Protein AF-A0A946FT67-F1 (afdb_monomer_lite)

Secondary structure (DSSP, 8-state):
--SEEEEEE-S-HHHHHHHHHHHHT-SEETTEEEEEPPPEEEEEEEEE-TT-HHHHTTEEEEEEEETT-S-EEEEEEEEEE-TTS-EEEEEPPPEEE-GGGTT-SSSTTS-HHHHHHHHHHHSS---EEEEEEEEEEEEEEEEETTEEEEEEEEEEEEEE-TT-SS-SEEEEEEEEEES-S--HHHHHHHHHHHHHH-PEE--S-HHHHTHHHHHHHS-PPPEEEEEEE---HHHHHHHHHHHH-TTEEEEEEEE-SSSS-HHHHHHHHHHHHHHHHHHHTTT-SSPPPEEE---PPTT----HHHH-TTSSSS--------S-EE-HHHHHHHHHHTS-TT-EEEEE-S-THHHHHHHHH-HHHHTT-SEEEEE---SSS--SSSSS--HHHHH-HHHHHHHHHHHHS---SSS----S---EEEE-HHHHTT-EEEHHHHHHHHHH-TT-HHHHHHHHHHHHHHHHHHHHH--SEEE-HHHHHHHHHH-GGGEEEEEE-EEE--S-TTTTT-EEE---TT-----GGG--EEEEEEE-HHHHHHHHHHHHH--

Foldseek 3Di:
DFPDKWKWWAPDPVLLVVVVVVVQPDQDQPNWGKDKDDKWKKKKWWKADLVRQCVVQQKTWIWMDTPPDLKIWIKIWHWDQDPVRATDTDIDDTDIWDNVVPPDQWPPTDDVVQLVVCCVRPVVSIMGGQKMKIKTWIWMFTDDPHDGFKIWIWIWIFMDGPPDPHGPDTIIMIMITGNDPDDVSVVVVSVCCCVVRVIDIDRDDPCLVCVVSSCVSSLRQAQEEEEEEQQALLNLLQLLLQLLFSNHDHQEYEHDAALHWQLLSQLNSQVSQVLCCVVRCVPPVDGHAYEGAYTQDVPFDHNCLQRNPSRQLPPRPDPDSPGHHYQPLVSLQCSQVVDAFLRYEYEYEAALPSVLVNCVPPLVSVNSHNAYQYLFADEPAAEPVARFGDRRCLSPVPSVQSVLVCQLQRDDPDDDRPPDGHFYEYLYPLAQVVAWDAPVVLVVLCVVPVPDPLSVSSCSRFVSNLVVCCVPPVGRTHTNRRNVSSVCSSPVSQFDKDWFQWGADCPDPRRHRHIYGDPDPPDPPVPPSRRRYIYTNYGPNVVSNVSSCCSRRPD

Radius of gyration: 25.7 Å; chains: 1; bounding box: 69×61×72 Å

pLDDT: mean 84.84, std 13.73, range [42.31, 98.94]

Structure (mmCIF, N/CA/C/O backbone):
data_AF-A0A946FT67-F1
#
_entry.id   AF-A0A946FT67-F1
#
loop_
_atom_site.group_PDB
_atom_site.id
_atom_site.type_symbol
_atom_site.label_atom_id
_atom_site.label_alt_id
_atom_site.label_comp_id
_atom_site.label_asym_id
_atom_site.label_entity_id
_atom_site.label_seq_id
_atom_site.pdbx_PDB_ins_code
_atom_site.Cartn_x
_atom_site.Cartn_y
_atom_site.Cartn_z
_atom_site.occupancy
_atom_site.B_iso_or_equiv
_atom_site.auth_seq_id
_atom_site.auth_comp_id
_atom_site.auth_asym_id
_atom_site.auth_atom_id
_atom_site.pdbx_PDB_model_num
ATOM 1 N N . MET A 1 1 ? -22.805 -16.084 26.563 1.00 50.56 1 MET A N 1
ATOM 2 C CA . MET A 1 1 ? -22.413 -15.265 25.394 1.00 50.56 1 MET A CA 1
ATOM 3 C C . MET A 1 1 ? -23.703 -14.924 24.683 1.00 50.56 1 MET A C 1
ATOM 5 O O . MET A 1 1 ? -24.546 -15.811 24.642 1.00 50.56 1 MET A O 1
ATOM 9 N N . ALA A 1 2 ? -23.851 -13.690 24.194 1.00 56.16 2 ALA A N 1
ATOM 10 C CA . ALA A 1 2 ? -25.038 -13.292 23.438 1.00 56.16 2 ALA A CA 1
ATOM 11 C C . ALA A 1 2 ? -25.247 -14.227 22.244 1.00 56.16 2 ALA A C 1
ATOM 13 O O . ALA A 1 2 ? -24.268 -14.659 21.631 1.00 56.16 2 ALA A O 1
ATOM 14 N N . ALA A 1 3 ? -26.505 -14.544 21.948 1.00 69.19 3 ALA A N 1
ATOM 15 C CA . ALA A 1 3 ? -26.876 -15.352 20.795 1.00 69.19 3 ALA A CA 1
ATOM 16 C C . ALA A 1 3 ? -26.588 -14.599 19.487 1.00 69.19 3 ALA A C 1
ATOM 18 O O . ALA A 1 3 ? -26.155 -15.202 18.509 1.00 69.19 3 ALA A O 1
ATOM 19 N N . TRP A 1 4 ? -26.771 -13.276 19.496 1.00 74.00 4 TRP A N 1
ATOM 20 C CA . TRP A 1 4 ? -26.410 -12.377 18.403 1.00 74.00 4 TRP A CA 1
ATOM 21 C C . TRP A 1 4 ? -26.111 -10.967 18.929 1.00 74.00 4 TRP A C 1
ATOM 23 O O . TRP A 1 4 ? -26.477 -10.593 20.049 1.00 74.00 4 TRP A O 1
ATOM 33 N N . GLU A 1 5 ? -25.413 -10.182 18.112 1.00 78.38 5 GLU A N 1
ATOM 34 C CA . GLU A 1 5 ? -24.998 -8.817 18.423 1.00 78.38 5 GLU A CA 1
ATOM 35 C C . GLU A 1 5 ? -24.886 -7.991 17.134 1.00 78.38 5 GLU A C 1
ATOM 37 O O . GLU A 1 5 ? -24.265 -8.416 16.160 1.00 78.38 5 GLU A O 1
ATOM 42 N N . TYR A 1 6 ? -25.437 -6.780 17.161 1.00 77.94 6 TYR A N 1
ATOM 43 C CA . TYR A 1 6 ? -25.265 -5.753 16.144 1.00 77.94 6 TYR A CA 1
ATOM 44 C C . TYR A 1 6 ? -24.454 -4.593 16.703 1.00 77.94 6 TYR A C 1
ATOM 46 O O . TYR A 1 6 ? -24.761 -4.079 17.777 1.00 77.94 6 TYR A O 1
ATOM 54 N N . LYS A 1 7 ? -23.440 -4.150 15.956 1.00 80.56 7 LYS A N 1
ATOM 55 C CA . LYS A 1 7 ? -22.573 -3.027 16.326 1.00 80.56 7 LYS A CA 1
ATOM 56 C C . LYS A 1 7 ? -22.502 -1.996 15.222 1.00 80.56 7 LYS A C 1
ATOM 58 O O . LYS A 1 7 ? -22.286 -2.343 14.059 1.00 80.56 7 LYS A O 1
ATOM 63 N N . PHE A 1 8 ? -22.596 -0.733 15.611 1.00 80.31 8 PHE A N 1
ATOM 64 C CA . PHE A 1 8 ? -22.561 0.390 14.691 1.00 80.31 8 PHE A CA 1
ATOM 65 C C . PHE A 1 8 ? -21.767 1.565 15.240 1.00 80.31 8 PHE A C 1
ATOM 67 O O . PHE A 1 8 ? -21.774 1.799 16.444 1.00 80.31 8 PHE A O 1
ATOM 74 N N . VAL A 1 9 ? -21.168 2.352 14.347 1.00 81.94 9 VAL A N 1
ATOM 75 C CA . VAL A 1 9 ? -20.582 3.663 14.677 1.00 81.94 9 VAL A CA 1
ATOM 76 C C . VAL A 1 9 ? -21.134 4.762 13.787 1.00 81.94 9 VAL A C 1
ATOM 78 O O . VAL A 1 9 ? -21.642 4.512 12.686 1.00 81.94 9 VAL A O 1
ATOM 81 N N . PHE A 1 10 ? -21.007 5.992 14.275 1.00 79.69 10 PHE A N 1
ATOM 82 C CA . PHE A 1 10 ? -21.415 7.199 13.568 1.00 79.69 10 PHE A CA 1
ATOM 83 C C . PHE A 1 10 ? -20.270 7.813 12.770 1.00 79.69 10 PHE A C 1
ATOM 85 O O . PHE A 1 10 ? -19.116 7.783 13.183 1.00 79.69 10 PHE A O 1
ATOM 92 N N . LYS A 1 11 ? -20.625 8.459 11.654 1.00 62.66 11 LYS A N 1
ATOM 93 C CA . LYS A 1 11 ? -19.726 9.345 10.895 1.00 62.66 11 LYS A CA 1
ATOM 94 C C . LYS A 1 11 ? -19.766 10.805 11.369 1.00 62.66 11 LYS A C 1
ATOM 96 O O . LYS A 1 11 ? -18.934 11.596 10.944 1.00 62.66 11 LYS A O 1
ATOM 101 N N . ASN A 1 12 ? -20.766 11.186 12.170 1.00 70.00 12 ASN A N 1
ATOM 102 C CA . ASN A 1 12 ? -21.022 12.570 12.577 1.00 70.00 12 ASN A CA 1
ATOM 103 C C . ASN A 1 12 ? -21.391 12.642 14.068 1.00 70.00 12 ASN A C 1
ATOM 105 O O . ASN A 1 12 ? -22.425 12.115 14.481 1.00 70.00 12 ASN A O 1
ATOM 109 N N . ASP A 1 13 ? -20.563 13.343 14.843 1.00 75.38 13 ASP A N 1
ATOM 110 C CA . ASP A 1 13 ? -20.701 13.529 16.292 1.00 75.38 13 ASP A CA 1
ATOM 111 C C . ASP A 1 13 ? -22.015 14.195 16.719 1.00 75.38 13 ASP A C 1
ATOM 113 O O . ASP A 1 13 ? -22.604 13.797 17.724 1.00 75.38 13 ASP A O 1
ATOM 117 N N . GLN A 1 14 ? -22.489 15.197 15.972 1.00 75.75 14 GLN A N 1
ATOM 118 C CA . GLN A 1 14 ? -23.707 15.930 16.325 1.00 75.75 14 GLN A CA 1
ATOM 119 C C . GLN A 1 14 ? -24.930 15.016 16.216 1.00 75.75 14 GLN A C 1
ATOM 121 O O . GLN A 1 14 ? -25.716 14.905 17.155 1.00 75.75 14 GLN A O 1
ATOM 126 N N . MET A 1 15 ? -25.037 14.288 15.099 1.00 78.81 15 MET A N 1
ATOM 127 C CA . MET A 1 15 ? -26.109 13.308 14.897 1.00 78.81 15 MET A CA 1
ATOM 128 C C . MET A 1 15 ? -26.069 12.193 15.948 1.00 78.81 15 MET A C 1
ATOM 130 O O . MET A 1 15 ? -27.120 11.722 16.381 1.00 78.81 15 MET A O 1
ATOM 134 N N . ALA A 1 16 ? -24.870 11.778 16.365 1.00 82.00 16 ALA A N 1
ATOM 135 C CA . ALA A 1 16 ? -24.700 10.761 17.393 1.00 82.00 16 ALA A CA 1
ATOM 136 C C . ALA A 1 16 ? -25.231 11.219 18.756 1.00 82.00 16 ALA A C 1
ATOM 138 O O . ALA A 1 16 ? -25.974 10.483 19.407 1.00 82.00 16 ALA A O 1
ATOM 139 N N . GLY A 1 17 ? -24.899 12.450 19.160 1.00 83.00 17 GLY A N 1
ATOM 140 C CA . GLY A 1 17 ? -25.393 13.047 20.400 1.00 83.00 17 GLY A CA 1
ATOM 141 C C . GLY A 1 17 ? -26.919 13.150 20.435 1.00 83.00 17 GLY A C 1
ATOM 142 O O . GLY A 1 17 ? -27.542 12.743 21.419 1.00 83.00 17 GLY A O 1
ATOM 143 N N . ASP A 1 18 ? -27.523 13.618 19.341 1.00 85.69 18 ASP A N 1
ATOM 144 C CA . ASP A 1 18 ? -28.978 13.748 19.229 1.00 85.69 18 ASP A CA 1
ATOM 145 C C . ASP A 1 18 ? -29.670 12.377 19.295 1.00 85.69 18 ASP A C 1
ATOM 147 O O . ASP A 1 18 ? -30.651 12.202 20.025 1.00 85.69 18 ASP A O 1
ATOM 151 N N . LEU A 1 19 ? -29.132 11.365 18.601 1.00 86.81 19 LEU A N 1
ATOM 152 C CA . LEU A 1 19 ? -29.695 10.016 18.637 1.00 86.81 19 LEU A CA 1
ATOM 153 C C . LEU A 1 19 ? -29.538 9.359 20.018 1.00 86.81 19 LEU A C 1
ATOM 155 O O . LEU A 1 19 ? -30.487 8.744 20.502 1.00 86.81 19 LEU A O 1
ATOM 159 N N . PHE A 1 20 ? -28.399 9.521 20.697 1.00 90.62 20 PHE A N 1
ATOM 160 C CA . PHE A 1 20 ? -28.221 9.029 22.071 1.00 90.62 20 PHE A CA 1
ATOM 161 C C . PHE A 1 20 ? -29.259 9.641 23.019 1.00 90.62 20 PHE A C 1
ATOM 163 O O . PHE A 1 20 ? -29.854 8.934 23.838 1.00 90.62 20 PHE A O 1
ATOM 170 N N . LEU A 1 21 ? -29.540 10.939 22.886 1.00 88.38 21 LEU A N 1
ATOM 171 C CA . LEU A 1 21 ? -30.557 11.610 23.693 1.00 88.38 21 LEU A CA 1
ATOM 172 C C . LEU A 1 21 ? -31.966 11.051 23.438 1.00 88.38 21 LEU A C 1
ATOM 174 O O . LEU A 1 21 ? -32.756 10.916 24.373 1.00 88.38 21 LEU A O 1
ATOM 178 N N . ILE A 1 22 ? -32.283 10.713 22.187 1.00 88.88 22 ILE A N 1
ATOM 179 C CA . ILE A 1 22 ? -33.560 10.086 21.825 1.00 88.88 22 ILE A CA 1
ATOM 180 C C . ILE A 1 22 ? -33.649 8.675 22.422 1.00 88.88 22 ILE A C 1
ATOM 182 O O . ILE A 1 22 ? -34.630 8.351 23.091 1.00 88.88 22 ILE A O 1
ATOM 186 N N . LEU A 1 23 ? -32.619 7.849 22.222 1.00 89.00 23 LEU A N 1
ATOM 187 C CA . LEU A 1 23 ? -32.614 6.443 22.639 1.00 89.00 23 LEU A CA 1
ATOM 188 C C . LEU A 1 23 ? -32.618 6.278 24.164 1.00 89.00 23 LEU A C 1
ATOM 190 O O . LEU A 1 23 ? -33.272 5.379 24.681 1.00 89.00 23 LEU A O 1
ATOM 194 N N . THR A 1 24 ? -31.975 7.176 24.909 1.00 89.19 24 THR A N 1
ATOM 195 C CA . THR A 1 24 ? -32.009 7.154 26.386 1.00 89.19 24 THR A CA 1
ATOM 196 C C . THR A 1 24 ? -33.366 7.544 26.977 1.00 89.19 24 THR A C 1
ATOM 198 O O . THR A 1 24 ? -33.654 7.225 28.129 1.00 89.19 24 THR A O 1
ATOM 201 N N . ARG A 1 25 ? -34.228 8.209 26.200 1.00 90.62 25 ARG A N 1
ATOM 202 C CA . ARG A 1 25 ? -35.599 8.581 26.596 1.00 90.62 25 ARG A CA 1
ATOM 203 C C . ARG A 1 25 ? -36.651 7.593 26.101 1.00 90.62 25 ARG A C 1
ATOM 205 O O . ARG A 1 25 ? -37.847 7.812 26.313 1.00 90.62 25 ARG A O 1
ATOM 212 N N . LEU A 1 26 ? -36.222 6.534 25.424 1.00 87.56 26 LEU A N 1
ATOM 213 C CA . LEU A 1 26 ? -37.104 5.555 24.822 1.00 87.56 26 LEU A CA 1
ATOM 214 C C . LEU A 1 26 ? -37.832 4.786 25.931 1.00 87.56 26 LEU A C 1
ATOM 216 O O . LEU A 1 26 ? -37.210 4.125 26.754 1.00 87.56 26 LEU A O 1
ATOM 220 N N . LYS A 1 27 ? -39.162 4.915 25.978 1.00 90.00 27 LYS A N 1
ATOM 221 C CA . LYS A 1 27 ? -40.019 4.196 26.942 1.00 90.00 27 LYS A CA 1
ATOM 222 C C . LYS A 1 27 ? -40.588 2.904 26.369 1.00 90.00 27 LYS A C 1
ATOM 224 O O . LYS A 1 27 ? -40.964 2.005 27.117 1.00 90.00 27 LYS A O 1
ATOM 229 N N . ASN A 1 28 ? -40.689 2.841 25.045 1.00 88.12 28 ASN A N 1
ATOM 230 C CA . ASN A 1 28 ? -41.202 1.697 24.323 1.00 88.12 28 ASN A CA 1
ATOM 231 C C . ASN A 1 28 ? -40.427 1.517 23.016 1.00 88.12 28 ASN A C 1
ATOM 233 O O . ASN A 1 28 ? -40.211 2.490 22.293 1.00 88.12 28 ASN A O 1
ATOM 237 N N . PHE A 1 29 ? -40.041 0.283 22.729 1.00 84.44 29 PHE A N 1
ATOM 238 C CA . PHE A 1 29 ? -39.380 -0.134 21.504 1.00 84.44 29 PHE A CA 1
ATOM 239 C C . PHE A 1 29 ? -40.233 -1.211 20.849 1.00 84.44 29 PHE A C 1
ATOM 241 O O . PHE A 1 29 ? -40.287 -2.313 21.373 1.00 84.44 29 PHE A O 1
ATOM 248 N N . ALA A 1 30 ? -40.922 -0.907 19.748 1.00 83.38 30 ALA A N 1
ATOM 249 C CA . ALA A 1 30 ? -41.728 -1.887 19.006 1.00 83.38 30 ALA A CA 1
ATOM 250 C C . ALA A 1 30 ? -42.691 -2.728 19.885 1.00 83.38 30 ALA A C 1
ATOM 252 O O . ALA A 1 30 ? -42.844 -3.927 19.690 1.00 83.38 30 ALA A O 1
ATOM 253 N N . GLY A 1 31 ? -43.326 -2.111 20.886 1.00 82.94 31 GLY A N 1
ATOM 254 C CA . GLY A 1 31 ? -44.223 -2.790 21.830 1.00 82.94 31 GLY A CA 1
ATOM 255 C C . GLY A 1 31 ? -43.550 -3.267 23.123 1.00 82.94 31 GLY A C 1
ATOM 256 O O . GLY A 1 31 ? -44.244 -3.459 24.120 1.00 82.94 31 GLY A O 1
ATOM 257 N N . TYR A 1 32 ? -42.221 -3.347 23.169 1.00 88.19 32 TYR A N 1
ATOM 258 C CA . TYR A 1 32 ? -41.442 -3.732 24.349 1.00 88.19 32 TYR A CA 1
ATOM 259 C C . TYR A 1 32 ? -41.178 -2.543 25.269 1.00 88.19 32 TYR A C 1
ATOM 261 O O . TYR A 1 32 ? -40.944 -1.431 24.804 1.00 88.19 32 TYR A O 1
ATOM 269 N N . GLN A 1 33 ? -41.202 -2.758 26.584 1.00 91.81 33 GLN A N 1
ATOM 270 C CA . GLN A 1 33 ? -40.896 -1.698 27.548 1.00 91.81 33 GLN A CA 1
ATOM 271 C C . GLN A 1 33 ? -39.390 -1.453 27.608 1.00 91.81 33 GLN A C 1
ATOM 273 O O . GLN A 1 33 ? -38.605 -2.399 27.575 1.00 91.81 33 GLN A O 1
ATOM 278 N N . CYS A 1 34 ? -38.989 -0.190 27.727 1.00 92.69 34 CYS A N 1
ATOM 279 C CA . CYS A 1 34 ? -37.584 0.185 27.812 1.00 92.69 34 CYS A CA 1
ATOM 280 C C . CYS A 1 34 ? -37.260 0.848 29.145 1.00 92.69 34 CYS A C 1
ATOM 282 O O . CYS A 1 34 ? -37.976 1.744 29.598 1.00 92.69 34 CYS A O 1
ATOM 284 N N . TYR A 1 35 ? -36.157 0.410 29.748 1.00 92.56 35 TYR A N 1
ATOM 285 C CA . TYR A 1 35 ? -35.678 0.904 31.032 1.00 92.56 35 TYR A CA 1
ATOM 286 C C . TYR A 1 35 ? -34.219 1.319 30.922 1.00 92.56 35 TYR A C 1
ATOM 288 O O . TYR A 1 35 ? -33.366 0.535 30.515 1.00 92.56 35 TYR A O 1
ATOM 296 N N . LEU A 1 36 ? -33.945 2.565 31.288 1.00 92.75 36 LEU A N 1
ATOM 297 C CA . LEU A 1 36 ? -32.603 3.123 31.299 1.00 92.75 36 LEU A CA 1
ATOM 298 C C . LEU A 1 36 ? -31.870 2.703 32.578 1.00 92.75 36 LEU A C 1
ATOM 300 O O . LEU A 1 36 ? -32.362 2.945 33.681 1.00 92.75 36 LEU A O 1
ATOM 304 N N . GLU A 1 37 ? -30.684 2.125 32.432 1.00 90.75 37 GLU A N 1
ATOM 305 C CA . GLU A 1 37 ? -29.762 1.899 33.544 1.00 90.75 37 GLU A CA 1
ATOM 306 C C . GLU A 1 37 ? -28.846 3.108 33.768 1.00 90.75 37 GLU A C 1
ATOM 308 O O . GLU A 1 37 ? -28.695 3.989 32.915 1.00 90.75 37 GLU A O 1
ATOM 313 N N . LYS A 1 38 ? -28.197 3.153 34.936 1.00 86.25 38 LYS A N 1
ATOM 314 C CA . LYS A 1 38 ? -27.195 4.180 35.232 1.00 86.25 38 LYS A CA 1
ATOM 315 C C . LYS A 1 38 ? -26.017 4.044 34.263 1.00 86.25 38 LYS A C 1
ATOM 317 O O . LYS A 1 38 ? -25.519 2.946 34.047 1.00 86.25 38 LYS A O 1
ATOM 322 N N . THR A 1 39 ? -25.542 5.171 33.736 1.00 89.88 39 THR A N 1
ATOM 323 C CA . THR A 1 39 ? -24.329 5.205 32.912 1.00 89.88 39 THR A CA 1
ATOM 324 C C . THR A 1 39 ? -23.131 4.681 33.699 1.00 89.88 39 THR A C 1
ATOM 326 O O . THR A 1 39 ? -22.828 5.166 34.793 1.00 89.88 39 THR A O 1
ATOM 329 N N . GLU A 1 40 ? -22.440 3.711 33.118 1.00 92.25 40 GLU A N 1
ATOM 330 C CA . GLU A 1 40 ? -21.190 3.165 33.622 1.00 92.25 40 GLU A CA 1
ATOM 331 C C . GLU A 1 40 ? -20.012 3.856 32.944 1.00 92.25 40 GLU A C 1
ATOM 333 O O . GLU A 1 40 ? -20.043 4.125 31.741 1.00 92.25 40 GLU A O 1
ATOM 338 N N . LYS A 1 41 ? -18.945 4.102 33.703 1.00 94.00 41 LYS A N 1
ATOM 339 C CA . LYS A 1 41 ? -17.672 4.559 33.149 1.00 94.00 41 LYS A CA 1
ATOM 340 C C . LYS A 1 41 ? -16.573 3.570 33.474 1.00 94.00 41 LYS A C 1
ATOM 342 O O . LYS A 1 41 ? -16.448 3.098 34.610 1.00 94.00 41 LYS A O 1
ATOM 347 N N . TYR A 1 42 ? -15.780 3.254 32.464 1.00 92.25 42 TYR A N 1
ATOM 348 C CA . TYR A 1 42 ? -14.631 2.378 32.606 1.00 92.25 42 TYR A CA 1
ATOM 349 C C . TYR A 1 42 ? -13.547 2.734 31.599 1.00 92.25 42 TYR A C 1
ATOM 351 O O . TYR A 1 42 ? -13.821 3.274 30.528 1.00 92.25 42 TYR A O 1
ATOM 359 N N . SER A 1 43 ? -12.310 2.390 31.934 1.00 90.69 43 SER A N 1
ATOM 360 C CA . SER A 1 43 ? -11.177 2.463 31.025 1.00 90.69 43 SER A CA 1
ATOM 361 C C . SER A 1 43 ? -10.712 1.062 30.638 1.00 90.69 43 SER A C 1
ATOM 363 O O . SER A 1 43 ? -10.549 0.175 31.478 1.00 90.69 43 SER A O 1
ATOM 365 N N . ASP A 1 44 ? -10.532 0.854 29.337 1.00 90.88 44 ASP A N 1
ATOM 366 C CA . ASP A 1 44 ? -9.885 -0.316 28.756 1.00 90.88 44 ASP A CA 1
ATOM 367 C C . ASP A 1 44 ? -8.472 0.090 28.315 1.00 90.88 44 ASP A C 1
ATOM 369 O O . ASP A 1 44 ? -8.311 0.810 27.331 1.00 90.88 44 ASP A O 1
ATOM 373 N N . LEU A 1 45 ? -7.454 -0.375 29.035 1.00 89.19 45 LEU A N 1
ATOM 374 C CA . LEU A 1 45 ? -6.050 -0.214 28.669 1.00 89.19 45 LEU A CA 1
ATOM 375 C C . LEU A 1 45 ? -5.622 -1.435 27.859 1.00 89.19 45 LEU A C 1
ATOM 377 O O . LEU A 1 45 ? -5.773 -2.575 28.311 1.00 89.19 45 LEU A O 1
ATOM 381 N N . TYR A 1 46 ? -5.092 -1.200 26.668 1.00 87.81 46 TYR A N 1
ATOM 382 C CA . TYR A 1 46 ? -4.620 -2.241 25.767 1.00 87.81 46 TYR A CA 1
ATOM 383 C C . TYR A 1 46 ? -3.103 -2.315 25.774 1.00 87.81 46 TYR A C 1
ATOM 385 O O . TYR A 1 46 ? -2.418 -1.293 25.824 1.00 87.81 46 TYR A O 1
ATOM 393 N N . TYR A 1 47 ? -2.602 -3.543 25.710 1.00 83.88 47 TYR A N 1
ATOM 394 C CA . TYR A 1 47 ? -1.181 -3.836 25.747 1.00 83.88 47 TYR A CA 1
ATOM 395 C C . TYR A 1 47 ? -0.790 -4.710 24.560 1.00 83.88 47 TYR A C 1
ATOM 397 O O . TYR A 1 47 ? -1.526 -5.634 24.202 1.00 83.88 47 TYR A O 1
ATOM 405 N N . ASP A 1 48 ? 0.369 -4.428 23.981 1.00 80.75 48 ASP A N 1
ATOM 406 C CA . ASP A 1 48 ? 0.935 -5.171 22.853 1.00 80.75 48 ASP A CA 1
ATOM 407 C C . ASP A 1 48 ? 2.465 -5.038 22.844 1.00 80.75 48 ASP A C 1
ATOM 409 O O . ASP A 1 48 ? 3.028 -4.346 23.684 1.00 80.75 48 ASP A O 1
ATOM 413 N N . THR A 1 49 ? 3.163 -5.704 21.935 1.00 74.81 49 THR A N 1
ATOM 414 C CA . THR A 1 49 ? 4.596 -5.494 21.715 1.00 74.81 49 THR A CA 1
ATOM 415 C C . THR A 1 49 ? 4.855 -4.157 21.006 1.00 74.81 49 THR A C 1
ATOM 417 O O . THR A 1 49 ? 3.954 -3.555 20.416 1.00 74.81 49 THR A O 1
ATOM 420 N N . ALA A 1 50 ? 6.116 -3.712 20.996 1.00 65.88 50 ALA A N 1
ATOM 421 C CA . ALA A 1 50 ? 6.549 -2.497 20.294 1.00 65.88 50 ALA A CA 1
ATOM 422 C C . ALA A 1 50 ? 6.278 -2.500 18.770 1.00 65.88 50 ALA A C 1
ATOM 424 O O . ALA A 1 50 ? 6.386 -1.463 18.119 1.00 65.88 50 ALA A O 1
ATOM 425 N N . ASP A 1 51 ? 5.947 -3.652 18.191 1.00 61.59 51 ASP A N 1
ATOM 426 C CA . ASP A 1 51 ? 5.639 -3.871 16.777 1.00 61.59 51 ASP A CA 1
ATOM 427 C C . ASP A 1 51 ? 4.218 -4.419 16.531 1.00 61.59 51 ASP A C 1
ATOM 429 O O . ASP A 1 51 ? 3.907 -4.805 15.405 1.00 61.59 51 ASP A O 1
ATOM 433 N N . LEU A 1 52 ? 3.340 -4.407 17.546 1.00 69.94 52 LEU A N 1
ATOM 434 C CA . LEU A 1 52 ? 1.952 -4.903 17.475 1.00 69.94 52 LEU A CA 1
ATOM 435 C C . LEU A 1 52 ? 1.815 -6.386 17.084 1.00 69.94 52 LEU A C 1
ATOM 437 O O . LEU A 1 52 ? 0.897 -6.786 16.363 1.00 69.94 52 LEU A O 1
ATOM 441 N N . ASN A 1 53 ? 2.741 -7.220 17.544 1.00 72.31 53 ASN A N 1
ATOM 442 C CA . ASN A 1 53 ? 2.799 -8.635 17.204 1.00 72.31 53 ASN A CA 1
ATOM 443 C C . ASN A 1 53 ? 1.601 -9.428 17.770 1.00 72.31 53 ASN A C 1
ATOM 445 O O . ASN A 1 53 ? 1.131 -10.361 17.119 1.00 72.31 53 ASN A O 1
ATOM 449 N N . LEU A 1 54 ? 1.056 -9.071 18.944 1.00 74.50 54 LEU A N 1
ATOM 450 C CA . LEU A 1 54 ? -0.141 -9.750 19.462 1.00 74.50 54 LEU A CA 1
ATOM 451 C C . LEU A 1 54 ? -1.358 -9.454 18.592 1.00 74.50 54 LEU A C 1
ATOM 453 O O . LEU A 1 54 ? -2.056 -10.394 18.207 1.00 74.50 54 LEU A O 1
ATOM 457 N N . GLU A 1 55 ? -1.601 -8.183 18.252 1.00 76.50 55 GLU A N 1
ATOM 458 C CA . GLU A 1 55 ? -2.717 -7.810 17.378 1.00 76.50 55 GLU A CA 1
ATOM 459 C C . GLU A 1 55 ? -2.600 -8.480 16.007 1.00 76.50 55 GLU A C 1
ATOM 461 O O . GLU A 1 55 ? -3.591 -9.038 15.529 1.00 76.50 55 GLU A O 1
ATOM 466 N N . ALA A 1 56 ? -1.393 -8.533 15.432 1.00 68.00 56 ALA A N 1
ATOM 467 C CA . ALA A 1 56 ? -1.128 -9.226 14.170 1.00 68.00 56 ALA A CA 1
ATOM 468 C C . ALA A 1 56 ? -1.479 -10.725 14.228 1.00 68.00 56 ALA A C 1
ATOM 470 O O . ALA A 1 56 ? -1.948 -11.298 13.245 1.00 68.00 56 ALA A O 1
ATOM 471 N N . GLN A 1 57 ? -1.321 -11.358 15.392 1.00 69.12 57 GLN A N 1
ATOM 472 C CA . GLN A 1 57 ? -1.707 -12.752 15.637 1.00 69.12 57 GLN A CA 1
ATOM 473 C C . GLN A 1 57 ? -3.179 -12.914 16.064 1.00 69.12 57 GLN A C 1
ATOM 475 O O . GLN A 1 57 ? -3.617 -14.008 16.435 1.00 69.12 57 GLN A O 1
ATOM 480 N N . GLY A 1 58 ? -3.967 -11.836 16.024 1.00 72.75 58 GLY A N 1
ATOM 481 C CA . GLY A 1 58 ? -5.370 -11.827 16.429 1.00 72.75 58 GLY A CA 1
ATOM 482 C C . GLY A 1 58 ? -5.565 -11.953 17.941 1.00 72.75 58 GLY A C 1
ATOM 483 O O . GLY A 1 58 ? -6.633 -12.380 18.387 1.00 72.75 58 GLY A O 1
ATOM 484 N N . VAL A 1 59 ? -4.557 -11.616 18.745 1.00 78.25 59 VAL A N 1
ATOM 485 C CA . VAL A 1 59 ? -4.602 -11.646 20.210 1.00 78.25 59 VAL A CA 1
ATOM 486 C C . VAL A 1 59 ? -4.688 -10.222 20.753 1.00 78.25 59 VAL A C 1
ATOM 488 O O . VAL A 1 59 ? -4.033 -9.304 20.284 1.00 78.25 59 VAL A O 1
ATOM 491 N N . VAL A 1 60 ? -5.516 -10.027 21.773 1.00 83.75 60 VAL A N 1
ATOM 492 C CA . VAL A 1 60 ? -5.726 -8.740 22.432 1.00 83.75 60 VAL A CA 1
ATOM 493 C C . VAL A 1 60 ? -5.479 -8.904 23.921 1.00 83.75 60 VAL A C 1
ATOM 495 O O . VAL A 1 60 ? -6.213 -9.633 24.590 1.00 83.75 60 VAL A O 1
ATOM 498 N N . CYS A 1 61 ? -4.490 -8.187 24.451 1.00 85.56 61 CYS A N 1
ATOM 499 C CA . CYS A 1 61 ? -4.270 -8.070 25.886 1.00 85.56 61 CYS A CA 1
ATOM 500 C C . CYS A 1 61 ? -4.907 -6.779 26.400 1.00 85.56 61 CYS A C 1
ATOM 502 O O . CYS A 1 61 ? -4.597 -5.685 25.928 1.00 85.56 61 CYS A O 1
ATOM 504 N N . ARG A 1 62 ? -5.845 -6.901 27.342 1.00 88.44 62 ARG A N 1
ATOM 505 C CA . ARG A 1 62 ? -6.642 -5.766 27.817 1.00 88.44 62 ARG A CA 1
ATOM 506 C C . ARG A 1 62 ? -6.848 -5.806 29.320 1.00 88.44 62 ARG A C 1
ATOM 508 O O . ARG A 1 62 ? -7.412 -6.774 29.834 1.00 88.44 62 ARG A O 1
ATOM 515 N N . LYS A 1 63 ? -6.521 -4.701 29.984 1.00 87.25 63 LYS A N 1
ATOM 516 C CA . LYS A 1 63 ? -6.864 -4.400 31.375 1.00 87.25 63 LYS A CA 1
ATOM 517 C C . LYS A 1 63 ? -8.095 -3.502 31.414 1.00 87.25 63 LYS A C 1
ATOM 519 O O . LYS A 1 63 ? -8.098 -2.459 30.774 1.00 87.25 63 LYS A O 1
ATOM 524 N N . ARG A 1 64 ? -9.126 -3.877 32.170 1.00 88.38 64 ARG A N 1
ATOM 525 C CA . ARG A 1 64 ? -10.293 -3.018 32.422 1.00 88.38 64 ARG A CA 1
ATOM 526 C C . ARG A 1 64 ? -10.269 -2.483 33.848 1.00 88.38 64 ARG A C 1
ATOM 528 O O . ARG A 1 64 ? -10.063 -3.266 34.775 1.00 88.38 64 ARG A O 1
ATOM 535 N N . LYS A 1 65 ? -10.541 -1.188 34.011 1.00 87.31 65 LYS A N 1
ATOM 536 C CA . LYS A 1 65 ? -10.740 -0.509 35.297 1.00 87.31 65 LYS A CA 1
ATOM 537 C C . LYS A 1 65 ? -12.087 0.208 35.277 1.00 87.31 65 LYS A C 1
ATOM 539 O O . LYS A 1 65 ? -12.319 1.059 34.424 1.00 87.31 65 LYS A O 1
ATOM 544 N N . ASN A 1 66 ? -12.986 -0.153 36.187 1.00 87.94 66 ASN A N 1
ATOM 545 C CA . ASN A 1 66 ? -14.286 0.509 36.305 1.00 87.94 66 ASN A CA 1
ATOM 546 C C . ASN A 1 66 ? -14.175 1.651 37.317 1.00 87.94 66 ASN A C 1
ATOM 548 O O . ASN A 1 66 ? -13.547 1.478 38.354 1.00 87.94 66 ASN A O 1
ATOM 552 N N . GLU A 1 67 ? -14.824 2.787 37.069 1.00 82.88 67 GLU A N 1
ATOM 553 C CA . GLU A 1 67 ? -14.734 3.958 37.960 1.00 82.88 67 GLU A CA 1
ATOM 554 C C . GLU A 1 67 ? -15.240 3.655 39.386 1.00 82.88 67 GLU A C 1
ATOM 556 O O . GLU A 1 67 ? -14.716 4.174 40.366 1.00 82.88 67 GLU A O 1
ATOM 561 N N . ASN A 1 68 ? -16.207 2.739 39.509 1.00 79.06 68 ASN A N 1
ATOM 562 C CA . ASN A 1 68 ? -16.812 2.337 40.784 1.00 79.06 68 ASN A CA 1
ATOM 563 C C . ASN A 1 68 ? -16.174 1.084 41.419 1.00 79.06 68 ASN A C 1
ATOM 565 O O . ASN A 1 68 ? -16.697 0.588 42.415 1.00 79.06 68 ASN A O 1
ATOM 569 N N . ASN A 1 69 ? -15.100 0.529 40.843 1.00 78.25 69 ASN A N 1
ATOM 570 C CA . ASN A 1 69 ? -14.429 -0.659 41.375 1.00 78.25 69 ASN A CA 1
ATOM 571 C C . ASN A 1 69 ? -12.918 -0.397 41.512 1.00 78.25 69 ASN A C 1
ATOM 573 O O . ASN A 1 69 ? -12.273 -0.110 40.503 1.00 78.25 69 ASN A O 1
ATOM 577 N N . PRO A 1 70 ? -12.334 -0.508 42.721 1.00 70.88 70 PRO A N 1
ATOM 578 C CA . PRO A 1 70 ? -10.895 -0.322 42.906 1.00 70.88 70 PRO A CA 1
ATOM 579 C C . PRO A 1 70 ? -10.058 -1.397 42.197 1.00 70.88 70 PRO A C 1
ATOM 581 O O . PRO A 1 70 ? -8.885 -1.163 41.908 1.00 70.88 70 PRO A O 1
ATOM 584 N N . ASP A 1 71 ? -10.646 -2.556 41.897 1.00 78.81 71 ASP A N 1
ATOM 585 C CA . ASP A 1 71 ? -9.967 -3.642 41.208 1.00 78.81 71 ASP A CA 1
ATOM 586 C C . ASP A 1 71 ? -9.941 -3.442 39.697 1.00 78.81 71 ASP A C 1
ATOM 588 O O . ASP A 1 71 ? -10.911 -3.017 39.061 1.00 78.81 71 ASP A O 1
ATOM 592 N N . SER A 1 72 ? -8.824 -3.852 39.105 1.00 80.31 72 SER A N 1
ATOM 593 C CA . SER A 1 72 ? -8.681 -3.945 37.660 1.00 80.31 72 SER A CA 1
ATOM 594 C C . SER A 1 72 ? -8.427 -5.387 37.247 1.00 80.31 72 SER A C 1
ATOM 596 O O . SER A 1 72 ? -7.834 -6.170 37.989 1.00 80.31 72 SER A O 1
ATOM 598 N N . TYR A 1 73 ? -8.906 -5.749 36.061 1.00 82.06 73 TYR A N 1
ATOM 599 C CA . TYR A 1 73 ? -8.856 -7.125 35.577 1.00 82.06 73 TYR A CA 1
ATOM 600 C C . TYR A 1 73 ? -8.220 -7.180 34.201 1.00 82.06 73 TYR A C 1
ATOM 602 O O . TYR A 1 73 ? -8.653 -6.481 33.279 1.00 82.06 73 TYR A O 1
ATOM 610 N N . LEU A 1 74 ? -7.214 -8.035 34.055 1.00 82.31 74 LEU A N 1
ATOM 611 C CA . LEU A 1 74 ? -6.588 -8.335 32.782 1.00 82.31 74 LEU A CA 1
ATOM 612 C C . LEU A 1 74 ? -7.287 -9.513 32.107 1.00 82.31 74 LEU A C 1
ATOM 614 O O . LEU A 1 74 ? -7.626 -10.510 32.737 1.00 82.31 74 LEU A O 1
ATOM 618 N N . THR A 1 75 ? -7.485 -9.398 30.801 1.00 84.25 75 THR A N 1
ATOM 619 C CA . THR A 1 75 ? -8.065 -10.437 29.952 1.00 84.25 75 THR A CA 1
ATOM 620 C C . THR A 1 75 ? -7.249 -10.561 28.676 1.00 84.25 75 THR A C 1
ATOM 622 O O . THR A 1 75 ? -6.949 -9.547 28.041 1.00 84.25 75 THR A O 1
ATOM 625 N N . LEU A 1 76 ? -6.944 -11.795 28.281 1.00 82.12 76 LEU A N 1
ATOM 626 C CA . LEU A 1 76 ? -6.474 -12.104 26.937 1.00 82.12 76 LEU A CA 1
ATOM 627 C C . LEU A 1 76 ? -7.680 -12.516 26.097 1.00 82.12 76 LEU A C 1
ATOM 629 O O . LEU A 1 76 ? -8.495 -13.337 26.521 1.00 82.12 76 LEU A O 1
ATOM 633 N N . LYS A 1 77 ? -7.820 -11.925 24.914 1.00 82.81 77 LYS A N 1
ATOM 634 C CA . LYS A 1 77 ? -8.847 -12.299 23.943 1.00 82.81 77 LYS A CA 1
ATOM 635 C C . LYS A 1 77 ? -8.179 -12.771 22.668 1.00 82.81 77 LYS A C 1
ATOM 637 O O . LYS A 1 77 ? -7.323 -12.072 22.145 1.00 82.81 77 LYS A O 1
ATOM 642 N N . ARG A 1 78 ? -8.599 -13.913 22.143 1.00 80.12 78 ARG A N 1
ATOM 643 C CA . ARG A 1 78 ? -8.142 -14.445 20.863 1.00 80.12 78 ARG A CA 1
ATOM 644 C C . ARG A 1 78 ? -9.277 -14.391 19.858 1.00 80.12 78 ARG A C 1
ATOM 646 O O . ARG A 1 78 ? -10.380 -14.866 20.131 1.00 80.12 78 ARG A O 1
ATOM 653 N N . GLN A 1 79 ? -8.988 -13.825 18.699 1.00 71.19 79 GLN A N 1
ATOM 654 C CA . GLN A 1 79 ? -9.881 -13.846 17.561 1.00 71.19 79 GLN A CA 1
ATOM 655 C C . GLN A 1 79 ? -10.075 -15.290 17.081 1.00 71.19 79 GLN A C 1
ATOM 657 O O . GLN A 1 79 ? -9.125 -16.063 16.957 1.00 71.19 79 GLN A O 1
ATOM 662 N N . SER A 1 80 ? -11.320 -15.656 16.815 1.00 66.75 80 SER A N 1
ATOM 663 C CA . SER A 1 80 ? -11.699 -16.932 16.224 1.00 66.75 80 SER A CA 1
ATOM 664 C C . SER A 1 80 ? -12.835 -16.712 15.228 1.00 66.75 80 SER A C 1
ATOM 666 O O . SER A 1 80 ? -13.414 -15.625 15.165 1.00 66.75 80 SER A O 1
ATOM 668 N N . ILE A 1 81 ? -13.122 -17.731 14.429 1.00 57.56 81 ILE A N 1
ATOM 669 C CA . ILE A 1 81 ? -14.233 -17.728 13.483 1.00 57.56 81 ILE A CA 1
ATOM 670 C C . ILE A 1 81 ? -15.353 -18.542 14.122 1.00 57.56 81 ILE A C 1
ATOM 672 O O . ILE A 1 81 ? -15.161 -19.711 14.459 1.00 57.56 81 ILE A O 1
ATOM 676 N N . GLY A 1 82 ? -16.490 -17.894 14.344 1.00 50.62 82 GLY A N 1
ATOM 677 C CA . GLY A 1 82 ? -17.687 -18.520 14.872 1.00 50.62 82 GLY A CA 1
ATOM 678 C C . GLY A 1 82 ? -18.369 -19.431 13.847 1.00 50.62 82 GLY A C 1
ATOM 679 O O . GLY A 1 82 ? -17.986 -19.471 12.672 1.00 50.62 82 GLY A O 1
ATOM 680 N N . PRO A 1 83 ? -19.373 -20.205 14.284 1.00 42.62 83 PRO A N 1
ATOM 681 C CA . PRO A 1 83 ? -20.042 -21.203 13.452 1.00 42.62 83 PRO A CA 1
ATOM 682 C C . PRO A 1 83 ? -20.716 -20.624 12.196 1.00 42.62 83 PRO A C 1
ATOM 684 O O . PRO A 1 83 ? -20.898 -21.360 11.229 1.00 42.62 83 PRO A O 1
ATOM 687 N N . ASN A 1 84 ? -21.017 -19.322 12.161 1.00 42.81 84 ASN A N 1
ATOM 688 C CA . ASN A 1 84 ? -21.612 -18.628 11.015 1.00 42.81 84 ASN A CA 1
ATOM 689 C C . ASN A 1 84 ? -20.590 -17.775 10.238 1.00 42.81 84 ASN A C 1
ATOM 691 O O . ASN A 1 84 ? -20.971 -16.861 9.506 1.00 42.81 84 ASN A O 1
ATOM 695 N N . LYS A 1 85 ? -19.289 -18.078 10.367 1.00 45.50 85 LYS A N 1
ATOM 696 C CA . LYS A 1 85 ? -18.164 -17.326 9.775 1.00 45.50 85 LYS A CA 1
ATOM 697 C C . LYS A 1 85 ? -18.003 -15.892 10.297 1.00 45.50 85 LYS A C 1
ATOM 699 O O . LYS A 1 85 ? -17.289 -15.085 9.704 1.00 45.50 85 LYS A O 1
ATOM 704 N N . GLU A 1 86 ? -18.630 -15.570 11.417 1.00 51.91 86 GLU A N 1
ATOM 705 C CA . GLU A 1 86 ? -18.472 -14.304 12.113 1.00 51.91 86 GLU A CA 1
ATOM 706 C C . GLU A 1 86 ? -17.173 -14.272 12.925 1.00 51.91 86 GLU A C 1
ATOM 708 O O . GLU A 1 86 ? -16.670 -15.293 13.391 1.00 51.91 86 GLU A O 1
ATOM 713 N N . VAL A 1 87 ? -16.611 -13.083 13.123 1.00 52.69 87 VAL A N 1
ATOM 714 C CA . VAL A 1 87 ? -15.444 -12.927 13.992 1.00 52.69 87 VAL A CA 1
ATOM 715 C C . VAL A 1 87 ? -15.905 -12.930 15.448 1.00 52.69 87 VAL A C 1
ATOM 717 O O . VAL A 1 87 ? -16.560 -11.990 15.893 1.00 52.69 87 VAL A O 1
ATOM 720 N N . ILE A 1 88 ? -15.515 -13.952 16.209 1.00 60.69 88 ILE A N 1
ATOM 721 C CA . ILE A 1 88 ? -15.739 -14.029 17.657 1.00 60.69 88 ILE A CA 1
ATOM 722 C C . ILE A 1 88 ? -14.429 -13.826 18.419 1.00 60.69 88 ILE A C 1
ATOM 724 O O . ILE A 1 88 ? -13.335 -14.006 17.885 1.00 60.69 88 ILE A O 1
ATOM 728 N N . TYR A 1 89 ? -14.531 -13.469 19.698 1.00 67.56 89 TYR A N 1
ATOM 729 C CA . TYR A 1 89 ? -13.373 -13.311 20.575 1.00 67.56 89 TYR A CA 1
ATOM 730 C C . TYR A 1 89 ? -13.501 -14.234 21.782 1.00 67.56 89 TYR A C 1
ATOM 732 O O . TYR A 1 89 ? -14.255 -13.954 22.715 1.00 67.56 89 TYR A O 1
ATOM 740 N N . LEU A 1 90 ? -12.733 -15.322 21.772 1.00 70.19 90 LEU A N 1
ATOM 741 C CA . LEU A 1 90 ? -12.600 -16.206 22.924 1.00 70.19 90 LEU A CA 1
ATOM 742 C C . LEU A 1 90 ? -11.751 -15.490 23.973 1.00 70.19 90 LEU A C 1
ATOM 744 O O . LEU A 1 90 ? -10.658 -15.021 23.662 1.00 70.19 90 LEU A O 1
ATOM 748 N N . LYS A 1 91 ? -12.255 -15.365 25.200 1.00 76.69 91 LYS A N 1
ATOM 749 C CA . LYS A 1 91 ? -11.553 -14.689 26.298 1.00 76.69 91 LYS A CA 1
ATOM 750 C C . LYS A 1 91 ? -11.079 -15.701 27.334 1.00 76.69 91 LYS A C 1
ATOM 752 O O . LYS A 1 91 ? -11.785 -16.668 27.604 1.00 76.69 91 LYS A O 1
ATOM 757 N N . THR A 1 92 ? -9.917 -15.450 27.922 1.00 75.75 92 THR A N 1
ATOM 758 C CA . THR A 1 92 ? -9.488 -16.142 29.139 1.00 75.75 92 THR A CA 1
ATOM 759 C C . THR A 1 92 ? -10.348 -15.715 30.325 1.00 75.75 92 THR A C 1
ATOM 761 O O . THR A 1 92 ? -11.036 -14.685 30.271 1.00 75.75 92 THR A O 1
ATOM 764 N N . GLU A 1 93 ? -10.261 -16.471 31.419 1.00 76.06 93 GLU A N 1
ATOM 765 C CA . GLU A 1 93 ? -10.746 -15.985 32.707 1.00 76.06 93 GLU A CA 1
ATOM 766 C C . GLU A 1 93 ? -10.032 -14.669 33.080 1.00 76.06 93 GLU A C 1
ATOM 768 O O . GLU A 1 93 ? -8.833 -14.522 32.802 1.00 76.06 93 GLU A O 1
ATOM 773 N N . PRO A 1 94 ? -10.750 -13.670 33.631 1.00 79.94 94 PRO A N 1
ATOM 774 C CA . PRO A 1 94 ? -10.140 -12.415 34.047 1.00 79.94 94 PRO A CA 1
ATOM 775 C C . PRO A 1 94 ? -9.197 -12.615 35.235 1.00 79.94 94 PRO A C 1
ATOM 777 O O . PRO A 1 94 ? -9.581 -13.185 36.252 1.00 79.94 94 PRO A O 1
ATOM 780 N N . VAL A 1 95 ? -7.989 -12.064 35.141 1.00 76.38 95 VAL A N 1
ATOM 781 C CA . VAL A 1 95 ? -6.996 -12.100 36.222 1.00 76.38 95 VAL A CA 1
ATOM 782 C C . VAL A 1 95 ? -6.960 -10.742 36.917 1.00 76.38 95 VAL A C 1
ATOM 784 O O . VAL A 1 95 ? -6.787 -9.714 36.261 1.00 76.38 95 VAL A O 1
ATOM 787 N N . ARG A 1 96 ? -7.141 -10.717 38.241 1.00 76.38 96 ARG A N 1
ATOM 788 C CA . ARG A 1 96 ? -7.103 -9.484 39.046 1.00 76.38 96 ARG A CA 1
ATOM 789 C C . ARG A 1 96 ? -5.686 -8.899 39.072 1.00 76.38 96 ARG A C 1
ATOM 791 O O . ARG A 1 96 ? -4.718 -9.631 39.250 1.00 76.38 96 ARG A O 1
ATOM 798 N N . VAL A 1 97 ? -5.574 -7.580 38.926 1.00 70.81 97 VAL A N 1
ATOM 799 C CA . VAL A 1 97 ? -4.316 -6.822 38.999 1.00 70.81 97 VAL A CA 1
ATOM 800 C C . VAL A 1 97 ? -4.363 -5.907 40.223 1.00 70.81 97 VAL A C 1
ATOM 802 O O . VAL A 1 97 ? -5.308 -5.131 40.375 1.00 70.81 97 VAL A O 1
ATOM 805 N N . GLU A 1 98 ? -3.360 -6.011 41.100 1.00 61.78 98 GLU A N 1
ATOM 806 C CA . GLU A 1 98 ? -3.310 -5.234 42.344 1.00 61.78 98 GLU A CA 1
ATOM 807 C C . GLU A 1 98 ? -3.066 -3.725 42.107 1.00 61.78 98 GLU A C 1
ATOM 809 O O . GLU A 1 98 ? -2.306 -3.370 41.199 1.00 61.78 98 GLU A O 1
ATOM 814 N N . PRO A 1 99 ? -3.654 -2.831 42.933 1.00 56.09 99 PRO A N 1
ATOM 815 C CA . PRO A 1 99 ? -3.637 -1.377 42.711 1.00 56.09 99 PRO A CA 1
ATOM 816 C C . PRO A 1 99 ? -2.246 -0.718 42.718 1.00 56.09 99 PRO A C 1
ATOM 818 O O . PRO A 1 99 ? -2.016 0.233 41.976 1.00 56.09 99 PRO A O 1
ATOM 821 N N . ASP A 1 100 ? -1.295 -1.226 43.510 1.00 48.88 100 ASP A N 1
ATOM 822 C CA . ASP A 1 100 ? 0.020 -0.592 43.745 1.00 48.88 100 ASP A CA 1
ATOM 823 C C . ASP A 1 100 ? 1.025 -0.766 42.583 1.00 48.88 100 ASP A C 1
ATOM 825 O O . ASP A 1 100 ? 2.201 -0.408 42.671 1.00 48.88 100 ASP A O 1
ATOM 829 N N . ARG A 1 101 ? 0.571 -1.336 41.460 1.00 51.34 101 ARG A N 1
ATOM 830 C CA . ARG A 1 101 ? 1.382 -1.607 40.260 1.00 51.34 101 ARG A CA 1
ATOM 831 C C . ARG A 1 101 ? 0.902 -0.839 39.020 1.00 51.34 101 ARG A C 1
ATOM 833 O O . ARG A 1 101 ? 1.370 -1.109 37.917 1.00 51.34 101 ARG A O 1
ATOM 840 N N . ASP A 1 102 ? 0.002 0.134 39.198 1.00 45.00 102 ASP A N 1
ATOM 841 C CA . ASP A 1 102 ? -0.710 0.857 38.126 1.00 45.00 102 ASP A CA 1
ATOM 842 C C . ASP A 1 102 ? 0.179 1.750 37.227 1.00 45.00 102 ASP A C 1
ATOM 844 O O . ASP A 1 102 ? -0.246 2.094 36.127 1.00 45.00 102 ASP A O 1
ATOM 848 N N . ASN A 1 103 ? 1.414 2.081 37.632 1.00 42.31 103 ASN A N 1
ATOM 849 C CA . ASN A 1 103 ? 2.233 3.117 36.976 1.00 42.31 103 ASN A CA 1
ATOM 850 C C . ASN A 1 103 ? 3.475 2.630 36.207 1.00 42.31 103 ASN A C 1
ATOM 852 O O . ASN A 1 103 ? 4.281 3.460 35.783 1.00 42.31 103 ASN A O 1
ATOM 856 N N . LYS A 1 104 ? 3.672 1.321 36.006 1.00 43.62 104 LYS A N 1
ATOM 857 C CA . LYS A 1 104 ? 4.812 0.834 35.212 1.00 43.62 104 LYS A CA 1
ATOM 858 C C . LYS A 1 104 ? 4.372 0.338 33.840 1.00 43.62 104 LYS A C 1
ATOM 860 O O . LYS A 1 104 ? 3.629 -0.626 33.707 1.00 43.62 104 LYS A O 1
ATOM 865 N N . THR A 1 105 ? 4.901 1.009 32.825 1.00 46.22 105 THR A N 1
ATOM 866 C CA . THR A 1 105 ? 4.804 0.790 31.374 1.00 46.22 105 THR A CA 1
ATOM 867 C C . THR A 1 105 ? 5.390 -0.537 30.880 1.00 46.22 105 THR A C 1
ATOM 869 O O . THR A 1 105 ? 5.570 -0.703 29.685 1.00 46.22 105 THR A O 1
ATOM 872 N N . THR A 1 106 ? 5.694 -1.485 31.765 1.00 52.91 106 THR A N 1
ATOM 873 C CA . THR A 1 106 ? 6.384 -2.737 31.437 1.00 52.91 106 THR A CA 1
ATOM 874 C C . THR A 1 106 ? 5.791 -3.897 32.229 1.00 52.91 106 THR A C 1
ATOM 876 O O . THR A 1 106 ? 5.182 -3.706 33.280 1.00 52.91 106 THR A O 1
ATOM 879 N N . THR A 1 107 ? 6.002 -5.116 31.734 1.00 52.25 107 THR A N 1
ATOM 880 C CA . THR A 1 107 ? 5.580 -6.433 32.261 1.00 52.25 107 THR A CA 1
ATOM 881 C C . THR A 1 107 ? 5.733 -6.705 33.764 1.00 52.25 107 THR A C 1
ATOM 883 O O . THR A 1 107 ? 5.257 -7.739 34.230 1.00 52.25 107 THR A O 1
ATOM 886 N N . GLN A 1 108 ? 6.330 -5.801 34.546 1.00 50.25 108 GLN A N 1
ATOM 887 C CA . GLN A 1 108 ? 6.613 -5.907 35.985 1.00 50.25 108 GLN A CA 1
ATOM 888 C C . GLN A 1 108 ? 5.382 -6.057 36.912 1.00 50.25 108 GLN A C 1
ATOM 890 O O . GLN A 1 108 ? 5.528 -6.018 38.133 1.00 50.25 108 GLN A O 1
ATOM 895 N N . GLY A 1 109 ? 4.174 -6.268 36.384 1.00 50.03 109 GLY A N 1
ATOM 896 C CA . GLY A 1 109 ? 2.951 -6.455 37.174 1.00 50.03 109 GLY A CA 1
ATOM 897 C C . GLY A 1 109 ? 2.003 -7.552 36.686 1.00 50.03 109 GLY A C 1
ATOM 898 O O . GLY A 1 109 ? 0.931 -7.699 37.267 1.00 50.03 109 GLY A O 1
ATOM 899 N N . LEU A 1 110 ? 2.358 -8.302 35.639 1.00 59.59 110 LEU A N 1
ATOM 900 C CA . LEU A 1 110 ? 1.495 -9.345 35.076 1.00 59.59 110 LEU A CA 1
ATOM 901 C C . LEU A 1 110 ? 1.675 -10.670 35.829 1.00 59.59 110 LEU A C 1
ATOM 903 O O . LEU A 1 110 ? 2.792 -11.026 36.198 1.00 59.59 110 LEU A O 1
ATOM 907 N N . ALA A 1 111 ? 0.584 -11.410 36.049 1.00 62.88 111 ALA A N 1
ATOM 908 C CA . ALA A 1 111 ? 0.658 -12.755 36.621 1.00 62.88 111 ALA A CA 1
ATOM 909 C C . ALA A 1 111 ? 1.454 -13.699 35.695 1.00 62.88 111 ALA A C 1
ATOM 911 O O . ALA A 1 111 ? 1.327 -13.615 34.471 1.00 62.88 111 ALA A O 1
ATOM 912 N N . GLU A 1 112 ? 2.236 -14.624 36.261 1.00 65.38 112 GLU A N 1
ATOM 913 C CA . GLU A 1 112 ? 3.068 -15.579 35.497 1.00 65.38 112 GLU A CA 1
ATOM 914 C C . GLU A 1 112 ? 2.262 -16.430 34.498 1.00 65.38 112 GLU A C 1
ATOM 916 O O . GLU A 1 112 ? 2.736 -16.751 33.410 1.00 65.38 112 GLU A O 1
ATOM 921 N N . GLU A 1 113 ? 1.001 -16.734 34.802 1.00 65.06 113 GLU A N 1
ATOM 922 C CA . GLU A 1 113 ? 0.079 -17.432 33.891 1.00 65.06 113 GLU A CA 1
ATOM 923 C C . GLU A 1 113 ? -0.179 -16.644 32.593 1.00 65.06 113 GLU A C 1
ATOM 925 O O . GLU A 1 113 ? -0.264 -17.204 31.497 1.00 65.06 113 GLU A O 1
ATOM 930 N N . ILE A 1 114 ? -0.243 -15.315 32.689 1.00 66.62 114 ILE A N 1
ATOM 931 C CA . ILE A 1 114 ? -0.387 -14.439 31.526 1.00 66.62 114 ILE A CA 1
ATOM 932 C C . ILE A 1 114 ? 0.954 -14.293 30.817 1.00 66.62 114 ILE A C 1
ATOM 934 O O . ILE A 1 114 ? 0.994 -14.379 29.594 1.00 66.62 114 ILE A O 1
ATOM 938 N N . LEU A 1 115 ? 2.053 -14.110 31.553 1.00 68.31 115 LEU A N 1
ATOM 939 C CA . LEU A 1 115 ? 3.387 -13.971 30.960 1.00 68.31 115 LEU A CA 1
ATOM 940 C C . LEU A 1 115 ? 3.797 -15.221 30.178 1.00 68.31 115 LEU A C 1
ATOM 942 O O . LEU A 1 115 ? 4.306 -15.106 29.066 1.00 68.31 115 LEU A O 1
ATOM 946 N N . SER A 1 116 ? 3.537 -16.411 30.717 1.00 69.38 116 SER A N 1
ATOM 947 C CA . SER A 1 116 ? 3.770 -17.684 30.026 1.00 69.38 116 SER A CA 1
ATOM 948 C C . SER A 1 116 ? 2.934 -17.803 28.750 1.00 69.38 116 SER A C 1
ATOM 950 O O . SER A 1 116 ? 3.477 -18.148 27.702 1.00 69.38 116 SER A O 1
ATOM 952 N N . THR A 1 117 ? 1.655 -17.421 28.795 1.00 68.50 117 THR A N 1
ATOM 953 C CA . THR A 1 117 ? 0.789 -17.381 27.606 1.00 68.50 117 THR A CA 1
ATOM 954 C C . THR A 1 117 ? 1.291 -16.368 26.573 1.00 68.50 117 THR A C 1
ATOM 956 O O . THR A 1 117 ? 1.353 -16.669 25.386 1.00 68.50 117 THR A O 1
ATOM 959 N N . LEU A 1 118 ? 1.704 -15.176 27.005 1.00 71.31 118 LEU A N 1
ATOM 960 C CA . LEU A 1 118 ? 2.241 -14.134 26.131 1.00 71.31 118 LEU A CA 1
ATOM 961 C C . LEU A 1 118 ? 3.552 -14.558 25.467 1.00 71.31 118 LEU A C 1
ATOM 963 O O . LEU A 1 118 ? 3.728 -14.287 24.286 1.00 71.31 118 LEU A O 1
ATOM 967 N N . ARG A 1 119 ? 4.443 -15.265 26.177 1.00 71.88 119 ARG A N 1
ATOM 968 C CA . ARG A 1 119 ? 5.698 -15.794 25.610 1.00 71.88 119 ARG A CA 1
ATOM 969 C C . ARG A 1 119 ? 5.465 -16.735 24.428 1.00 71.88 119 ARG A C 1
ATOM 971 O O . ARG A 1 119 ? 6.296 -16.753 23.529 1.00 71.88 119 ARG A O 1
ATOM 978 N N . ILE A 1 120 ? 4.346 -17.464 24.396 1.00 70.69 120 ILE A N 1
ATOM 979 C CA . ILE A 1 120 ? 3.978 -18.315 23.251 1.00 70.69 120 ILE A CA 1
ATOM 980 C C . ILE A 1 120 ? 3.751 -17.467 21.993 1.00 70.69 120 ILE A C 1
ATOM 982 O O . ILE A 1 120 ? 4.162 -17.867 20.909 1.00 70.69 120 ILE A O 1
ATOM 986 N N . PHE A 1 121 ? 3.122 -16.297 22.134 1.00 65.06 121 PHE A N 1
ATOM 987 C CA . PHE A 1 121 ? 2.792 -15.427 21.003 1.00 65.06 121 PHE A CA 1
ATOM 988 C C . PHE A 1 121 ? 3.927 -14.452 20.653 1.00 65.06 121 PHE A C 1
ATOM 990 O O . PHE A 1 121 ? 4.173 -14.187 19.481 1.00 65.06 121 PHE A O 1
ATOM 997 N N . THR A 1 122 ? 4.646 -13.919 21.645 1.00 65.62 122 THR A N 1
ATOM 998 C CA . THR A 1 122 ? 5.622 -12.833 21.437 1.00 65.62 122 THR A CA 1
ATOM 999 C C . THR A 1 122 ? 7.082 -13.265 21.530 1.00 65.62 122 THR A C 1
ATOM 1001 O O . THR A 1 122 ? 7.967 -12.460 21.245 1.00 65.62 122 THR A O 1
ATOM 1004 N N . GLY A 1 123 ? 7.370 -14.488 21.986 1.00 65.94 123 GLY A N 1
ATOM 1005 C CA . GLY A 1 123 ? 8.724 -15.005 22.232 1.00 65.94 123 GLY A CA 1
ATOM 1006 C C . GLY A 1 123 ? 9.452 -14.371 23.428 1.00 65.94 123 GLY A C 1
ATOM 1007 O O . GLY A 1 123 ? 10.227 -15.039 24.106 1.00 65.94 123 GLY A O 1
ATOM 1008 N N . THR A 1 124 ? 9.183 -13.100 23.734 1.00 65.75 124 THR A N 1
ATOM 1009 C CA . THR A 1 124 ? 9.869 -12.319 24.777 1.00 65.75 124 THR A CA 1
ATOM 1010 C C . THR A 1 124 ? 9.032 -12.155 26.047 1.00 65.75 124 THR A C 1
ATOM 1012 O O . THR A 1 124 ? 9.571 -11.860 27.112 1.00 65.75 124 THR A O 1
ATOM 1015 N N . GLY A 1 125 ? 7.707 -12.331 25.948 1.00 63.41 125 GLY A N 1
ATOM 1016 C CA . GLY A 1 125 ? 6.752 -12.051 27.022 1.00 63.41 125 GLY A CA 1
ATOM 1017 C C . GLY A 1 125 ? 6.595 -10.562 27.349 1.00 63.41 125 GLY A C 1
ATOM 1018 O O . GLY A 1 125 ? 5.808 -10.244 28.235 1.00 63.41 125 GLY A O 1
ATOM 1019 N N . SER A 1 126 ? 7.317 -9.669 26.657 1.00 70.12 126 SER A N 1
ATOM 1020 C CA . SER A 1 126 ? 7.277 -8.221 26.871 1.00 70.12 126 SER A CA 1
ATOM 1021 C C . SER A 1 126 ? 6.110 -7.584 26.133 1.00 70.12 126 SER A C 1
ATOM 1023 O O . SER A 1 126 ? 5.961 -7.799 24.933 1.00 70.12 126 SER A O 1
ATOM 1025 N N . ILE A 1 127 ? 5.308 -6.794 26.844 1.00 75.94 127 ILE A N 1
ATOM 1026 C CA . ILE A 1 127 ? 4.245 -5.965 26.276 1.00 75.94 127 ILE A CA 1
ATOM 1027 C C . ILE A 1 127 ? 4.282 -4.581 26.924 1.00 75.94 127 ILE A C 1
ATOM 1029 O O . ILE A 1 127 ? 4.567 -4.455 28.118 1.00 75.94 127 ILE A O 1
ATOM 1033 N N . ASP A 1 128 ? 3.943 -3.578 26.133 1.00 77.81 128 ASP A N 1
ATOM 1034 C CA . ASP A 1 128 ? 3.863 -2.173 26.487 1.00 77.81 128 ASP A CA 1
ATOM 1035 C C . ASP A 1 128 ? 2.404 -1.719 26.441 1.00 77.81 128 ASP A C 1
ATOM 1037 O O . ASP A 1 128 ? 1.566 -2.298 25.749 1.00 77.81 128 ASP A O 1
ATOM 1041 N N . HIS A 1 129 ? 2.076 -0.681 27.205 1.00 81.75 129 HIS A N 1
ATOM 1042 C CA . HIS A 1 129 ? 0.774 -0.032 27.099 1.00 81.75 129 HIS A CA 1
ATOM 1043 C C . HIS A 1 129 ? 0.712 0.777 25.800 1.00 81.75 129 HIS A C 1
ATOM 1045 O O . HIS A 1 129 ? 1.557 1.644 25.584 1.00 81.75 129 HIS A O 1
ATOM 1051 N N . ILE A 1 130 ? -0.297 0.524 24.966 1.00 82.44 130 ILE A N 1
ATOM 1052 C CA . ILE A 1 130 ? -0.371 1.090 23.611 1.00 82.44 130 ILE A CA 1
ATOM 1053 C C . ILE A 1 130 ? -1.549 2.040 23.395 1.00 82.44 130 ILE A C 1
ATOM 1055 O O . ILE A 1 130 ? -1.511 2.869 22.488 1.00 82.44 130 ILE A O 1
ATOM 1059 N N . LEU A 1 131 ? -2.611 1.914 24.193 1.00 87.06 131 LEU A N 1
ATOM 1060 C CA . LEU A 1 131 ? -3.853 2.655 23.994 1.00 87.06 131 LEU A CA 1
ATOM 1061 C C . LEU A 1 131 ? -4.747 2.554 25.231 1.00 87.06 131 LEU A C 1
ATOM 1063 O O . LEU A 1 131 ? -5.083 1.448 25.659 1.00 87.06 131 LEU A O 1
ATOM 1067 N N . THR A 1 132 ? -5.238 3.694 25.709 1.00 89.81 132 THR A N 1
ATOM 1068 C CA . THR A 1 132 ? -6.345 3.743 26.672 1.00 89.81 132 THR A CA 1
ATOM 1069 C C . THR A 1 132 ? -7.625 4.114 25.941 1.00 89.81 132 THR A C 1
ATOM 1071 O O . THR A 1 132 ? -7.665 5.123 25.240 1.00 89.81 132 THR A O 1
ATOM 1074 N N . LEU A 1 133 ? -8.689 3.339 26.134 1.00 92.31 133 LEU A N 1
ATOM 1075 C CA . LEU A 1 133 ? -10.044 3.726 25.753 1.00 92.31 133 LEU A CA 1
ATOM 1076 C C . LEU A 1 133 ? -10.858 4.029 27.004 1.00 92.31 133 LEU A C 1
ATOM 1078 O O . LEU A 1 133 ? -11.159 3.122 27.776 1.00 92.31 133 LEU A O 1
ATOM 1082 N N . GLU A 1 134 ? -11.250 5.282 27.180 1.00 93.06 134 GLU A N 1
ATOM 1083 C CA . GLU A 1 134 ? -12.278 5.652 28.147 1.00 93.06 134 GLU A CA 1
ATOM 1084 C C . GLU A 1 134 ? -13.646 5.461 27.504 1.00 93.06 134 GLU A C 1
ATOM 1086 O O . GLU A 1 134 ? -13.901 5.951 26.402 1.00 93.06 134 GLU A O 1
ATOM 1091 N N . VAL A 1 135 ? -14.519 4.720 28.178 1.00 93.81 135 VAL A N 1
ATOM 1092 C CA . VAL A 1 135 ? -15.858 4.413 27.689 1.00 93.81 135 VAL A CA 1
ATOM 1093 C C . VAL A 1 135 ? -16.881 4.868 28.712 1.00 93.81 135 VAL A C 1
ATOM 1095 O O . VAL A 1 135 ? -16.867 4.421 29.859 1.00 93.81 135 VAL A O 1
ATOM 1098 N N . GLU A 1 136 ? -17.800 5.715 28.265 1.00 94.69 136 GLU A N 1
ATOM 1099 C CA . GLU A 1 136 ? -19.043 6.010 28.969 1.00 94.69 136 GLU A CA 1
ATOM 1100 C C . GLU A 1 136 ? -20.154 5.200 28.298 1.00 94.69 136 GLU A C 1
ATOM 1102 O O . GLU A 1 136 ? -20.516 5.475 27.154 1.00 94.69 136 GLU A O 1
ATOM 1107 N N . ARG A 1 137 ? -20.647 4.167 28.986 1.00 94.19 137 ARG A N 1
ATOM 1108 C CA . ARG A 1 137 ? -21.674 3.251 28.487 1.00 94.19 137 ARG A CA 1
ATOM 1109 C C . ARG A 1 137 ? -23.000 3.536 29.165 1.00 94.19 137 ARG A C 1
ATOM 1111 O O . ARG A 1 137 ? -23.125 3.401 30.380 1.00 94.19 137 ARG A O 1
ATOM 1118 N N . THR A 1 138 ? -24.015 3.837 28.373 1.00 94.69 138 THR A N 1
ATOM 1119 C CA . THR A 1 138 ? -25.402 3.897 28.829 1.00 94.69 138 THR A CA 1
ATOM 1120 C C . THR A 1 138 ? -26.161 2.688 28.300 1.00 94.69 138 THR A C 1
ATOM 1122 O O . THR A 1 138 ? -26.155 2.432 27.098 1.00 94.69 138 THR A O 1
ATOM 1125 N N . THR A 1 139 ? -26.813 1.934 29.184 1.00 94.75 139 THR A N 1
ATOM 1126 C CA . THR A 1 139 ? -27.578 0.736 28.813 1.00 94.75 139 THR A CA 1
ATOM 1127 C C . THR A 1 139 ? -29.072 1.026 28.865 1.00 94.75 139 THR A C 1
ATOM 1129 O O . THR A 1 139 ? -29.581 1.530 29.865 1.00 94.75 139 THR A O 1
ATOM 1132 N N . VAL A 1 140 ? -29.781 0.680 27.794 1.00 94.62 140 VAL A N 1
ATOM 1133 C CA . VAL A 1 140 ? -31.242 0.624 27.754 1.00 94.62 140 VAL A CA 1
ATOM 1134 C C . VAL A 1 140 ? -31.652 -0.843 27.668 1.00 94.62 140 VAL A C 1
ATOM 1136 O O . VAL A 1 140 ? -31.380 -1.525 26.678 1.00 94.62 140 VAL A O 1
ATOM 1139 N N . ASN A 1 141 ? -32.307 -1.329 28.715 1.00 93.50 141 ASN A N 1
ATOM 1140 C CA . ASN A 1 141 ? -32.868 -2.672 28.769 1.00 93.50 141 ASN A CA 1
ATOM 1141 C C . ASN A 1 141 ? -34.183 -2.706 27.998 1.00 93.50 141 ASN A C 1
ATOM 1143 O O . ASN A 1 141 ? -35.086 -1.918 28.281 1.00 93.50 141 ASN A O 1
ATOM 1147 N N . ILE A 1 142 ? -34.305 -3.641 27.060 1.00 92.00 142 ILE A N 1
ATOM 1148 C CA . ILE A 1 142 ? -35.536 -3.904 26.315 1.00 92.00 142 ILE A CA 1
ATOM 1149 C C . ILE A 1 142 ? -36.212 -5.115 26.951 1.00 92.00 142 ILE A C 1
ATOM 1151 O O . ILE A 1 142 ? -35.628 -6.198 27.037 1.00 92.00 142 ILE A O 1
ATOM 1155 N N . MET A 1 143 ? -37.440 -4.923 27.424 1.00 89.94 143 MET A N 1
ATOM 1156 C CA . MET A 1 143 ? -38.166 -5.890 28.234 1.00 89.94 143 MET A CA 1
ATOM 1157 C C . MET A 1 143 ? -39.433 -6.396 27.555 1.00 89.94 143 MET A C 1
ATOM 1159 O O . MET A 1 143 ? -40.267 -5.622 27.080 1.00 89.94 143 MET A O 1
ATOM 1163 N N . SER A 1 144 ? -39.611 -7.715 27.607 1.00 87.25 144 SER A N 1
ATOM 1164 C CA . SER A 1 144 ? -40.895 -8.372 27.375 1.00 87.25 144 SER A CA 1
ATOM 1165 C C . SER A 1 144 ? -41.483 -8.763 28.727 1.00 87.25 144 SER A C 1
ATOM 1167 O O . SER A 1 144 ? -40.906 -9.568 29.466 1.00 87.25 144 SER A O 1
ATOM 1169 N N . SER A 1 145 ? -42.605 -8.137 29.086 1.00 83.38 145 SER A N 1
ATOM 1170 C CA . SER A 1 145 ? -43.207 -8.233 30.421 1.00 83.38 145 SER A CA 1
ATOM 1171 C C . SER A 1 145 ? -42.200 -7.886 31.531 1.00 83.38 145 SER A C 1
ATOM 1173 O O . SER A 1 145 ? -41.880 -6.719 31.712 1.00 83.38 145 SER A O 1
ATOM 1175 N N . VAL A 1 146 ? -41.683 -8.878 32.265 1.00 83.69 146 VAL A N 1
ATOM 1176 C CA . VAL A 1 146 ? -40.735 -8.691 33.382 1.00 83.69 146 VAL A CA 1
ATOM 1177 C C . VAL A 1 146 ? -39.313 -9.157 33.061 1.00 83.69 146 VAL A C 1
ATOM 1179 O O . VAL A 1 146 ? -38.436 -9.083 33.917 1.00 83.69 146 VAL A O 1
ATOM 1182 N N . LYS A 1 147 ? -39.063 -9.657 31.845 1.00 87.69 147 LYS A N 1
ATOM 1183 C CA . LYS A 1 147 ? -37.771 -10.228 31.453 1.00 87.69 147 LYS A CA 1
ATOM 1184 C C . LYS A 1 147 ? -37.058 -9.307 30.470 1.00 87.69 147 LYS A C 1
ATOM 1186 O O . LYS A 1 147 ? -37.645 -8.895 29.470 1.00 87.69 147 LYS A O 1
ATOM 1191 N N . VAL A 1 148 ? -35.779 -9.034 30.724 1.00 89.38 148 VAL A N 1
ATOM 1192 C CA . VAL A 1 148 ? -34.908 -8.379 29.740 1.00 89.38 148 VAL A CA 1
ATOM 1193 C C . VAL A 1 148 ? -34.660 -9.356 28.599 1.00 89.38 148 VAL A C 1
ATOM 1195 O O . VAL A 1 148 ? -34.181 -10.470 28.817 1.00 89.38 148 VAL A O 1
ATOM 1198 N N . ILE A 1 149 ? -35.039 -8.951 27.392 1.00 90.25 149 ILE A N 1
ATOM 1199 C CA . ILE A 1 149 ? -34.866 -9.746 26.178 1.00 90.25 149 ILE A CA 1
ATOM 1200 C C . ILE A 1 149 ? -33.733 -9.218 25.309 1.00 90.25 149 ILE A C 1
ATOM 1202 O O . ILE A 1 149 ? -33.177 -9.990 24.546 1.00 90.25 149 ILE A O 1
ATOM 1206 N N . ALA A 1 150 ? -33.362 -7.944 25.416 1.00 90.75 150 ALA A N 1
ATOM 1207 C CA . ALA A 1 150 ? -32.243 -7.378 24.674 1.00 90.75 150 ALA A CA 1
ATOM 1208 C C . ALA A 1 150 ? -31.654 -6.170 25.408 1.00 90.75 150 ALA A C 1
ATOM 1210 O O . ALA A 1 150 ? -32.315 -5.533 26.231 1.00 90.75 150 ALA A O 1
ATOM 1211 N N . TYR A 1 151 ? -30.408 -5.855 25.074 1.00 92.69 151 TYR A N 1
ATOM 1212 C CA . TYR A 1 151 ? -29.657 -4.731 25.615 1.00 92.69 151 TYR A CA 1
ATOM 1213 C C . TYR A 1 151 ? -29.244 -3.814 24.477 1.00 92.69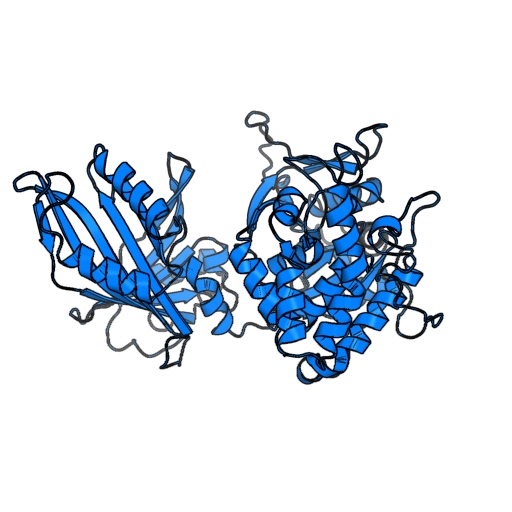 151 TYR A C 1
ATOM 1215 O O . TYR A 1 151 ? -28.601 -4.264 23.529 1.00 92.69 151 TYR A O 1
ATOM 1223 N N . LEU A 1 152 ? -29.579 -2.534 24.602 1.00 93.19 152 LEU A N 1
ATOM 1224 C CA . LEU A 1 152 ? -29.082 -1.475 23.738 1.00 93.19 152 LEU A CA 1
ATOM 1225 C C . LEU A 1 152 ? -28.038 -0.668 24.515 1.00 93.19 152 LEU A C 1
ATOM 1227 O O . LEU A 1 152 ? -28.380 0.095 25.417 1.00 93.19 152 LEU A O 1
ATOM 1231 N N . HIS A 1 153 ? -26.765 -0.851 24.187 1.00 93.62 153 HIS A N 1
ATOM 1232 C CA . HIS A 1 153 ? -25.667 -0.079 24.752 1.00 93.62 153 HIS A CA 1
ATOM 1233 C C . HIS A 1 153 ? -25.309 1.091 23.843 1.00 93.62 153 HIS A C 1
ATOM 1235 O O . HIS A 1 153 ? -25.149 0.935 22.633 1.00 93.62 153 HIS A O 1
ATOM 1241 N N . LEU A 1 154 ? -25.164 2.254 24.462 1.00 93.81 154 LEU A N 1
ATOM 1242 C CA . LEU A 1 154 ? -24.793 3.514 23.845 1.00 93.81 154 LEU A CA 1
ATOM 1243 C C . LEU A 1 154 ? -23.453 3.930 24.448 1.00 93.81 154 LEU A C 1
ATOM 1245 O O . LEU A 1 154 ? -23.389 4.320 25.615 1.00 93.81 154 LEU A O 1
ATOM 1249 N N . ASP A 1 155 ? -22.386 3.807 23.671 1.00 93.12 155 ASP A N 1
ATOM 1250 C CA . ASP A 1 155 ? -21.022 4.037 24.123 1.00 93.12 155 ASP A CA 1
ATOM 1251 C C . ASP A 1 155 ? -20.465 5.330 23.531 1.00 93.12 155 ASP A C 1
ATOM 1253 O O . ASP A 1 155 ? -20.348 5.465 22.314 1.00 93.12 155 ASP A O 1
ATOM 1257 N N . LEU A 1 156 ? -20.043 6.255 24.392 1.00 92.44 156 LEU A N 1
ATOM 1258 C CA . LEU A 1 156 ? -19.102 7.307 24.020 1.00 92.44 156 LEU A CA 1
ATOM 1259 C C . LEU A 1 156 ? -17.690 6.818 24.342 1.00 92.44 156 LEU A C 1
ATOM 1261 O O . LEU A 1 156 ? -17.345 6.610 25.505 1.00 92.44 156 LEU A O 1
ATOM 1265 N N . VAL A 1 157 ? -16.877 6.635 23.307 1.00 91.38 157 VAL A N 1
ATOM 1266 C CA . VAL A 1 157 ? -15.506 6.133 23.400 1.00 91.38 157 VAL A CA 1
ATOM 1267 C C . VAL A 1 157 ? -14.532 7.269 23.115 1.00 91.38 157 VAL A C 1
ATOM 1269 O O . VAL A 1 157 ? -14.617 7.932 22.083 1.00 91.38 157 VAL A O 1
ATOM 1272 N N . LYS A 1 158 ? -13.572 7.478 24.012 1.00 90.94 158 LYS A N 1
ATOM 1273 C CA . LYS A 1 158 ? -12.451 8.404 23.827 1.00 90.94 158 LYS A CA 1
ATOM 1274 C C . LYS A 1 158 ? -11.150 7.618 23.885 1.00 90.94 158 LYS A C 1
ATOM 1276 O O . LYS A 1 158 ? -10.924 6.883 24.844 1.00 90.94 158 LYS A O 1
ATOM 1281 N N . GLY A 1 159 ? -10.317 7.740 22.858 1.00 89.56 159 GLY A N 1
ATOM 1282 C CA . GLY A 1 159 ? -9.036 7.037 22.791 1.00 89.56 159 GLY A CA 1
ATOM 1283 C C . GLY A 1 159 ? -7.859 7.961 23.068 1.00 89.56 159 GLY A C 1
ATOM 1284 O O . GLY A 1 159 ? -7.783 9.051 22.506 1.00 89.56 159 GLY A O 1
ATOM 1285 N N . TYR A 1 160 ? -6.935 7.502 23.906 1.00 86.81 160 TYR A N 1
ATOM 1286 C CA . TYR A 1 160 ? -5.759 8.240 24.357 1.00 86.81 160 TYR A CA 1
ATOM 1287 C C . TYR A 1 160 ? -4.498 7.432 24.076 1.00 86.81 160 TYR A C 1
ATOM 1289 O O . TYR A 1 160 ? -4.434 6.235 24.373 1.00 86.81 160 TYR A O 1
ATOM 1297 N N . LEU A 1 161 ? -3.484 8.100 23.530 1.00 83.38 161 LEU A N 1
ATOM 1298 C CA . LEU A 1 161 ? -2.155 7.515 23.401 1.00 83.38 161 LEU A CA 1
ATOM 1299 C C . LEU A 1 161 ? -1.436 7.535 24.756 1.00 83.38 161 LEU A C 1
ATOM 1301 O O . LEU A 1 161 ? -1.737 8.393 25.594 1.00 83.38 161 LEU A O 1
ATOM 1305 N N . PRO A 1 162 ? -0.476 6.623 24.987 1.00 78.12 162 PRO A N 1
ATOM 1306 C CA . PRO A 1 162 ? 0.308 6.614 26.215 1.00 78.12 162 PRO A CA 1
ATOM 1307 C C . PRO A 1 162 ? 0.915 7.995 26.509 1.00 78.12 162 PRO A C 1
ATOM 1309 O O . PRO A 1 162 ? 1.559 8.597 25.654 1.00 78.12 162 PRO A O 1
ATOM 1312 N N . GLY A 1 163 ? 0.685 8.511 27.721 1.00 74.06 163 GLY A N 1
ATOM 1313 C CA . GLY A 1 163 ? 1.210 9.808 28.168 1.00 74.06 163 GLY A CA 1
ATOM 1314 C C . GLY A 1 163 ? 0.454 11.051 27.676 1.00 74.06 163 GLY A C 1
ATOM 1315 O O . GLY A 1 163 ? 0.851 12.159 28.028 1.00 74.06 163 GLY A O 1
ATOM 1316 N N . GLN A 1 164 ? -0.626 10.906 26.899 1.00 78.25 164 GLN A N 1
ATOM 1317 C CA . GLN A 1 164 ? -1.450 12.035 26.454 1.00 78.25 164 GLN A CA 1
ATOM 1318 C C . GLN A 1 164 ? -2.667 12.260 27.359 1.00 78.25 164 GLN A C 1
ATOM 1320 O O . GLN A 1 164 ? -3.363 11.319 27.729 1.00 78.25 164 GLN A O 1
ATOM 1325 N N . ASN A 1 165 ? -2.968 13.533 27.639 1.00 80.44 165 ASN A N 1
ATOM 1326 C CA . ASN A 1 165 ? -4.136 13.948 28.433 1.00 80.44 165 ASN A CA 1
ATOM 1327 C C . ASN A 1 165 ? -5.331 14.392 27.568 1.00 80.44 165 ASN A C 1
ATOM 1329 O O . ASN A 1 165 ? -6.425 14.624 28.079 1.00 80.44 165 ASN A O 1
ATOM 1333 N N . THR A 1 166 ? -5.132 14.531 26.258 1.00 81.00 166 THR A N 1
ATOM 1334 C CA . THR A 1 166 ? -6.172 14.881 25.283 1.00 81.00 166 THR A CA 1
ATOM 1335 C C . THR A 1 166 ? -6.522 13.658 24.441 1.00 81.00 166 THR A C 1
ATOM 1337 O O . THR A 1 166 ? -5.601 12.960 24.010 1.00 81.00 166 THR A O 1
ATOM 1340 N N . PRO A 1 167 ? -7.811 13.393 24.167 1.00 84.38 167 PRO A N 1
ATOM 1341 C CA . PRO A 1 167 ? -8.189 12.251 23.350 1.00 84.38 167 PRO A CA 1
ATOM 1342 C C . PRO A 1 167 ? -7.730 12.460 21.904 1.00 84.38 167 PRO A C 1
ATOM 1344 O O . PRO A 1 167 ? -8.043 13.474 21.283 1.00 84.38 167 PRO A O 1
ATOM 1347 N N . ALA A 1 168 ? -7.010 11.481 21.366 1.00 76.69 168 ALA A N 1
ATOM 1348 C CA . ALA A 1 168 ? -6.584 11.444 19.971 1.00 76.69 168 ALA A CA 1
ATOM 1349 C C . ALA A 1 168 ? -7.724 11.011 19.029 1.00 76.69 168 ALA A C 1
ATOM 1351 O O . ALA A 1 168 ? -7.666 11.251 17.826 1.00 76.69 168 ALA A O 1
ATOM 1352 N N . VAL A 1 169 ? -8.769 10.382 19.577 1.00 81.25 169 VAL A N 1
ATOM 1353 C CA . VAL A 1 169 ? -9.999 10.036 18.858 1.00 81.25 169 VAL A CA 1
ATOM 1354 C C . VAL A 1 169 ? -11.201 10.110 19.782 1.00 81.25 169 VAL A C 1
ATOM 1356 O O . VAL A 1 169 ? -11.097 9.890 20.994 1.00 81.25 169 VAL A O 1
ATOM 1359 N N . LYS A 1 170 ? -12.361 10.333 19.177 1.00 86.62 170 LYS A N 1
ATOM 1360 C CA . LYS A 1 170 ? -13.665 10.217 19.808 1.00 86.62 170 LYS A CA 1
ATOM 1361 C C . LYS A 1 170 ? -14.595 9.465 18.858 1.00 86.62 170 LYS A C 1
ATOM 1363 O O . LYS A 1 170 ? -14.615 9.757 17.669 1.00 86.62 170 LYS A O 1
ATOM 1368 N N . GLU A 1 171 ? -15.324 8.485 19.375 1.00 86.50 171 GLU A N 1
ATOM 1369 C CA . GLU A 1 171 ? -16.238 7.640 18.604 1.00 86.50 171 GLU A CA 1
ATOM 1370 C C . GLU A 1 171 ? -17.513 7.390 19.415 1.00 86.50 171 GLU A C 1
ATOM 1372 O O . GLU A 1 171 ? -17.462 7.201 20.630 1.00 86.50 171 GLU A O 1
ATOM 1377 N N . TYR A 1 172 ? -18.658 7.381 18.738 1.00 88.56 172 TYR A N 1
ATOM 1378 C CA . TYR A 1 172 ? -19.932 6.950 19.305 1.00 88.56 172 TYR A CA 1
ATOM 1379 C C . TYR A 1 172 ? -20.273 5.569 18.741 1.00 88.56 172 TYR A C 1
ATOM 1381 O O . TYR A 1 172 ? -20.288 5.395 17.520 1.00 88.56 172 TYR A O 1
ATOM 1389 N N . GLU A 1 173 ? -20.552 4.599 19.611 1.00 89.00 173 GLU A N 1
ATOM 1390 C CA . GLU A 1 173 ? -20.887 3.217 19.248 1.00 89.00 173 GLU A CA 1
ATOM 1391 C C . GLU A 1 173 ? -22.271 2.837 19.800 1.00 89.00 173 GLU A C 1
ATOM 1393 O O . GLU A 1 173 ? -22.602 3.142 20.944 1.00 89.00 173 GLU A O 1
ATOM 1398 N N . ILE A 1 174 ? -23.080 2.161 18.981 1.00 90.06 174 ILE A N 1
ATOM 1399 C CA . ILE A 1 174 ? -24.321 1.503 19.407 1.00 90.06 174 ILE A CA 1
ATOM 1400 C C . ILE A 1 174 ? -24.129 -0.004 19.289 1.00 90.06 174 ILE A C 1
ATOM 1402 O O . ILE A 1 174 ? -23.784 -0.501 18.217 1.00 90.06 174 ILE A O 1
ATOM 1406 N N . GLU A 1 175 ? -24.395 -0.724 20.374 1.00 89.69 175 GLU A N 1
ATOM 1407 C CA . GLU A 1 175 ? -24.383 -2.186 20.435 1.00 89.69 175 GLU A CA 1
ATOM 1408 C C . GLU A 1 175 ? -25.782 -2.669 20.846 1.00 89.69 175 GLU A C 1
ATOM 1410 O O . GLU A 1 175 ? -26.230 -2.392 21.956 1.00 89.69 175 GLU A O 1
ATOM 1415 N N . LEU A 1 176 ? -26.479 -3.383 19.960 1.00 88.56 176 LEU A N 1
ATOM 1416 C CA . LEU A 1 176 ? -27.730 -4.077 20.273 1.00 88.56 176 LEU A CA 1
ATOM 1417 C C . LEU A 1 176 ? -27.448 -5.574 20.347 1.00 88.56 176 LEU A C 1
ATOM 1419 O O . LEU A 1 176 ? -27.009 -6.163 19.364 1.00 88.56 176 LEU A O 1
ATOM 1423 N N . LYS A 1 177 ? -27.715 -6.206 21.488 1.00 87.88 177 LYS A N 1
ATOM 1424 C CA . LYS A 1 177 ? -27.476 -7.645 21.665 1.00 87.88 177 LYS A CA 1
ATOM 1425 C C . LYS A 1 177 ? -28.581 -8.337 22.437 1.00 87.88 177 LYS A C 1
ATOM 1427 O O . LYS A 1 177 ? -29.281 -7.714 23.237 1.00 87.88 177 LYS A O 1
ATOM 1432 N N . SER A 1 178 ? -28.673 -9.648 22.259 1.00 84.31 178 SER A N 1
ATOM 1433 C CA . SER A 1 178 ? -29.624 -10.489 22.977 1.00 84.31 178 SER A CA 1
ATOM 1434 C C . SER A 1 178 ? -29.077 -11.894 23.200 1.00 84.31 178 SER A C 1
ATOM 1436 O O . SER A 1 178 ? -28.326 -12.424 22.382 1.00 84.31 178 SER A O 1
ATOM 1438 N N . ASP A 1 179 ? -29.494 -12.513 24.304 1.00 80.38 179 ASP A N 1
ATOM 1439 C CA . ASP A 1 179 ? -29.342 -13.953 24.539 1.00 80.38 179 ASP A CA 1
ATOM 1440 C C . ASP A 1 179 ? -30.511 -14.768 23.934 1.00 80.38 179 ASP A C 1
ATOM 1442 O O . ASP A 1 179 ? -30.472 -15.996 23.932 1.00 80.38 179 ASP A O 1
ATOM 1446 N N . ASN A 1 180 ? -31.561 -14.107 23.435 1.00 80.06 180 ASN A N 1
ATOM 1447 C CA . ASN A 1 180 ? -32.708 -14.732 22.779 1.00 80.06 180 ASN A CA 1
ATOM 1448 C C . ASN A 1 180 ? -32.445 -14.896 21.275 1.00 80.06 180 ASN A C 1
ATOM 1450 O O . ASN A 1 180 ? -32.027 -13.946 20.626 1.00 80.06 180 ASN A O 1
ATOM 1454 N N . LEU A 1 181 ? -32.722 -16.073 20.711 1.00 72.31 181 LEU A N 1
ATOM 1455 C CA . LEU A 1 181 ? -32.500 -16.364 19.288 1.00 72.31 181 LEU A CA 1
ATOM 1456 C C . LEU A 1 181 ? -33.485 -15.637 18.362 1.00 72.31 181 LEU A C 1
ATOM 1458 O O . LEU A 1 181 ? -33.130 -15.335 17.228 1.00 72.31 181 LEU A O 1
ATOM 1462 N N . GLU A 1 182 ? -34.695 -15.340 18.838 1.00 73.50 182 GLU A N 1
ATOM 1463 C CA . GLU A 1 182 ? -35.750 -14.721 18.032 1.00 73.50 182 GLU A CA 1
ATOM 1464 C C . GLU A 1 182 ? -36.049 -13.301 18.522 1.00 73.50 182 GLU A C 1
ATOM 1466 O O . GLU A 1 182 ? -36.599 -13.110 19.612 1.00 73.50 182 GLU A O 1
ATOM 1471 N N . PHE A 1 183 ? -35.683 -12.300 17.713 1.00 79.19 183 PHE A N 1
ATOM 1472 C CA . PHE A 1 183 ? -36.078 -10.904 17.925 1.00 79.19 183 PHE A CA 1
ATOM 1473 C C . PHE A 1 183 ? -36.125 -10.111 16.598 1.00 79.19 183 PHE A C 1
ATOM 1475 O O . PHE A 1 183 ? -35.246 -9.286 16.339 1.00 79.19 183 PHE A O 1
ATOM 1482 N N . PRO A 1 184 ? -37.121 -10.367 15.728 1.00 79.31 184 PRO A N 1
ATOM 1483 C CA . PRO A 1 184 ? -37.187 -9.804 14.370 1.00 79.31 184 PRO A CA 1
ATOM 1484 C C . PRO A 1 184 ? -37.178 -8.268 14.318 1.00 79.31 184 PRO A C 1
ATOM 1486 O O . PRO A 1 184 ? -36.694 -7.661 13.362 1.00 79.31 184 PRO A O 1
ATOM 1489 N N . GLU A 1 185 ? -37.693 -7.612 15.358 1.00 84.38 185 GLU A N 1
ATOM 1490 C CA . GLU A 1 185 ? -37.716 -6.155 15.483 1.00 84.38 185 GLU A CA 1
ATOM 1491 C C . GLU A 1 185 ? -36.303 -5.555 15.556 1.00 84.38 185 GLU A C 1
ATOM 1493 O O . GLU A 1 185 ? -36.105 -4.405 15.152 1.00 84.38 185 GLU A O 1
ATOM 1498 N N . ALA A 1 186 ? -35.310 -6.324 16.022 1.00 80.12 186 ALA A N 1
ATOM 1499 C CA . ALA A 1 186 ? -33.913 -5.902 16.034 1.00 80.12 186 ALA A CA 1
ATOM 1500 C C . ALA A 1 186 ? -33.379 -5.663 14.620 1.00 80.12 186 ALA A C 1
ATOM 1502 O O . ALA A 1 186 ? -32.698 -4.661 14.396 1.00 80.12 186 ALA A O 1
ATOM 1503 N N . ASP A 1 187 ? -33.720 -6.531 13.667 1.00 78.06 187 ASP A N 1
ATOM 1504 C CA . ASP A 1 187 ? -33.251 -6.436 12.282 1.00 78.06 187 ASP A CA 1
ATOM 1505 C C . ASP A 1 187 ? -33.821 -5.188 11.604 1.00 78.06 187 ASP A C 1
ATOM 1507 O O . ASP A 1 187 ? -33.083 -4.388 11.023 1.00 78.06 187 ASP A O 1
ATOM 1511 N N . LEU A 1 188 ? -35.129 -4.961 11.770 1.00 82.19 188 LEU A N 1
ATOM 1512 C CA . LEU A 1 188 ? -35.820 -3.774 11.258 1.00 82.19 188 LEU A CA 1
ATOM 1513 C C . LEU A 1 188 ? -35.244 -2.482 11.841 1.00 82.19 188 LEU A C 1
ATOM 1515 O O . LEU A 1 188 ? -35.033 -1.505 11.118 1.00 82.19 188 LEU A O 1
ATOM 1519 N N . PHE A 1 189 ? -34.968 -2.470 13.144 1.00 82.56 189 PHE A N 1
ATOM 1520 C CA . PHE A 1 189 ? -34.366 -1.317 13.797 1.00 82.56 189 PHE A CA 1
ATOM 1521 C C . PHE A 1 189 ? -32.940 -1.063 13.316 1.00 82.56 189 PHE A C 1
ATOM 1523 O O . PHE A 1 189 ? -32.591 0.077 13.013 1.00 82.56 189 PHE A O 1
ATOM 1530 N N . CYS A 1 190 ? -32.128 -2.110 13.182 1.00 76.81 190 CYS A N 1
ATOM 1531 C CA . CYS A 1 190 ? -30.777 -2.003 12.647 1.00 76.81 190 CYS A CA 1
ATOM 1532 C C . CYS A 1 190 ? -30.777 -1.453 11.216 1.00 76.81 190 CYS A C 1
ATOM 1534 O O . CYS A 1 190 ? -29.969 -0.585 10.883 1.00 76.81 190 CYS A O 1
ATOM 1536 N N . ASP A 1 191 ? -31.700 -1.904 10.372 1.00 75.38 191 ASP A N 1
ATOM 1537 C CA . ASP A 1 191 ? -31.835 -1.394 9.010 1.00 75.38 191 ASP A CA 1
ATOM 1538 C C . ASP A 1 191 ? -32.331 0.053 8.968 1.00 75.38 191 ASP A C 1
ATOM 1540 O O . ASP A 1 191 ? -31.832 0.849 8.165 1.00 75.38 191 ASP A O 1
ATOM 1544 N N . TYR A 1 192 ? -33.242 0.433 9.865 1.00 81.44 192 TYR A N 1
ATOM 1545 C CA . TYR A 1 192 ? -33.642 1.827 10.039 1.00 81.44 192 TYR A CA 1
ATOM 1546 C C . TYR A 1 192 ? -32.461 2.705 10.465 1.00 81.44 192 TYR A C 1
ATOM 1548 O O . TYR A 1 192 ? -32.246 3.765 9.878 1.00 81.44 192 TYR A O 1
ATOM 1556 N N . LEU A 1 193 ? -31.659 2.258 11.436 1.00 77.00 193 LEU A N 1
ATOM 1557 C CA . LEU A 1 193 ? -30.473 2.978 11.895 1.00 77.00 193 LEU A CA 1
ATOM 1558 C C . LEU A 1 193 ? -29.468 3.208 10.758 1.00 77.00 193 LEU A C 1
ATOM 1560 O O . LEU A 1 193 ? -29.005 4.333 10.556 1.00 77.00 193 LEU A O 1
ATOM 1564 N N . LYS A 1 194 ? -29.187 2.172 9.958 1.00 70.88 194 LYS A N 1
ATOM 1565 C CA . LYS A 1 194 ? -28.312 2.281 8.779 1.00 70.88 194 LYS A CA 1
ATOM 1566 C C . LYS A 1 194 ? -28.840 3.309 7.776 1.00 70.88 194 LYS A C 1
ATOM 1568 O O . LYS A 1 194 ? -28.089 4.185 7.353 1.00 70.88 194 LYS A O 1
ATOM 1573 N N . ARG A 1 195 ? -30.123 3.217 7.400 1.00 76.06 195 ARG A N 1
ATOM 1574 C CA . ARG A 1 195 ? -30.729 4.062 6.352 1.00 76.06 195 ARG A CA 1
ATOM 1575 C C . ARG A 1 195 ? -30.893 5.516 6.786 1.00 76.06 195 ARG A C 1
ATOM 1577 O O . ARG A 1 195 ? -30.612 6.415 6.002 1.00 76.06 195 ARG A O 1
ATOM 1584 N N . SER A 1 196 ? -31.330 5.741 8.020 1.00 78.94 196 SER A N 1
ATOM 1585 C CA . SER A 1 196 ? -31.730 7.066 8.506 1.00 78.94 196 SER A CA 1
ATOM 1586 C C . SER A 1 196 ? -30.568 7.872 9.087 1.00 78.94 196 SER A C 1
ATOM 1588 O O . SER A 1 196 ? -30.592 9.098 9.034 1.00 78.94 196 SER A O 1
ATOM 1590 N N . PHE A 1 197 ? -29.538 7.202 9.618 1.00 73.69 197 PHE A N 1
ATOM 1591 C CA . PHE A 1 197 ? -28.416 7.858 10.304 1.00 73.69 197 PHE A CA 1
ATOM 1592 C C . PHE A 1 197 ? -27.051 7.580 9.663 1.00 73.69 197 PHE A C 1
ATOM 1594 O O . PHE A 1 197 ? -26.027 7.990 10.208 1.00 73.69 197 PHE A O 1
ATOM 1601 N N . ASN A 1 198 ? -27.024 6.919 8.497 1.00 68.06 198 ASN A N 1
ATOM 1602 C CA . ASN A 1 198 ? -25.804 6.590 7.748 1.00 68.06 198 ASN A CA 1
ATOM 1603 C C . ASN A 1 198 ? -24.763 5.843 8.608 1.00 68.06 198 ASN A C 1
ATOM 1605 O O . ASN A 1 198 ? -23.554 6.080 8.512 1.00 68.06 198 ASN A O 1
ATOM 1609 N N . MET A 1 199 ? -25.256 4.984 9.502 1.00 71.31 199 MET A N 1
ATOM 1610 C CA . MET A 1 199 ? -24.436 4.233 10.446 1.00 71.31 199 MET A CA 1
ATOM 1611 C C . MET A 1 199 ? -23.713 3.080 9.751 1.00 71.31 199 MET A C 1
ATOM 1613 O O . MET A 1 199 ? -24.265 2.414 8.874 1.00 71.31 199 MET A O 1
ATOM 1617 N N . ILE A 1 200 ? -22.475 2.823 10.174 1.00 68.25 200 ILE A N 1
ATOM 1618 C CA . ILE A 1 200 ? -21.629 1.772 9.601 1.00 68.25 200 ILE A CA 1
ATOM 1619 C C . ILE A 1 200 ? -21.691 0.543 10.500 1.00 68.25 200 ILE A C 1
ATOM 1621 O O . ILE A 1 200 ? -21.367 0.639 11.681 1.00 68.25 200 ILE A O 1
ATOM 1625 N N . SER A 1 201 ? -22.073 -0.608 9.943 1.00 68.56 201 SER A N 1
ATOM 1626 C CA . SER A 1 201 ? -22.007 -1.892 10.650 1.00 68.56 201 SER A CA 1
ATOM 1627 C C . SER A 1 201 ? -20.555 -2.303 10.879 1.00 68.56 201 SER A C 1
ATOM 1629 O O . SER A 1 201 ? -19.740 -2.244 9.957 1.00 68.56 201 SER A O 1
ATOM 1631 N N . ILE A 1 202 ? -20.232 -2.776 12.082 1.00 68.69 202 ILE A N 1
ATOM 1632 C CA . ILE A 1 202 ? -18.861 -3.122 12.466 1.00 68.69 202 ILE A CA 1
ATOM 1633 C C . ILE A 1 202 ? -18.770 -4.565 12.946 1.00 68.69 202 ILE A C 1
ATOM 1635 O O . ILE A 1 202 ? -19.436 -4.958 13.894 1.00 68.69 202 ILE A O 1
ATOM 1639 N N . ALA A 1 203 ? -17.839 -5.316 12.356 1.00 59.72 203 ALA A N 1
ATOM 1640 C CA . ALA A 1 203 ? -17.445 -6.651 12.822 1.00 59.72 203 ALA A CA 1
ATOM 1641 C C . ALA A 1 203 ? -16.146 -6.652 13.660 1.00 59.72 203 ALA A C 1
ATOM 1643 O O . ALA A 1 203 ? -15.738 -7.677 14.199 1.00 59.72 203 ALA A O 1
ATOM 1644 N N . ARG A 1 204 ? -15.446 -5.512 13.746 1.00 63.91 204 ARG A N 1
ATOM 1645 C CA . ARG A 1 204 ? -14.122 -5.383 14.379 1.00 63.91 204 ARG A CA 1
ATOM 1646 C C . ARG A 1 204 ? -14.234 -4.908 15.832 1.00 63.91 204 ARG A C 1
ATOM 1648 O O . ARG A 1 204 ? -15.051 -4.045 16.146 1.00 63.91 204 ARG A O 1
ATOM 1655 N N . SER A 1 205 ? -13.369 -5.411 16.715 1.00 71.12 205 SER A N 1
ATOM 1656 C CA . SER A 1 205 ? -13.288 -4.942 18.108 1.00 71.12 205 SER A CA 1
ATOM 1657 C C . SER A 1 205 ? -12.863 -3.468 18.214 1.00 71.12 205 SER A C 1
ATOM 1659 O O . SER A 1 205 ? -12.253 -2.923 17.292 1.00 71.12 205 SER A O 1
ATOM 1661 N N . LYS A 1 206 ? -13.140 -2.836 19.367 1.00 77.88 206 LYS A N 1
ATOM 1662 C CA . LYS A 1 206 ? -12.727 -1.452 19.669 1.00 77.88 206 LYS A CA 1
ATOM 1663 C C . LYS A 1 206 ? -11.229 -1.232 19.449 1.00 77.88 206 LYS A C 1
ATOM 1665 O O . LYS A 1 206 ? -10.858 -0.304 18.743 1.00 77.88 206 LYS A O 1
ATOM 1670 N N . LEU A 1 207 ? -10.380 -2.123 19.976 1.00 75.94 207 LEU A N 1
ATOM 1671 C CA . LEU A 1 207 ? -8.931 -2.037 19.762 1.00 75.94 207 LEU A CA 1
ATOM 1672 C C . LEU A 1 207 ? -8.583 -2.036 18.277 1.00 75.94 207 LEU A C 1
ATOM 1674 O O . LEU A 1 207 ? -7.809 -1.202 17.843 1.00 75.94 207 LEU A O 1
ATOM 1678 N N . ARG A 1 208 ? -9.169 -2.939 17.488 1.00 71.94 208 ARG A N 1
ATOM 1679 C CA . ARG A 1 208 ? -8.803 -3.105 16.078 1.00 71.94 208 ARG A CA 1
ATOM 1680 C C . ARG A 1 208 ? -9.199 -1.908 15.218 1.00 71.94 208 ARG A C 1
ATOM 1682 O O . ARG A 1 208 ? -8.506 -1.574 14.266 1.00 71.94 208 ARG A O 1
ATOM 1689 N N . ARG A 1 209 ? -10.296 -1.233 15.568 1.00 76.88 209 ARG A N 1
ATOM 1690 C CA . ARG A 1 209 ? -10.657 0.050 14.948 1.00 76.88 209 ARG A CA 1
ATOM 1691 C C . ARG A 1 209 ? -9.682 1.156 15.334 1.00 76.88 209 ARG A C 1
ATOM 1693 O O . ARG A 1 209 ? -9.258 1.927 14.482 1.00 76.88 209 ARG A O 1
ATOM 1700 N N . MET A 1 210 ? -9.283 1.173 16.602 1.00 77.12 210 MET A N 1
ATOM 1701 C CA . MET A 1 210 ? -8.387 2.178 17.169 1.00 77.12 210 MET A CA 1
ATOM 1702 C C . MET A 1 210 ? -6.899 1.814 17.041 1.00 77.12 210 MET A C 1
ATOM 1704 O O . MET A 1 210 ? -6.040 2.534 17.545 1.00 77.12 210 MET A O 1
ATOM 1708 N N . ALA A 1 211 ? -6.566 0.730 16.332 1.00 67.38 211 ALA A N 1
ATOM 1709 C CA . ALA A 1 211 ? -5.201 0.237 16.184 1.00 67.38 211 ALA A CA 1
ATOM 1710 C C . ALA A 1 211 ? -4.313 1.245 15.444 1.00 67.38 211 ALA A C 1
ATOM 1712 O O . ALA A 1 211 ? -3.135 1.365 15.757 1.00 67.38 211 ALA A O 1
ATOM 1713 N N . GLY A 1 212 ? -4.879 2.036 14.525 1.00 63.78 212 GLY A N 1
ATOM 1714 C CA . GLY A 1 212 ? -4.163 3.140 13.880 1.00 63.78 212 GLY A CA 1
ATOM 1715 C C . GLY A 1 212 ? -3.693 4.216 14.868 1.00 63.78 212 GLY A C 1
ATOM 1716 O O . GLY A 1 212 ? -2.639 4.808 14.670 1.00 63.78 212 GLY A O 1
ATOM 1717 N N . LEU A 1 213 ? -4.422 4.436 15.967 1.00 64.50 213 LEU A N 1
ATOM 1718 C CA . LEU A 1 213 ? -3.983 5.329 17.043 1.00 64.50 213 LEU A CA 1
ATOM 1719 C C . LEU A 1 213 ? -2.893 4.661 17.868 1.00 64.50 213 LEU A C 1
ATOM 1721 O O . LEU A 1 213 ? -1.850 5.269 18.068 1.00 64.50 213 LEU A O 1
ATOM 1725 N N . ALA A 1 214 ? -3.074 3.397 18.258 1.00 60.56 214 ALA A N 1
ATOM 1726 C CA . ALA A 1 214 ? -2.014 2.636 18.919 1.00 60.56 214 ALA A CA 1
ATOM 1727 C C . ALA A 1 214 ? -0.701 2.683 18.110 1.00 60.56 214 ALA A C 1
ATOM 1729 O O . ALA A 1 214 ? 0.342 2.993 18.670 1.00 60.56 214 ALA A O 1
ATOM 1730 N N . LYS A 1 215 ? -0.76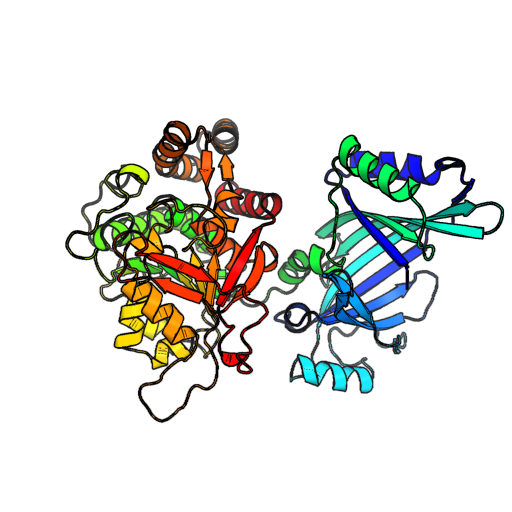5 2.529 16.779 1.00 63.56 215 LYS A N 1
ATOM 1731 C CA . LYS A 1 215 ? 0.369 2.705 15.848 1.00 63.56 215 LYS A CA 1
ATOM 1732 C C . LYS A 1 215 ? 0.946 4.125 15.796 1.00 63.56 215 LYS A C 1
ATOM 1734 O O . LYS A 1 215 ? 2.097 4.277 15.423 1.00 63.56 215 LYS A O 1
ATOM 1739 N N . LYS A 1 216 ? 0.172 5.169 16.110 1.00 60.41 216 LYS A N 1
ATOM 1740 C CA . LYS A 1 216 ? 0.673 6.555 16.213 1.00 60.41 216 LYS A CA 1
ATOM 1741 C C . LYS A 1 216 ? 1.365 6.821 17.556 1.00 60.41 216 LYS A C 1
ATOM 1743 O O . LYS A 1 216 ? 2.301 7.609 17.598 1.00 60.41 216 LYS A O 1
ATOM 1748 N N . GLY A 1 217 ? 0.891 6.205 18.645 1.00 50.91 217 GLY A N 1
ATOM 1749 C CA . GLY A 1 217 ? 1.463 6.348 19.996 1.00 50.91 217 GLY A CA 1
ATOM 1750 C C . GLY A 1 217 ? 2.672 5.452 20.245 1.00 50.91 217 GLY A C 1
ATOM 1751 O O . GLY A 1 217 ? 3.614 5.848 20.927 1.00 50.91 217 GLY A O 1
ATOM 1752 N N . ILE A 1 218 ? 2.677 4.274 19.630 1.00 53.31 218 ILE A N 1
ATOM 1753 C CA . ILE A 1 218 ? 3.876 3.487 19.394 1.00 53.31 218 ILE A CA 1
ATOM 1754 C C . ILE A 1 218 ? 4.524 4.126 18.173 1.00 53.31 218 ILE A C 1
ATOM 1756 O O . ILE A 1 218 ? 4.251 3.715 17.051 1.00 53.31 218 ILE A O 1
ATOM 1760 N N . ALA A 1 219 ? 5.358 5.149 18.344 1.00 49.94 219 ALA A N 1
ATOM 1761 C CA . ALA A 1 219 ? 6.283 5.533 17.281 1.00 49.94 219 ALA A CA 1
ATOM 1762 C C . ALA A 1 219 ? 7.281 4.374 17.085 1.00 49.94 219 ALA A C 1
ATOM 1764 O O . ALA A 1 219 ? 8.432 4.424 17.519 1.00 49.94 219 ALA A O 1
ATOM 1765 N N . GLY A 1 220 ? 6.799 3.274 16.507 1.00 54.56 220 GLY A N 1
ATOM 1766 C CA . GLY A 1 220 ? 7.612 2.181 16.032 1.00 54.56 220 GLY A CA 1
ATOM 1767 C C . GLY A 1 220 ? 8.535 2.743 14.969 1.00 54.56 220 GLY A C 1
ATOM 1768 O O . GLY A 1 220 ? 8.206 3.714 14.281 1.00 54.56 220 GLY A O 1
ATOM 1769 N N . LYS A 1 221 ? 9.725 2.158 14.845 1.00 67.75 221 LYS A N 1
ATOM 1770 C CA . LYS A 1 221 ? 10.614 2.542 13.751 1.00 67.75 221 LYS A CA 1
ATOM 1771 C C . LYS A 1 221 ? 9.840 2.394 12.432 1.00 67.75 221 LYS A C 1
ATOM 1773 O O . LYS A 1 221 ? 9.184 1.363 12.260 1.00 67.75 221 LYS A O 1
ATOM 1778 N N . PRO A 1 222 ? 9.897 3.394 11.535 1.00 83.62 222 PRO A N 1
ATOM 1779 C CA . PRO A 1 222 ? 9.185 3.332 10.268 1.00 83.62 222 PRO A CA 1
ATOM 1780 C C . PRO A 1 222 ? 9.562 2.051 9.526 1.00 83.62 222 PRO A C 1
ATOM 1782 O O . PRO A 1 222 ? 10.725 1.627 9.546 1.00 83.62 222 PRO A O 1
ATOM 1785 N N . LYS A 1 223 ? 8.577 1.413 8.889 1.00 90.62 223 LYS A N 1
ATOM 1786 C CA . LYS A 1 223 ? 8.834 0.206 8.100 1.00 90.62 223 LYS A CA 1
ATOM 1787 C C . LYS A 1 223 ? 9.712 0.595 6.924 1.00 90.62 223 LYS A C 1
ATOM 1789 O O . LYS A 1 223 ? 9.380 1.509 6.176 1.00 90.62 223 LYS A O 1
ATOM 1794 N N . ARG A 1 224 ? 10.826 -0.101 6.756 1.00 96.44 224 ARG A N 1
ATOM 1795 C CA . ARG A 1 224 ? 11.717 0.139 5.628 1.00 96.44 224 ARG A CA 1
ATOM 1796 C C . ARG A 1 224 ? 11.129 -0.507 4.388 1.00 96.44 224 ARG A C 1
ATOM 1798 O O . ARG A 1 224 ? 10.842 -1.705 4.407 1.00 96.44 224 ARG A O 1
ATOM 1805 N N . VAL A 1 225 ? 10.954 0.287 3.341 1.00 98.69 225 VAL A N 1
ATOM 1806 C CA . VAL A 1 225 ? 10.369 -0.163 2.081 1.00 98.69 225 VAL A CA 1
ATOM 1807 C C . VAL A 1 225 ? 11.316 0.100 0.918 1.00 98.69 225 VAL A C 1
ATOM 1809 O O . VAL A 1 225 ? 12.027 1.104 0.912 1.00 98.69 225 VAL A O 1
ATOM 1812 N N . ILE A 1 226 ? 11.318 -0.801 -0.057 1.00 98.81 226 ILE A N 1
ATOM 1813 C CA . ILE A 1 226 ? 11.823 -0.536 -1.408 1.00 98.81 226 ILE A CA 1
ATOM 1814 C C . ILE A 1 226 ? 10.604 -0.467 -2.324 1.00 98.81 226 ILE A C 1
ATOM 1816 O O . ILE A 1 226 ? 9.683 -1.267 -2.152 1.00 98.81 226 ILE A O 1
ATOM 1820 N N . LEU A 1 227 ? 10.589 0.489 -3.249 1.00 98.88 227 LEU A N 1
ATOM 1821 C CA . LEU A 1 227 ? 9.538 0.612 -4.258 1.00 98.88 227 LEU A CA 1
ATOM 1822 C C . LEU A 1 227 ? 10.096 0.162 -5.612 1.00 98.88 227 LEU A C 1
ATOM 1824 O O . LEU A 1 227 ? 11.106 0.707 -6.039 1.00 98.88 227 LEU A O 1
ATOM 1828 N N . ASP A 1 228 ? 9.462 -0.807 -6.262 1.00 98.81 228 ASP A N 1
ATOM 1829 C CA . ASP A 1 228 ? 9.791 -1.272 -7.614 1.00 98.81 228 ASP A CA 1
ATOM 1830 C C . ASP A 1 228 ? 8.632 -0.946 -8.551 1.00 98.81 228 ASP A C 1
ATOM 1832 O O . ASP A 1 228 ? 7.521 -1.439 -8.359 1.00 98.81 228 ASP A O 1
ATOM 1836 N N . MET A 1 229 ? 8.872 -0.043 -9.495 1.00 98.00 229 MET A N 1
ATOM 1837 C CA . MET A 1 229 ? 7.816 0.750 -10.124 1.00 98.00 229 MET A CA 1
ATOM 1838 C C . MET A 1 229 ? 8.035 0.864 -11.629 1.00 98.00 229 MET A C 1
ATOM 1840 O O . MET A 1 229 ? 9.162 0.816 -12.100 1.00 98.00 229 MET A O 1
ATOM 1844 N N . ASP A 1 230 ? 6.995 1.120 -12.401 1.00 97.06 230 ASP A N 1
ATOM 1845 C CA . ASP A 1 230 ? 7.072 1.481 -13.819 1.00 97.06 230 ASP A CA 1
ATOM 1846 C C . ASP A 1 230 ? 6.550 2.908 -14.018 1.00 97.06 230 ASP A C 1
ATOM 1848 O O . ASP A 1 230 ? 5.773 3.195 -14.915 1.00 97.06 230 ASP A O 1
ATOM 1852 N N . THR A 1 231 ? 7.058 3.820 -13.173 1.00 97.44 231 THR A N 1
ATOM 1853 C CA . THR A 1 231 ? 6.541 5.171 -12.888 1.00 97.44 231 THR A CA 1
ATOM 1854 C C . THR A 1 231 ? 5.677 5.816 -13.975 1.00 97.44 231 THR A C 1
ATOM 1856 O O . THR A 1 231 ? 6.151 6.622 -14.787 1.00 97.44 231 THR A O 1
ATOM 1859 N N . GLY A 1 232 ? 4.388 5.497 -13.876 1.00 96.19 232 GLY A N 1
ATOM 1860 C CA . GLY A 1 232 ? 3.252 6.197 -14.432 1.00 96.19 232 GLY A CA 1
ATOM 1861 C C . GLY A 1 232 ? 2.664 7.237 -13.467 1.00 96.19 232 GLY A C 1
ATOM 1862 O O . GLY A 1 232 ? 3.296 7.730 -12.525 1.00 96.19 232 GLY A O 1
ATOM 1863 N N . VAL A 1 233 ? 1.403 7.587 -13.702 1.00 96.69 233 VAL A N 1
ATOM 1864 C CA . VAL A 1 233 ? 0.687 8.642 -12.962 1.00 96.69 233 VAL A CA 1
ATOM 1865 C C . VAL A 1 233 ? 0.312 8.204 -11.544 1.00 96.69 233 VAL A C 1
ATOM 1867 O O . VAL A 1 233 ? 0.499 8.958 -10.589 1.00 96.69 233 VAL A O 1
ATOM 1870 N N . ASP A 1 234 ? -0.248 7.012 -11.390 1.00 96.75 234 ASP A N 1
ATOM 1871 C CA . ASP A 1 234 ? -0.576 6.387 -10.107 1.00 96.75 234 ASP A CA 1
ATOM 1872 C C . ASP A 1 234 ? 0.671 6.009 -9.308 1.00 96.75 234 ASP A C 1
ATOM 1874 O O . ASP A 1 234 ? 0.698 6.289 -8.105 1.00 96.75 234 ASP A O 1
ATOM 1878 N N . ASP A 1 235 ? 1.731 5.530 -9.956 1.00 98.62 235 ASP A N 1
ATOM 1879 C CA . ASP A 1 235 ? 3.049 5.358 -9.342 1.00 98.62 235 ASP A CA 1
ATOM 1880 C C . ASP A 1 235 ? 3.576 6.671 -8.749 1.00 98.62 235 ASP A C 1
ATOM 1882 O O . ASP A 1 235 ? 4.018 6.720 -7.600 1.00 98.62 235 ASP A O 1
ATOM 1886 N N . ALA A 1 236 ? 3.500 7.778 -9.496 1.00 98.06 236 ALA A N 1
ATOM 1887 C CA . ALA A 1 236 ? 3.909 9.085 -8.991 1.00 98.06 236 ALA A CA 1
ATOM 1888 C C . ALA A 1 236 ? 3.105 9.479 -7.741 1.00 98.06 236 ALA A C 1
ATOM 1890 O O . ALA A 1 236 ? 3.675 9.962 -6.759 1.00 98.06 236 ALA A O 1
ATOM 1891 N N . LEU A 1 237 ? 1.793 9.218 -7.725 1.00 98.19 237 LEU A N 1
ATOM 1892 C CA . LEU A 1 237 ? 0.959 9.417 -6.536 1.00 98.19 237 LEU A CA 1
ATOM 1893 C C . LEU A 1 237 ? 1.368 8.483 -5.383 1.00 98.19 237 LEU A C 1
ATOM 1895 O O . LEU A 1 237 ? 1.334 8.902 -4.222 1.00 98.19 237 LEU A O 1
ATOM 1899 N N . ALA A 1 238 ? 1.788 7.252 -5.677 1.00 98.62 238 ALA A N 1
ATOM 1900 C CA . ALA A 1 238 ? 2.267 6.287 -4.694 1.00 98.62 238 ALA A CA 1
ATOM 1901 C C . ALA A 1 238 ? 3.615 6.711 -4.086 1.00 98.62 238 ALA A C 1
ATOM 1903 O O . ALA A 1 238 ? 3.768 6.647 -2.864 1.00 98.62 238 ALA A O 1
ATOM 1904 N N . ILE A 1 239 ? 4.546 7.240 -4.891 1.00 98.50 239 ILE A N 1
ATOM 1905 C CA . ILE A 1 239 ? 5.814 7.826 -4.427 1.00 98.50 239 ILE A CA 1
ATOM 1906 C C . ILE A 1 239 ? 5.530 8.990 -3.479 1.00 98.50 239 ILE A C 1
ATOM 1908 O O . ILE A 1 239 ? 6.060 9.019 -2.367 1.00 98.50 239 ILE A O 1
ATOM 1912 N N . ILE A 1 240 ? 4.667 9.936 -3.870 1.00 97.62 240 ILE A N 1
ATOM 1913 C CA . ILE A 1 240 ? 4.335 11.085 -3.013 1.00 97.62 240 ILE A CA 1
ATOM 1914 C C . ILE A 1 240 ? 3.710 10.594 -1.696 1.00 97.62 240 ILE A C 1
ATOM 1916 O O . ILE A 1 240 ? 4.109 11.049 -0.621 1.00 97.62 240 ILE A O 1
ATOM 1920 N N . LEU A 1 241 ? 2.780 9.631 -1.753 1.00 98.19 241 LEU A N 1
ATOM 1921 C CA . LEU A 1 241 ? 2.166 9.042 -0.561 1.00 98.19 241 LEU A CA 1
ATOM 1922 C C . LEU A 1 241 ? 3.227 8.404 0.343 1.00 98.19 241 LEU A C 1
ATOM 1924 O O . LEU A 1 241 ? 3.230 8.653 1.550 1.00 98.19 241 LEU A O 1
ATOM 1928 N N . ALA A 1 242 ? 4.141 7.620 -0.227 1.00 98.06 242 ALA A N 1
ATOM 1929 C CA . ALA A 1 242 ? 5.183 6.918 0.508 1.00 98.06 242 ALA A CA 1
ATOM 1930 C C . ALA A 1 242 ? 6.148 7.887 1.201 1.00 98.06 242 ALA A C 1
ATOM 1932 O O . ALA A 1 242 ? 6.380 7.794 2.409 1.00 98.06 242 ALA A O 1
ATOM 1933 N N . MET A 1 243 ? 6.643 8.878 0.461 1.00 96.81 243 MET A N 1
ATOM 1934 C CA . MET A 1 243 ? 7.562 9.891 0.976 1.00 96.81 243 MET A CA 1
ATOM 1935 C C . MET A 1 243 ? 6.906 10.756 2.067 1.00 96.81 243 MET A C 1
ATOM 1937 O O . MET A 1 243 ? 7.562 11.111 3.049 1.00 96.81 243 MET A O 1
ATOM 1941 N N . LYS A 1 244 ? 5.595 11.034 1.974 1.00 94.75 244 LYS A N 1
ATOM 1942 C CA . LYS A 1 244 ? 4.851 11.820 2.980 1.00 94.75 244 LYS A CA 1
ATOM 1943 C C . LYS A 1 244 ? 4.316 11.007 4.170 1.00 94.75 244 LYS A C 1
ATOM 1945 O O . LYS A 1 244 ? 3.882 11.608 5.152 1.00 94.75 244 LYS A O 1
ATOM 1950 N N . SER A 1 245 ? 4.422 9.674 4.172 1.00 94.50 245 SER A N 1
ATOM 1951 C CA . SER A 1 245 ? 3.859 8.813 5.236 1.00 94.50 245 SER A CA 1
ATOM 1952 C C . SER A 1 245 ? 4.882 8.397 6.315 1.00 94.50 245 SER A C 1
ATOM 1954 O O . SER A 1 245 ? 5.804 7.652 5.988 1.00 94.50 245 SER A O 1
ATOM 1956 N N . PRO A 1 246 ? 4.805 8.889 7.575 1.00 89.94 246 PRO A N 1
ATOM 1957 C CA . PRO A 1 246 ? 5.753 8.619 8.672 1.00 89.94 246 PRO A CA 1
ATOM 1958 C C . PRO A 1 246 ? 5.835 7.154 9.092 1.00 89.94 246 PRO A C 1
ATOM 1960 O O . PRO A 1 246 ? 6.790 6.761 9.750 1.00 89.94 246 PRO A O 1
ATOM 1963 N N . GLU A 1 247 ? 4.852 6.348 8.712 1.00 90.56 247 GLU A N 1
ATOM 1964 C CA . GLU A 1 247 ? 4.778 4.927 9.024 1.00 90.56 247 GLU A CA 1
ATOM 1965 C C . GLU A 1 247 ? 5.791 4.097 8.215 1.00 90.56 247 GLU A C 1
ATOM 1967 O O . GLU A 1 247 ? 6.123 2.974 8.609 1.00 90.56 247 GLU A O 1
ATOM 1972 N N . ILE A 1 248 ? 6.299 4.646 7.104 1.00 94.19 248 ILE A N 1
ATOM 1973 C CA . ILE A 1 248 ? 7.258 3.989 6.215 1.00 94.19 248 ILE A CA 1
ATOM 1974 C C . ILE A 1 248 ? 8.473 4.880 5.918 1.00 94.19 248 ILE A C 1
ATOM 1976 O O . ILE A 1 248 ? 8.404 6.109 5.942 1.00 94.19 248 ILE A O 1
ATOM 1980 N N . GLN A 1 249 ? 9.605 4.238 5.651 1.00 95.88 249 GLN A N 1
ATOM 1981 C CA . GLN A 1 249 ? 10.857 4.855 5.231 1.00 95.88 249 GLN A CA 1
ATOM 1982 C C . GLN A 1 249 ? 11.288 4.219 3.910 1.00 95.88 249 GLN A C 1
ATOM 1984 O O . GLN A 1 249 ? 11.604 3.030 3.870 1.00 95.88 249 GLN A O 1
ATOM 1989 N N . VAL A 1 250 ? 11.289 5.006 2.837 1.00 98.50 250 VAL A N 1
ATOM 1990 C CA . VAL A 1 250 ? 11.717 4.577 1.505 1.00 98.50 250 VAL A CA 1
ATOM 1991 C C . VAL A 1 250 ? 13.239 4.497 1.490 1.00 98.50 250 VAL A C 1
ATOM 1993 O O . VAL A 1 250 ? 13.924 5.493 1.708 1.00 98.50 250 VAL A O 1
ATOM 1996 N N . MET A 1 251 ? 13.764 3.296 1.273 1.00 98.25 251 MET A N 1
ATOM 1997 C CA . MET A 1 251 ? 15.201 3.017 1.286 1.00 98.25 251 MET A CA 1
ATOM 1998 C C . MET A 1 251 ? 15.842 3.163 -0.095 1.00 98.25 251 MET A C 1
ATOM 2000 O O . MET A 1 251 ? 17.041 3.397 -0.188 1.00 98.25 251 MET A O 1
ATOM 2004 N N . GLY A 1 252 ? 15.044 3.006 -1.148 1.00 98.44 252 GLY A N 1
ATOM 2005 C CA . GLY A 1 252 ? 15.450 3.075 -2.544 1.00 98.44 252 GLY A CA 1
ATOM 2006 C C . GLY A 1 252 ? 14.256 2.818 -3.453 1.00 98.44 252 GLY A C 1
ATOM 2007 O O . GLY A 1 252 ? 13.234 2.286 -3.002 1.00 98.44 252 GLY A O 1
ATOM 2008 N N . LEU A 1 253 ? 14.390 3.229 -4.709 1.00 98.75 253 LEU A N 1
ATOM 2009 C CA . LEU A 1 253 ? 13.407 2.998 -5.754 1.00 98.75 253 LEU A CA 1
ATOM 2010 C C . LEU A 1 253 ? 14.084 2.313 -6.938 1.00 98.75 253 LEU A C 1
ATOM 2012 O O . LEU A 1 253 ? 15.174 2.706 -7.351 1.00 98.75 253 LEU A O 1
ATOM 2016 N N . THR A 1 254 ? 13.438 1.303 -7.488 1.00 98.62 254 THR A N 1
ATOM 2017 C CA . THR A 1 254 ? 13.844 0.640 -8.723 1.00 98.62 254 THR A CA 1
ATOM 2018 C C . THR A 1 254 ? 12.773 0.850 -9.776 1.00 98.62 254 THR A C 1
ATOM 2020 O O . THR A 1 254 ? 11.598 1.025 -9.450 1.00 98.62 254 THR A O 1
ATOM 2023 N N . THR A 1 255 ? 13.190 0.876 -11.038 1.00 97.94 255 THR A N 1
ATOM 2024 C CA . THR A 1 255 ? 12.284 1.111 -12.165 1.00 97.94 255 THR A CA 1
ATOM 2025 C C . THR A 1 255 ? 12.321 -0.013 -13.182 1.00 97.94 255 THR A C 1
ATOM 2027 O O . THR A 1 255 ? 13.375 -0.608 -13.399 1.00 97.94 255 THR A O 1
ATOM 2030 N N . THR A 1 256 ? 11.184 -0.341 -13.782 1.00 97.06 256 THR A N 1
ATOM 2031 C CA . THR A 1 256 ? 11.047 -1.413 -14.777 1.00 97.06 256 THR A CA 1
ATOM 2032 C C . THR A 1 256 ? 10.230 -0.938 -15.974 1.00 97.06 256 THR A C 1
ATOM 2034 O O . THR A 1 256 ? 9.531 0.072 -15.896 1.00 97.06 256 THR A O 1
ATOM 2037 N N . GLY A 1 257 ? 10.338 -1.650 -17.094 1.00 96.12 257 GLY A N 1
ATOM 2038 C CA . GLY A 1 257 ? 9.481 -1.431 -18.250 1.00 96.12 257 GLY A CA 1
ATOM 2039 C C . GLY A 1 257 ? 8.053 -1.915 -17.997 1.00 96.12 257 GLY A C 1
ATOM 2040 O O . GLY A 1 257 ? 7.848 -3.077 -17.646 1.00 96.12 257 GLY A O 1
ATOM 2041 N N . GLY A 1 258 ? 7.078 -1.040 -18.234 1.00 94.69 258 GLY A N 1
ATOM 2042 C CA . GLY A 1 258 ? 5.646 -1.312 -18.087 1.00 94.69 258 GLY A CA 1
ATOM 2043 C C . GLY A 1 258 ? 4.813 -0.199 -18.720 1.00 94.69 258 GLY A C 1
ATOM 2044 O O . GLY A 1 258 ? 4.654 -0.178 -19.941 1.00 94.69 258 GLY A O 1
ATOM 2045 N N . ASN A 1 259 ? 4.326 0.755 -17.922 1.00 95.50 259 ASN A N 1
ATOM 2046 C CA . ASN A 1 259 ? 3.598 1.935 -18.410 1.00 95.50 259 ASN A CA 1
ATOM 2047 C C . ASN A 1 259 ? 4.375 2.718 -19.477 1.00 95.50 259 ASN A C 1
ATOM 2049 O O . ASN A 1 259 ? 3.787 3.222 -20.433 1.00 95.50 259 ASN A O 1
ATOM 2053 N N . VAL A 1 260 ? 5.695 2.789 -19.302 1.00 94.19 260 VAL A N 1
ATOM 2054 C CA . VAL A 1 260 ? 6.703 3.275 -20.251 1.00 94.19 260 VAL A CA 1
ATOM 2055 C C . VAL A 1 260 ? 7.955 2.400 -20.135 1.00 94.19 260 VAL A C 1
ATOM 2057 O O . VAL A 1 260 ? 8.043 1.550 -19.246 1.00 94.19 260 VAL A O 1
ATOM 2060 N N . ASP A 1 261 ? 8.945 2.594 -21.010 1.00 94.75 261 ASP A N 1
ATOM 2061 C CA . ASP A 1 261 ? 10.232 1.905 -20.867 1.00 94.75 261 ASP A CA 1
ATOM 2062 C C . ASP A 1 261 ? 10.961 2.295 -19.564 1.00 94.75 261 ASP A C 1
ATOM 2064 O O . ASP A 1 261 ? 10.803 3.410 -19.056 1.00 94.75 261 ASP A O 1
ATOM 2068 N N . ALA A 1 262 ? 11.791 1.386 -19.041 1.00 94.50 262 ALA A N 1
ATOM 2069 C CA . ALA A 1 262 ? 12.501 1.549 -17.773 1.00 94.50 262 ALA A CA 1
ATOM 2070 C C . ALA A 1 262 ? 13.335 2.838 -17.703 1.00 94.50 262 ALA A C 1
ATOM 2072 O O . ALA A 1 262 ? 13.398 3.468 -16.648 1.00 94.50 262 ALA A O 1
ATOM 2073 N N . ASP A 1 263 ? 13.939 3.273 -18.815 1.00 93.50 263 ASP A N 1
ATOM 2074 C CA . ASP A 1 263 ? 14.691 4.533 -18.853 1.00 93.50 263 ASP A CA 1
ATOM 2075 C C . ASP A 1 263 ? 13.794 5.754 -18.621 1.00 93.50 263 ASP A C 1
ATOM 2077 O O . ASP A 1 263 ? 14.144 6.668 -17.867 1.00 93.50 263 ASP A O 1
ATOM 2081 N N . GLN A 1 264 ? 12.622 5.776 -19.256 1.00 94.19 264 GLN A N 1
ATOM 2082 C CA . GLN A 1 264 ? 11.660 6.858 -19.075 1.00 94.19 264 GLN A CA 1
ATOM 2083 C C . GLN A 1 264 ? 11.030 6.801 -17.680 1.00 94.19 264 GLN A C 1
ATOM 2085 O O . GLN A 1 264 ? 10.895 7.836 -17.026 1.00 94.19 264 GLN A O 1
ATOM 2090 N N . SER A 1 265 ? 10.738 5.597 -17.185 1.00 95.31 265 SER A N 1
ATOM 2091 C CA . SER A 1 265 ? 10.282 5.370 -15.815 1.00 95.31 265 SER A CA 1
ATOM 2092 C C . SER A 1 265 ? 11.280 5.933 -14.791 1.00 95.31 265 SER A C 1
ATOM 2094 O O . SER A 1 265 ? 10.893 6.727 -13.934 1.00 95.31 265 SER A O 1
ATOM 2096 N N . ALA A 1 266 ? 12.581 5.655 -14.937 1.00 96.00 266 ALA A N 1
ATOM 2097 C CA . ALA A 1 266 ? 13.628 6.190 -14.062 1.00 96.00 266 ALA A CA 1
ATOM 2098 C C . ALA A 1 266 ? 13.665 7.727 -14.053 1.00 96.00 266 ALA A C 1
ATOM 2100 O O . ALA A 1 266 ? 13.757 8.351 -12.989 1.00 96.00 266 ALA A O 1
ATOM 2101 N N . LYS A 1 267 ? 13.541 8.362 -15.227 1.00 95.19 267 LYS A N 1
ATOM 2102 C CA . LYS A 1 267 ? 13.442 9.829 -15.340 1.00 95.19 267 LYS A CA 1
ATOM 2103 C C . LYS A 1 267 ? 12.206 10.368 -14.622 1.00 95.19 267 LYS A C 1
ATOM 2105 O O . LYS A 1 267 ? 12.307 11.366 -13.908 1.00 95.19 267 LYS A O 1
ATOM 2110 N N . ASN A 1 268 ? 11.061 9.709 -14.784 1.00 95.75 268 ASN A N 1
ATOM 2111 C CA . ASN A 1 268 ? 9.811 10.075 -14.121 1.00 95.75 268 ASN A CA 1
ATOM 2112 C C . ASN A 1 268 ? 9.942 9.980 -12.596 1.00 95.75 268 ASN A C 1
ATOM 2114 O O . ASN A 1 268 ? 9.589 10.927 -11.889 1.00 95.75 268 ASN A O 1
ATOM 2118 N N . THR A 1 269 ? 10.523 8.895 -12.078 1.00 97.12 269 THR A N 1
ATOM 2119 C CA . THR A 1 269 ? 10.793 8.729 -10.643 1.00 97.12 269 THR A CA 1
ATOM 2120 C C . THR A 1 269 ? 11.667 9.864 -10.107 1.00 97.12 269 THR A C 1
ATOM 2122 O O . THR A 1 269 ? 11.344 10.473 -9.085 1.00 97.12 269 THR A O 1
ATOM 2125 N N . VAL A 1 270 ? 12.761 10.193 -10.806 1.00 95.69 270 VAL A N 1
ATOM 2126 C CA . VAL A 1 270 ? 13.676 11.279 -10.417 1.00 95.69 270 VAL A CA 1
ATOM 2127 C C . VAL A 1 270 ? 12.976 12.639 -10.438 1.00 95.69 270 VAL A C 1
ATOM 2129 O O . VAL A 1 270 ? 13.193 13.445 -9.528 1.00 95.69 270 VAL A O 1
ATOM 2132 N N . LEU A 1 271 ? 12.122 12.902 -11.433 1.00 94.69 271 LEU A N 1
ATOM 2133 C CA . LEU A 1 271 ? 11.315 14.121 -11.492 1.00 94.69 271 LEU A CA 1
ATOM 2134 C C . LEU A 1 271 ? 10.423 14.239 -10.252 1.00 94.69 271 LEU A C 1
ATOM 2136 O O . LEU A 1 271 ? 10.512 15.239 -9.541 1.00 94.69 271 LEU A O 1
ATOM 2140 N N . VAL A 1 272 ? 9.639 13.201 -9.942 1.00 95.62 272 VAL A N 1
ATOM 2141 C CA . VAL A 1 272 ? 8.736 13.187 -8.778 1.00 95.62 272 VAL A CA 1
ATOM 2142 C C . VAL A 1 272 ? 9.515 13.403 -7.478 1.00 95.62 272 VAL A C 1
ATOM 2144 O O . VAL A 1 272 ? 9.144 14.259 -6.674 1.00 95.62 272 VAL A O 1
ATOM 2147 N N . LEU A 1 273 ? 10.628 12.688 -7.278 1.00 95.75 273 LEU A N 1
ATOM 2148 C CA . LEU A 1 273 ? 11.457 12.823 -6.076 1.00 95.75 273 LEU A CA 1
ATOM 2149 C C . LEU A 1 273 ? 12.040 14.234 -5.917 1.00 95.75 273 LEU A C 1
ATOM 2151 O O . LEU A 1 273 ? 12.061 14.777 -4.810 1.00 95.75 273 LEU A O 1
ATOM 2155 N N . ASN A 1 274 ? 12.484 14.855 -7.010 1.00 94.00 274 ASN A N 1
ATOM 2156 C CA . ASN A 1 274 ? 12.971 16.230 -6.972 1.00 94.00 274 ASN A CA 1
ATOM 2157 C C . ASN A 1 274 ? 11.847 17.230 -6.688 1.00 94.00 274 ASN A C 1
ATOM 2159 O O . ASN A 1 274 ? 12.066 18.162 -5.915 1.00 94.00 274 ASN A O 1
ATOM 2163 N N . THR A 1 275 ? 10.651 17.019 -7.243 1.00 92.50 275 THR A N 1
ATOM 2164 C CA . THR A 1 275 ? 9.477 17.857 -6.971 1.00 92.50 275 THR A CA 1
ATOM 2165 C C . THR A 1 275 ? 9.071 17.810 -5.499 1.00 92.50 275 THR A C 1
ATOM 2167 O O . THR A 1 275 ? 8.766 18.854 -4.924 1.00 92.50 275 THR A O 1
ATOM 2170 N N . VAL A 1 276 ? 9.118 16.637 -4.857 1.00 91.88 276 VAL A N 1
ATOM 2171 C CA . VAL A 1 276 ? 8.729 16.502 -3.441 1.00 91.88 276 VAL A CA 1
ATOM 2172 C C . VAL A 1 276 ? 9.837 16.840 -2.445 1.00 91.88 276 VAL A C 1
ATOM 2174 O O . VAL A 1 276 ? 9.560 16.875 -1.247 1.00 91.88 276 VAL A O 1
ATOM 2177 N N . ARG A 1 277 ? 11.077 17.080 -2.897 1.00 93.44 277 ARG A N 1
ATOM 2178 C CA . ARG A 1 277 ? 12.268 17.230 -2.038 1.00 93.44 277 ARG A CA 1
ATOM 2179 C C . ARG A 1 277 ? 12.037 18.178 -0.866 1.00 93.44 277 ARG A C 1
ATOM 2181 O O . ARG A 1 277 ? 12.291 17.811 0.278 1.00 93.44 277 ARG A O 1
ATOM 2188 N N . ASP A 1 278 ? 11.526 19.372 -1.146 1.00 91.06 278 ASP A N 1
ATOM 2189 C CA . ASP A 1 278 ? 11.305 20.386 -0.115 1.00 91.06 278 ASP A CA 1
ATOM 2190 C C . ASP A 1 278 ? 10.138 20.034 0.819 1.00 91.06 278 ASP A C 1
ATOM 2192 O O . ASP A 1 278 ? 10.150 20.427 1.983 1.00 91.06 278 ASP A O 1
ATOM 2196 N N . TRP A 1 279 ? 9.166 19.242 0.357 1.00 89.25 279 TRP A N 1
ATOM 2197 C CA . TRP A 1 279 ? 8.006 18.814 1.153 1.00 89.25 279 TRP A CA 1
ATOM 2198 C C . TRP A 1 279 ? 8.371 17.744 2.182 1.00 89.25 279 TRP A C 1
ATOM 2200 O O . TRP A 1 279 ? 7.670 17.573 3.176 1.00 89.25 279 TRP A O 1
ATOM 2210 N N . VAL A 1 280 ? 9.450 16.995 1.935 1.00 92.38 280 VAL A N 1
ATOM 2211 C CA . VAL A 1 280 ? 9.834 15.830 2.747 1.00 92.38 280 VAL A CA 1
ATOM 2212 C C . VAL A 1 280 ? 11.231 15.941 3.352 1.00 92.38 280 VAL A C 1
ATOM 2214 O O . VAL A 1 280 ? 11.681 15.001 4.001 1.00 92.38 280 VAL A O 1
ATOM 2217 N N . LYS A 1 281 ? 11.901 17.089 3.199 1.00 92.81 281 LYS A N 1
ATOM 2218 C CA . LYS A 1 281 ? 13.299 17.327 3.600 1.00 92.81 281 LYS A CA 1
ATOM 2219 C C . LYS A 1 281 ? 13.606 16.999 5.060 1.00 92.81 281 LYS A C 1
ATOM 2221 O O . LYS A 1 281 ? 14.683 16.500 5.364 1.00 92.81 281 LYS A O 1
ATOM 2226 N N . GLU A 1 282 ? 12.672 17.264 5.972 1.00 88.69 282 GLU A N 1
ATOM 2227 C CA . GLU A 1 282 ? 12.850 16.932 7.394 1.00 88.69 282 GLU A CA 1
ATOM 2228 C C . GLU A 1 282 ? 12.969 15.421 7.625 1.00 88.69 282 GLU A C 1
ATOM 2230 O O . GLU A 1 282 ? 13.664 14.975 8.535 1.00 88.69 282 GLU A O 1
ATOM 2235 N N . ARG A 1 283 ? 12.300 14.626 6.786 1.00 89.88 283 ARG A N 1
ATOM 2236 C CA . ARG A 1 283 ? 12.289 13.163 6.859 1.00 89.88 283 ARG A CA 1
ATOM 2237 C C . ARG A 1 283 ? 13.344 12.520 5.967 1.00 89.88 283 ARG A C 1
ATOM 2239 O O . ARG A 1 283 ? 13.866 11.466 6.317 1.00 89.88 283 ARG A O 1
ATOM 2246 N N . TYR A 1 284 ? 13.651 13.165 4.848 1.00 93.81 284 TYR A N 1
ATOM 2247 C CA . TYR A 1 284 ? 14.639 12.750 3.863 1.00 93.81 284 TYR A CA 1
ATOM 2248 C C . TYR A 1 284 ? 15.592 13.917 3.589 1.00 93.81 284 TYR A C 1
ATOM 2250 O O . TYR A 1 284 ? 15.400 14.649 2.615 1.00 93.81 284 TYR A O 1
ATOM 2258 N N . PRO A 1 285 ? 16.611 14.115 4.448 1.00 90.94 285 PRO A N 1
ATOM 2259 C CA . PRO A 1 285 ? 17.664 15.094 4.184 1.00 90.94 285 PRO A CA 1
ATOM 2260 C C . PRO A 1 285 ? 18.352 14.817 2.843 1.00 90.94 285 PRO A C 1
ATOM 2262 O O . PRO A 1 285 ? 18.605 15.742 2.072 1.00 90.94 285 PRO A O 1
ATOM 2265 N N . ASP A 1 286 ? 18.551 13.528 2.561 1.00 93.69 286 ASP A N 1
ATOM 2266 C CA . ASP A 1 286 ? 18.954 12.987 1.272 1.00 93.69 286 ASP A CA 1
ATOM 2267 C C . ASP A 1 286 ? 17.801 12.157 0.699 1.00 93.69 286 ASP A C 1
ATOM 2269 O O . ASP A 1 286 ? 17.169 11.367 1.409 1.00 93.69 286 ASP A O 1
ATOM 2273 N N . LEU A 1 287 ? 17.514 12.352 -0.588 1.00 96.12 287 LEU A N 1
ATOM 2274 C CA . LEU A 1 287 ? 16.506 11.558 -1.284 1.00 96.12 287 LEU A CA 1
ATOM 2275 C C . LEU A 1 287 ? 16.998 10.113 -1.461 1.00 96.12 287 LEU A C 1
ATOM 2277 O O . LEU A 1 287 ? 18.198 9.904 -1.664 1.00 96.12 287 LEU A O 1
ATOM 2281 N N . PRO A 1 288 ? 16.092 9.123 -1.410 1.00 97.12 288 PRO A N 1
ATOM 2282 C CA . PRO A 1 288 ? 16.452 7.733 -1.651 1.00 97.12 288 PRO A CA 1
ATOM 2283 C C . PRO A 1 288 ? 17.033 7.542 -3.065 1.00 97.12 288 PRO A C 1
ATOM 2285 O O . PRO A 1 288 ? 16.604 8.226 -3.999 1.00 97.12 288 PRO A O 1
ATOM 2288 N N . PRO A 1 289 ? 17.996 6.617 -3.238 1.00 97.69 289 PRO A N 1
ATOM 2289 C CA . PRO A 1 289 ? 18.576 6.318 -4.541 1.00 97.69 289 PRO A CA 1
ATOM 2290 C C . PRO A 1 289 ? 17.536 5.709 -5.485 1.00 97.69 289 PRO A C 1
ATOM 2292 O O . PRO A 1 289 ? 16.668 4.945 -5.056 1.00 97.69 289 PRO A O 1
ATOM 2295 N N . VAL A 1 290 ? 17.673 6.018 -6.773 1.00 98.31 290 VAL A N 1
ATOM 2296 C CA . VAL A 1 290 ? 16.885 5.429 -7.862 1.00 98.31 290 VAL A CA 1
ATOM 2297 C C . VAL A 1 290 ? 17.802 4.549 -8.705 1.00 98.31 290 VAL A C 1
ATOM 2299 O O . VAL A 1 290 ? 18.916 4.976 -9.014 1.00 98.31 290 VAL A O 1
ATOM 2302 N N . ALA A 1 291 ? 17.357 3.355 -9.094 1.00 98.06 291 ALA A N 1
ATOM 2303 C CA . ALA A 1 291 ? 18.057 2.512 -10.060 1.00 98.06 291 ALA A CA 1
ATOM 2304 C C . ALA A 1 291 ? 17.137 2.057 -11.199 1.00 98.06 291 ALA A C 1
ATOM 2306 O O . ALA A 1 291 ? 15.987 1.666 -10.986 1.00 98.06 291 ALA A O 1
ATOM 2307 N N . ARG A 1 292 ? 17.665 2.099 -12.418 1.00 97.00 292 ARG A N 1
ATOM 2308 C CA . ARG A 1 292 ? 17.040 1.551 -13.619 1.00 97.00 292 ARG A CA 1
ATOM 2309 C C . ARG A 1 292 ? 17.204 0.034 -13.635 1.00 97.00 292 ARG A C 1
ATOM 2311 O O . ARG A 1 292 ? 18.305 -0.476 -13.429 1.00 97.00 292 ARG A O 1
ATOM 2318 N N . GLY A 1 293 ? 16.115 -0.679 -13.874 1.00 96.56 293 GLY A N 1
ATOM 2319 C CA . GLY A 1 293 ? 16.092 -2.129 -14.018 1.00 96.56 293 GLY A CA 1
ATOM 2320 C C . GLY A 1 293 ? 15.909 -2.579 -15.462 1.00 96.56 293 GLY A C 1
ATOM 2321 O O . GLY A 1 293 ? 16.446 -1.982 -16.398 1.00 96.56 293 GLY A O 1
ATOM 2322 N N . GLU A 1 294 ? 15.162 -3.664 -15.612 1.00 95.81 294 GLU A N 1
ATOM 2323 C CA . GLU A 1 294 ? 14.905 -4.335 -16.878 1.00 95.81 294 GLU A CA 1
ATOM 2324 C C . GLU A 1 294 ? 13.950 -3.516 -17.760 1.00 95.81 294 GLU A C 1
ATOM 2326 O O . GLU A 1 294 ? 12.922 -3.041 -17.255 1.00 95.81 294 GLU A O 1
ATOM 2331 N N . PRO A 1 295 ? 14.264 -3.356 -19.061 1.00 94.12 295 PRO A N 1
ATOM 2332 C CA . PRO A 1 295 ? 13.431 -2.627 -20.013 1.00 94.12 295 PRO A CA 1
ATOM 2333 C C . PRO A 1 295 ? 12.133 -3.381 -20.328 1.00 94.12 295 PRO A C 1
ATOM 2335 O O . PRO A 1 295 ? 11.907 -4.506 -19.871 1.00 94.12 295 PRO A O 1
ATOM 2338 N N . LEU A 1 296 ? 11.282 -2.767 -21.152 1.00 87.81 296 LEU A N 1
ATOM 2339 C CA . LEU A 1 296 ? 10.149 -3.477 -21.743 1.00 87.81 296 LEU A CA 1
ATOM 2340 C C . LEU A 1 296 ? 10.641 -4.691 -22.544 1.00 87.81 296 LEU A C 1
ATOM 2342 O O . LEU A 1 296 ? 11.657 -4.630 -23.237 1.00 87.81 296 LEU A O 1
ATOM 2346 N N . ALA A 1 297 ? 9.903 -5.800 -22.467 1.00 82.31 297 ALA A N 1
ATOM 2347 C CA . ALA A 1 297 ? 10.193 -6.962 -23.297 1.00 82.31 297 ALA A CA 1
ATOM 2348 C C . ALA A 1 297 ? 10.008 -6.624 -24.788 1.00 82.31 297 ALA A C 1
ATOM 2350 O O . ALA A 1 297 ? 9.139 -5.830 -25.152 1.00 82.31 297 ALA A O 1
ATOM 2351 N N . ASP A 1 298 ? 10.789 -7.263 -25.661 1.00 77.75 298 ASP A N 1
ATOM 2352 C CA . ASP A 1 298 ? 10.685 -7.054 -27.106 1.00 77.75 298 ASP A CA 1
ATOM 2353 C C . ASP A 1 298 ? 9.249 -7.298 -27.606 1.00 77.75 298 ASP A C 1
ATOM 2355 O O . ASP A 1 298 ? 8.680 -8.377 -27.431 1.00 77.75 298 ASP A O 1
ATOM 2359 N N . GLY A 1 299 ? 8.662 -6.285 -28.250 1.00 75.69 299 GLY A N 1
ATOM 2360 C CA . GLY A 1 299 ? 7.289 -6.337 -28.763 1.00 75.69 299 GLY A CA 1
ATOM 2361 C C . GLY A 1 299 ? 6.191 -6.136 -27.711 1.00 75.69 299 GLY A C 1
ATOM 2362 O O . GLY A 1 299 ? 5.013 -6.243 -28.058 1.00 75.69 299 GLY A O 1
ATOM 2363 N N . ALA A 1 300 ? 6.544 -5.831 -26.456 1.00 81.56 300 ALA A N 1
ATOM 2364 C CA . ALA A 1 300 ? 5.581 -5.408 -25.447 1.00 81.56 300 ALA A CA 1
ATOM 2365 C C . ALA A 1 300 ? 4.915 -4.084 -25.849 1.00 81.56 300 ALA A C 1
ATOM 2367 O O . ALA A 1 300 ? 5.518 -3.218 -26.483 1.00 81.56 300 ALA A O 1
ATOM 2368 N N . ILE A 1 301 ? 3.646 -3.944 -25.475 1.00 80.69 301 ILE A N 1
ATOM 2369 C CA . ILE A 1 301 ? 2.872 -2.719 -25.664 1.00 80.69 301 ILE A CA 1
ATOM 2370 C C . ILE A 1 301 ? 2.805 -2.034 -24.304 1.00 80.69 301 ILE A C 1
ATOM 2372 O O . ILE A 1 301 ? 2.321 -2.645 -23.349 1.00 80.69 301 ILE A O 1
ATOM 2376 N N . ASP A 1 302 ? 3.287 -0.796 -24.246 1.00 89.06 302 ASP A N 1
ATOM 2377 C CA . ASP A 1 302 ? 3.229 0.044 -23.051 1.00 89.06 302 ASP A CA 1
ATOM 2378 C C . ASP A 1 302 ? 1.799 0.556 -22.760 1.00 89.06 302 ASP A C 1
ATOM 2380 O O . ASP A 1 302 ? 0.836 0.162 -23.428 1.00 89.06 302 ASP A O 1
ATOM 2384 N N . ALA A 1 303 ? 1.648 1.407 -21.741 1.00 88.50 303 ALA A N 1
ATOM 2385 C CA . ALA A 1 303 ? 0.376 2.048 -21.385 1.00 88.50 303 ALA A CA 1
ATOM 2386 C C . ALA A 1 303 ? 0.421 3.575 -21.573 1.00 88.50 303 ALA A C 1
ATOM 2388 O O . ALA A 1 303 ? -0.229 4.337 -20.846 1.00 88.50 303 ALA A O 1
ATOM 2389 N N . SER A 1 304 ? 1.186 4.052 -22.559 1.00 87.19 304 SER A N 1
ATOM 2390 C CA . SER A 1 304 ? 1.304 5.483 -22.871 1.00 87.19 304 SER A CA 1
ATOM 2391 C C . SER A 1 304 ? -0.024 6.119 -23.319 1.00 87.19 304 SER A C 1
ATOM 2393 O O . SER A 1 304 ? -0.222 7.330 -23.187 1.00 87.19 304 SER A O 1
ATOM 2395 N N . ASP A 1 305 ? -0.988 5.321 -23.784 1.00 86.69 305 ASP A N 1
ATOM 2396 C CA . ASP A 1 305 ? -2.358 5.748 -24.083 1.00 86.69 305 ASP A CA 1
ATOM 2397 C C . ASP A 1 305 ? -3.176 6.095 -22.824 1.00 86.69 305 ASP A C 1
ATOM 2399 O O . ASP A 1 305 ? -4.100 6.915 -22.889 1.00 86.69 305 ASP A O 1
ATOM 2403 N N . VAL A 1 306 ? -2.804 5.513 -21.681 1.00 89.62 306 VAL A N 1
ATOM 2404 C CA . VAL A 1 306 ? -3.405 5.747 -20.362 1.00 89.62 306 VAL A CA 1
ATOM 2405 C C . VAL A 1 306 ? -2.647 6.837 -19.598 1.00 89.62 306 VAL A C 1
ATOM 2407 O O . VAL A 1 306 ? -3.254 7.773 -19.066 1.00 89.62 306 VAL A O 1
ATOM 2410 N N . HIS A 1 307 ? -1.317 6.740 -19.565 1.00 91.75 307 HIS A N 1
ATOM 2411 C CA . HIS A 1 307 ? -0.445 7.575 -18.732 1.00 91.75 307 HIS A CA 1
ATOM 2412 C C . HIS A 1 307 ? 0.152 8.786 -19.458 1.00 91.75 307 HIS A C 1
ATOM 2414 O O . HIS A 1 307 ? 0.766 9.643 -18.825 1.00 91.75 307 HIS A O 1
ATOM 2420 N N . GLY A 1 308 ? -0.073 8.916 -20.764 1.00 91.44 308 GLY A N 1
ATOM 2421 C CA . GLY A 1 308 ? 0.534 9.947 -21.600 1.00 91.44 308 GLY A CA 1
ATOM 2422 C C . GLY A 1 308 ? 1.859 9.493 -22.228 1.00 91.44 308 GLY A C 1
ATOM 2423 O O . GLY A 1 308 ? 2.428 8.480 -21.827 1.00 91.44 308 GLY A O 1
ATOM 2424 N N . PRO A 1 309 ? 2.371 10.252 -23.213 1.00 90.00 309 PRO A N 1
ATOM 2425 C CA . PRO A 1 309 ? 3.492 9.830 -24.062 1.00 90.00 309 PRO A CA 1
ATOM 2426 C C . PRO A 1 309 ? 4.819 9.640 -23.311 1.00 90.00 309 PRO A C 1
ATOM 2428 O O . PRO A 1 309 ? 5.700 8.941 -23.793 1.00 90.00 309 PRO A O 1
ATOM 2431 N N . ASP A 1 310 ? 4.968 10.279 -22.154 1.00 91.06 310 ASP A N 1
ATOM 2432 C CA . ASP A 1 310 ? 6.128 10.195 -21.267 1.00 91.06 310 ASP A CA 1
ATOM 2433 C C . ASP A 1 310 ? 5.843 9.377 -19.995 1.00 91.06 310 ASP A C 1
ATOM 2435 O O . ASP A 1 310 ? 6.735 9.245 -19.164 1.00 91.06 310 ASP A O 1
ATOM 2439 N N . GLY A 1 311 ? 4.617 8.874 -19.805 1.00 92.44 311 GLY A N 1
ATOM 2440 C CA . GLY A 1 311 ? 4.156 8.209 -18.580 1.00 92.44 311 GLY A CA 1
ATOM 2441 C C . GLY A 1 311 ? 3.684 9.145 -17.453 1.00 92.44 311 GLY A C 1
ATOM 2442 O O . GLY A 1 311 ? 3.163 8.667 -16.451 1.00 92.44 311 GLY A O 1
ATOM 2443 N N . LEU A 1 312 ? 3.807 10.471 -17.586 1.00 93.06 312 LEU A N 1
ATOM 2444 C CA . LEU A 1 312 ? 3.402 11.450 -16.558 1.00 93.06 312 LEU A CA 1
ATOM 2445 C C . LEU A 1 312 ? 2.456 12.532 -17.088 1.00 93.06 312 LEU A C 1
ATOM 2447 O O . LEU A 1 312 ? 2.425 13.662 -16.604 1.00 93.06 312 LEU A O 1
ATOM 2451 N N . GLY A 1 313 ? 1.635 12.197 -18.073 1.00 86.81 313 GLY A N 1
ATOM 2452 C CA . GLY A 1 313 ? 0.653 13.119 -18.625 1.00 86.81 313 GLY A CA 1
ATOM 2453 C C . GLY A 1 313 ? 1.244 14.166 -19.581 1.00 86.81 313 GLY A C 1
ATOM 2454 O O . GLY A 1 313 ? 0.574 15.154 -19.885 1.00 86.81 313 GLY A O 1
ATOM 2455 N N . GLY A 1 314 ? 2.468 13.952 -20.071 1.00 86.06 314 GLY A N 1
ATOM 2456 C CA . GLY A 1 314 ? 3.177 14.820 -21.011 1.00 86.06 314 GLY A CA 1
ATOM 2457 C C . GLY A 1 314 ? 3.914 15.989 -20.357 1.00 86.06 314 GLY A C 1
ATOM 2458 O O . GLY A 1 314 ? 4.041 17.031 -20.994 1.00 86.06 314 GLY A O 1
ATOM 2459 N N . ILE A 1 315 ? 4.337 15.863 -19.095 1.00 85.50 315 ILE A N 1
ATOM 2460 C CA . ILE A 1 315 ? 4.979 16.960 -18.344 1.00 85.50 315 ILE A CA 1
ATOM 2461 C C . ILE A 1 315 ? 6.500 16.822 -18.222 1.00 85.50 315 ILE A C 1
ATOM 2463 O O . ILE A 1 315 ? 7.177 17.784 -17.854 1.00 85.50 315 ILE A O 1
ATOM 2467 N N . ASN A 1 316 ? 7.046 15.630 -18.459 1.00 79.94 316 ASN A N 1
ATOM 2468 C CA . ASN A 1 316 ? 8.466 15.352 -18.348 1.00 79.94 316 ASN A CA 1
ATOM 2469 C C . ASN A 1 316 ? 9.148 15.544 -19.705 1.00 79.94 316 ASN A C 1
ATOM 2471 O O . ASN A 1 316 ? 9.300 14.618 -20.495 1.00 79.94 316 ASN A O 1
ATOM 2475 N N . GLU A 1 317 ? 9.603 16.769 -19.949 1.00 65.56 317 GLU A N 1
ATOM 2476 C CA . GLU A 1 317 ? 10.330 17.145 -21.169 1.00 65.56 317 GLU A CA 1
ATOM 2477 C C . GLU A 1 317 ? 11.854 16.911 -21.059 1.00 65.56 317 GLU A C 1
ATOM 2479 O O . GLU A 1 317 ? 12.623 17.403 -21.885 1.00 65.56 317 GLU A O 1
ATOM 2484 N N . THR A 1 318 ? 12.341 16.224 -20.012 1.00 61.34 318 THR A N 1
ATOM 2485 C CA . THR A 1 318 ? 13.786 16.151 -19.736 1.00 61.34 318 THR A CA 1
ATOM 2486 C C . THR A 1 318 ? 14.478 14.949 -20.389 1.00 61.34 318 THR A C 1
ATOM 2488 O O . THR A 1 318 ? 14.270 13.796 -20.023 1.00 61.34 318 THR A O 1
ATOM 2491 N N . ASP A 1 319 ? 15.427 15.221 -21.289 1.00 60.81 319 ASP A N 1
ATOM 2492 C CA . ASP A 1 319 ? 16.298 14.198 -21.900 1.00 60.81 319 ASP A CA 1
ATOM 2493 C C . ASP A 1 319 ? 17.460 13.737 -20.995 1.00 60.81 319 ASP A C 1
ATOM 2495 O O . ASP A 1 319 ? 18.332 12.969 -21.400 1.00 60.81 319 ASP A O 1
ATOM 2499 N N . SER A 1 320 ? 17.522 14.211 -19.750 1.00 62.12 320 SER A N 1
ATOM 2500 C CA . SER A 1 320 ? 18.675 13.993 -18.878 1.00 62.12 320 SER A CA 1
ATOM 2501 C C . SER A 1 320 ? 18.598 12.652 -18.141 1.00 62.12 320 SER A C 1
ATOM 2503 O O . SER A 1 320 ? 17.867 12.532 -17.163 1.00 62.12 320 SER A O 1
ATOM 2505 N N . ASN A 1 321 ? 19.468 11.696 -18.489 1.00 63.53 321 ASN A N 1
ATOM 2506 C CA . ASN A 1 321 ? 19.704 10.458 -17.717 1.00 63.53 321 ASN A CA 1
ATOM 2507 C C . ASN A 1 321 ? 20.505 10.701 -16.414 1.00 63.53 321 ASN A C 1
ATOM 2509 O O . ASN A 1 321 ? 21.353 9.902 -16.027 1.00 63.53 321 ASN A O 1
ATOM 2513 N N . LYS A 1 322 ? 20.321 11.847 -15.749 1.00 74.69 322 LYS A N 1
ATOM 2514 C CA . LYS A 1 322 ? 21.019 12.166 -14.493 1.00 74.69 322 LYS A CA 1
ATOM 2515 C C . LYS A 1 322 ? 20.095 11.899 -13.315 1.00 74.69 322 LYS A C 1
ATOM 2517 O O . LYS A 1 322 ? 18.962 12.365 -13.318 1.00 74.69 322 LYS A O 1
ATOM 2522 N N . GLY A 1 323 ? 20.623 11.259 -12.275 1.00 82.44 323 GLY A N 1
ATOM 2523 C CA . GLY A 1 323 ? 19.929 11.100 -10.993 1.00 82.44 323 GLY A CA 1
ATOM 2524 C C . GLY A 1 323 ? 19.460 9.682 -10.674 1.00 82.44 323 GLY A C 1
ATOM 2525 O O . GLY A 1 323 ? 18.825 9.503 -9.641 1.00 82.44 323 GLY A O 1
ATOM 2526 N N . PHE A 1 324 ? 19.799 8.695 -11.505 1.00 91.62 324 PHE A N 1
ATOM 2527 C CA . PHE A 1 324 ? 19.600 7.277 -11.212 1.00 91.62 324 PHE A CA 1
ATOM 2528 C C . PHE A 1 324 ? 20.857 6.458 -11.538 1.00 91.62 324 PHE A C 1
ATOM 2530 O O . PHE A 1 324 ? 21.725 6.900 -12.293 1.00 91.62 324 PHE A O 1
ATOM 2537 N N . HIS A 1 325 ? 20.962 5.290 -10.913 1.00 93.12 325 HIS A N 1
ATOM 2538 C CA . HIS A 1 325 ? 21.994 4.283 -11.140 1.00 93.12 325 HIS A CA 1
ATOM 2539 C C . HIS A 1 325 ? 21.516 3.231 -12.143 1.00 93.12 325 HIS A C 1
ATOM 2541 O O . HIS A 1 325 ? 20.316 3.082 -12.368 1.00 93.12 325 HIS A O 1
ATOM 2547 N N . ASP A 1 326 ? 22.451 2.466 -12.691 1.00 90.06 326 ASP A N 1
ATOM 2548 C CA . ASP A 1 326 ? 22.129 1.245 -13.424 1.00 90.06 326 ASP A CA 1
ATOM 2549 C C . ASP A 1 326 ? 21.957 0.067 -12.456 1.00 90.06 326 ASP A C 1
ATOM 2551 O O . ASP A 1 326 ? 22.514 0.071 -11.355 1.00 90.06 326 ASP A O 1
ATOM 2555 N N . ASP A 1 327 ? 21.234 -0.953 -12.914 1.00 92.69 327 ASP A N 1
ATOM 2556 C CA . ASP A 1 327 ? 21.064 -2.255 -12.265 1.00 92.69 327 ASP A CA 1
ATOM 2557 C C . ASP A 1 327 ? 20.268 -2.214 -10.943 1.00 92.69 327 ASP A C 1
ATOM 2559 O O . ASP A 1 327 ? 20.791 -2.128 -9.825 1.00 92.69 327 ASP A O 1
ATOM 2563 N N . ALA A 1 328 ? 18.947 -2.345 -11.085 1.00 96.88 328 ALA A N 1
ATOM 2564 C CA . ALA A 1 328 ? 18.011 -2.502 -9.976 1.00 96.88 328 ALA A CA 1
ATOM 2565 C C . ALA A 1 328 ? 18.361 -3.671 -9.032 1.00 96.88 328 ALA A C 1
ATOM 2567 O O . ALA A 1 328 ? 18.179 -3.544 -7.817 1.00 96.88 328 ALA A O 1
ATOM 2568 N N . ALA A 1 329 ? 18.897 -4.789 -9.541 1.00 97.44 329 ALA A N 1
ATOM 2569 C CA . ALA A 1 329 ? 19.216 -5.958 -8.721 1.00 97.44 329 ALA A CA 1
ATOM 2570 C C . ALA A 1 329 ? 20.374 -5.685 -7.753 1.00 97.44 329 ALA A C 1
ATOM 2572 O O . ALA A 1 329 ? 20.364 -6.173 -6.616 1.00 97.44 329 ALA A O 1
ATOM 2573 N N . ILE A 1 330 ? 21.340 -4.858 -8.161 1.00 97.88 330 ILE A N 1
ATOM 2574 C CA . ILE A 1 330 ? 22.416 -4.383 -7.285 1.00 97.88 330 ILE A CA 1
ATOM 2575 C C . ILE A 1 330 ? 21.864 -3.484 -6.179 1.00 97.88 330 ILE A C 1
ATOM 2577 O O . ILE A 1 330 ? 22.191 -3.705 -5.009 1.00 97.88 330 ILE A O 1
ATOM 2581 N N . LEU A 1 331 ? 20.986 -2.530 -6.510 1.00 98.31 331 LEU A N 1
ATOM 2582 C CA . LEU A 1 331 ? 20.377 -1.665 -5.498 1.00 98.31 331 LEU A CA 1
ATOM 2583 C C . LEU A 1 331 ? 19.552 -2.476 -4.485 1.00 98.31 331 LEU A C 1
ATOM 2585 O O . LEU A 1 331 ? 19.707 -2.286 -3.274 1.00 98.31 331 LEU A O 1
ATOM 2589 N N . PHE A 1 332 ? 18.728 -3.422 -4.953 1.00 98.19 332 PHE A N 1
ATOM 2590 C CA . PHE A 1 332 ? 17.980 -4.326 -4.076 1.00 98.19 332 PHE A CA 1
ATOM 2591 C C . PHE A 1 332 ? 18.898 -5.082 -3.115 1.00 98.19 332 PHE A C 1
ATOM 2593 O O . PHE A 1 332 ? 18.688 -5.079 -1.897 1.00 98.19 332 PHE A O 1
ATOM 2600 N N . ARG A 1 333 ? 19.938 -5.719 -3.664 1.00 97.06 333 ARG A N 1
ATOM 2601 C CA . ARG A 1 333 ? 20.928 -6.486 -2.909 1.00 97.06 333 ARG A CA 1
ATOM 2602 C C . ARG A 1 333 ? 21.579 -5.629 -1.824 1.00 97.06 333 ARG A C 1
ATOM 2604 O O . ARG A 1 333 ? 21.652 -6.062 -0.671 1.00 97.06 333 ARG A O 1
ATOM 2611 N N . ASP A 1 334 ? 22.050 -4.439 -2.181 1.00 97.94 334 ASP A N 1
ATOM 2612 C CA . ASP A 1 334 ? 22.800 -3.570 -1.274 1.00 97.94 334 ASP A CA 1
ATOM 2613 C C . ASP A 1 334 ? 21.924 -3.067 -0.126 1.00 97.94 334 ASP A C 1
ATOM 2615 O O . ASP A 1 334 ? 22.336 -3.124 1.037 1.00 97.94 334 ASP A O 1
ATOM 2619 N N . ILE A 1 335 ? 20.678 -2.677 -0.416 1.00 97.75 335 ILE A N 1
ATOM 2620 C CA . ILE A 1 335 ? 19.720 -2.292 0.625 1.00 97.75 335 ILE A CA 1
ATOM 2621 C C . ILE A 1 335 ? 19.452 -3.474 1.560 1.00 97.75 335 ILE A C 1
ATOM 2623 O O . ILE A 1 335 ? 19.516 -3.316 2.780 1.00 97.75 335 ILE A O 1
ATOM 2627 N N . VAL A 1 336 ? 19.174 -4.669 1.035 1.00 95.69 336 VAL A N 1
ATOM 2628 C CA . VAL A 1 336 ? 18.769 -5.802 1.878 1.00 95.69 336 VAL A CA 1
ATOM 2629 C C . VAL A 1 336 ? 19.930 -6.415 2.676 1.00 95.69 336 VAL A C 1
ATOM 2631 O O . VAL A 1 336 ? 19.721 -6.876 3.805 1.00 95.69 336 VAL A O 1
ATOM 2634 N N . TYR A 1 337 ? 21.166 -6.389 2.171 1.00 92.75 337 TYR A N 1
ATOM 2635 C CA . TYR A 1 337 ? 22.337 -6.783 2.967 1.00 92.75 337 TYR A CA 1
ATOM 2636 C C . TYR A 1 337 ? 22.791 -5.706 3.951 1.00 92.75 337 TYR A C 1
ATOM 2638 O O . TYR A 1 337 ? 23.307 -6.051 5.015 1.00 92.75 337 TYR A O 1
ATOM 2646 N N . GLY A 1 338 ? 22.541 -4.428 3.656 1.00 92.50 338 GLY A N 1
ATOM 2647 C CA . GLY A 1 338 ? 22.793 -3.322 4.582 1.00 92.50 338 GLY A CA 1
ATOM 2648 C C . GLY A 1 338 ? 21.895 -3.328 5.826 1.00 92.50 338 GLY A C 1
ATOM 2649 O O . GLY A 1 338 ? 22.142 -2.575 6.767 1.00 92.50 338 GLY A O 1
ATOM 2650 N N . HIS A 1 339 ? 20.864 -4.178 5.859 1.00 89.94 339 HIS A N 1
ATOM 2651 C CA . HIS A 1 339 ? 19.879 -4.238 6.936 1.00 89.94 339 HIS A CA 1
ATOM 2652 C C . HIS A 1 339 ? 19.715 -5.653 7.501 1.00 89.94 339 HIS A C 1
ATOM 2654 O O . HIS A 1 339 ? 20.091 -6.661 6.897 1.00 89.94 339 HIS A O 1
ATOM 2660 N N . ALA A 1 340 ? 19.140 -5.737 8.704 1.00 81.31 340 ALA A N 1
ATOM 2661 C CA . ALA A 1 340 ? 18.798 -7.015 9.317 1.00 81.31 340 ALA A CA 1
ATOM 2662 C C . ALA A 1 340 ? 17.778 -7.783 8.453 1.00 81.31 340 ALA A C 1
ATOM 2664 O O . ALA A 1 340 ? 16.888 -7.183 7.846 1.00 81.31 340 ALA A O 1
ATOM 2665 N N . SER A 1 341 ? 17.902 -9.112 8.420 1.00 84.88 341 SER A N 1
ATOM 2666 C CA . SER A 1 341 ? 16.968 -9.984 7.692 1.00 84.88 341 SER A CA 1
ATOM 2667 C C . SER A 1 341 ? 15.534 -9.783 8.185 1.00 84.88 341 SER A C 1
ATOM 2669 O O . SER A 1 341 ? 15.325 -9.511 9.366 1.00 84.88 341 SER A O 1
ATOM 2671 N N . HIS A 1 342 ? 14.564 -9.941 7.288 1.00 82.75 342 HIS A N 1
ATOM 2672 C CA . HIS A 1 342 ? 13.129 -9.805 7.545 1.00 82.75 342 HIS A CA 1
ATOM 2673 C C . HIS A 1 342 ? 12.702 -8.408 8.033 1.00 82.75 342 HIS A C 1
ATOM 2675 O O . HIS A 1 342 ? 11.702 -8.266 8.735 1.00 82.75 342 HIS A O 1
ATOM 2681 N N . THR A 1 343 ? 13.442 -7.354 7.659 1.00 85.25 343 THR A N 1
ATOM 2682 C CA . THR A 1 343 ? 13.091 -5.962 8.019 1.00 85.25 343 THR A CA 1
ATOM 2683 C C . THR A 1 343 ? 12.731 -5.059 6.842 1.00 85.25 343 THR A C 1
ATOM 2685 O O . THR A 1 343 ? 12.145 -4.001 7.069 1.00 85.25 343 THR A O 1
ATOM 2688 N N . ILE A 1 344 ? 13.050 -5.462 5.608 1.00 96.69 344 ILE A N 1
ATOM 2689 C CA . ILE A 1 344 ? 12.738 -4.707 4.387 1.00 96.69 344 ILE A CA 1
ATOM 2690 C C . ILE A 1 344 ? 11.483 -5.285 3.737 1.00 96.69 344 ILE A C 1
ATOM 2692 O O . ILE A 1 344 ? 11.416 -6.485 3.490 1.00 96.69 344 ILE A O 1
ATOM 2696 N N . THR A 1 345 ? 10.496 -4.438 3.463 1.00 98.12 345 THR A N 1
ATOM 2697 C CA . THR A 1 345 ? 9.316 -4.785 2.656 1.00 98.12 345 THR A CA 1
ATOM 2698 C C . THR A 1 345 ? 9.527 -4.311 1.224 1.00 98.12 345 THR A C 1
ATOM 2700 O O . THR A 1 345 ? 9.902 -3.160 1.017 1.00 98.12 345 THR A O 1
ATOM 2703 N N . LEU A 1 346 ? 9.291 -5.173 0.242 1.00 98.88 346 LEU A N 1
ATOM 2704 C CA . LEU A 1 346 ? 9.301 -4.777 -1.163 1.00 98.88 346 LEU A CA 1
ATOM 2705 C C . LEU A 1 346 ? 7.868 -4.457 -1.598 1.00 98.88 346 LEU A C 1
ATOM 2707 O O . LEU A 1 346 ? 6.973 -5.274 -1.396 1.00 98.88 346 LEU A O 1
ATOM 2711 N N . ILE A 1 347 ? 7.650 -3.280 -2.177 1.00 98.94 347 ILE A N 1
ATOM 2712 C CA . ILE A 1 347 ? 6.377 -2.894 -2.788 1.00 98.94 347 ILE A CA 1
ATOM 2713 C C . ILE A 1 347 ? 6.606 -2.838 -4.295 1.00 98.94 347 ILE A C 1
ATOM 2715 O O . ILE A 1 347 ? 7.457 -2.080 -4.743 1.00 98.94 347 ILE A O 1
ATOM 2719 N N . THR A 1 348 ? 5.871 -3.646 -5.050 1.00 98.88 348 THR A N 1
ATOM 2720 C CA . THR A 1 348 ? 5.935 -3.694 -6.519 1.00 98.88 348 THR A CA 1
ATOM 2721 C C . THR A 1 348 ? 4.656 -3.097 -7.082 1.00 98.88 348 THR A C 1
ATOM 2723 O O . THR A 1 348 ? 3.567 -3.474 -6.638 1.00 98.88 348 THR A O 1
ATOM 2726 N N . THR A 1 349 ? 4.790 -2.140 -7.993 1.00 98.69 349 THR A N 1
ATOM 2727 C CA . THR A 1 349 ? 3.671 -1.448 -8.654 1.00 98.69 349 THR A CA 1
ATOM 2728 C C . THR A 1 349 ? 3.755 -1.481 -10.172 1.00 98.69 349 THR A C 1
ATOM 2730 O O . THR A 1 349 ? 2.804 -1.068 -10.814 1.00 98.69 349 THR A O 1
ATOM 2733 N N . GLY A 1 350 ? 4.823 -2.070 -10.715 1.00 97.38 350 GLY A N 1
ATOM 2734 C CA . GLY A 1 350 ? 4.939 -2.420 -12.126 1.00 97.38 350 GLY A CA 1
ATOM 2735 C C . GLY A 1 350 ? 5.096 -3.926 -12.362 1.00 97.38 350 GLY A C 1
ATOM 2736 O O . GLY A 1 350 ? 4.968 -4.738 -11.433 1.00 97.38 350 GLY A O 1
ATOM 2737 N N . PRO A 1 351 ? 5.411 -4.329 -13.604 1.00 98.00 351 PRO A N 1
ATOM 2738 C CA . PRO A 1 351 ? 5.689 -5.719 -13.949 1.00 98.00 351 PRO A CA 1
ATOM 2739 C C . PRO A 1 351 ? 6.806 -6.331 -13.096 1.00 98.00 351 PRO A C 1
ATOM 2741 O O . PRO A 1 351 ? 7.848 -5.731 -12.858 1.00 98.00 351 PRO A O 1
ATOM 2744 N N . LEU A 1 352 ? 6.646 -7.593 -12.692 1.00 98.31 352 LEU A N 1
ATOM 2745 C CA . LEU A 1 352 ? 7.570 -8.283 -11.774 1.00 98.31 352 LEU A CA 1
ATOM 2746 C C . LEU A 1 352 ? 8.930 -8.680 -12.397 1.00 98.31 352 LEU A C 1
ATOM 2748 O O . LEU A 1 352 ? 9.622 -9.559 -11.878 1.00 98.31 352 LEU A O 1
ATOM 2752 N N . THR A 1 353 ? 9.320 -8.060 -13.514 1.00 98.00 353 THR A N 1
ATOM 2753 C CA . THR A 1 353 ? 10.526 -8.378 -14.294 1.00 98.00 353 THR A CA 1
ATOM 2754 C C . THR A 1 353 ? 11.799 -8.179 -13.475 1.00 98.00 353 THR A C 1
ATOM 2756 O O . THR A 1 353 ? 12.626 -9.089 -13.399 1.00 98.00 353 THR A O 1
ATOM 2759 N N . ASN A 1 354 ? 11.921 -7.045 -12.779 1.00 98.50 354 ASN A N 1
ATOM 2760 C CA . ASN A 1 354 ? 13.063 -6.758 -11.908 1.00 98.50 354 ASN A CA 1
ATOM 2761 C C . ASN A 1 354 ? 13.196 -7.780 -10.774 1.00 98.50 354 ASN A C 1
ATOM 2763 O O . ASN A 1 354 ? 14.295 -8.239 -10.470 1.00 98.50 354 ASN A O 1
ATOM 2767 N N . VAL A 1 355 ? 12.077 -8.173 -10.159 1.00 98.44 355 VAL A N 1
ATOM 2768 C CA . VAL A 1 355 ? 12.067 -9.154 -9.064 1.00 98.44 355 VAL A CA 1
ATOM 2769 C C . VAL A 1 355 ? 12.442 -10.545 -9.570 1.00 98.44 355 VAL A C 1
ATOM 2771 O O . VAL A 1 355 ? 13.231 -11.240 -8.932 1.00 98.44 355 VAL A O 1
ATOM 2774 N N . ALA A 1 356 ? 11.926 -10.949 -10.732 1.00 98.12 356 ALA A N 1
ATOM 2775 C CA . ALA A 1 356 ? 12.293 -12.208 -11.370 1.00 98.12 356 ALA A CA 1
ATOM 2776 C C . ALA A 1 356 ? 13.785 -12.254 -11.735 1.00 98.12 356 ALA A C 1
ATOM 2778 O O . ALA A 1 356 ? 14.433 -13.268 -11.477 1.00 98.12 356 ALA A O 1
ATOM 2779 N N . HIS A 1 357 ? 14.334 -11.156 -12.263 1.00 97.94 357 HIS A N 1
ATOM 2780 C CA . HIS A 1 357 ? 15.769 -11.028 -12.510 1.00 97.94 357 HIS A CA 1
ATOM 2781 C C . HIS A 1 357 ? 16.567 -11.099 -11.201 1.00 97.94 357 HIS A C 1
ATOM 2783 O O . HIS A 1 357 ? 17.532 -11.855 -11.100 1.00 97.94 357 HIS A O 1
ATOM 2789 N N . TRP A 1 358 ? 16.125 -10.395 -10.156 1.00 97.75 358 TRP A N 1
ATOM 2790 C CA . TRP A 1 358 ? 16.780 -10.400 -8.848 1.00 97.75 358 TRP A CA 1
ATOM 2791 C C . TRP A 1 358 ? 16.827 -11.798 -8.211 1.00 97.75 358 TRP A C 1
ATOM 2793 O O . TRP A 1 358 ? 17.847 -12.170 -7.629 1.00 97.75 358 TRP A O 1
ATOM 2803 N N . ILE A 1 359 ? 15.767 -12.596 -8.378 1.00 96.50 359 ILE A N 1
ATOM 2804 C CA . ILE A 1 359 ? 15.734 -14.014 -7.988 1.00 96.50 359 ILE A CA 1
ATOM 2805 C C . ILE A 1 359 ? 16.806 -14.823 -8.728 1.00 96.50 359 ILE A C 1
ATOM 2807 O O . ILE A 1 359 ? 17.444 -15.672 -8.111 1.00 96.50 359 ILE A O 1
ATOM 2811 N N . ASP A 1 360 ? 17.027 -14.567 -10.019 1.00 95.44 360 ASP A N 1
ATOM 2812 C CA . ASP A 1 360 ? 18.021 -15.302 -10.807 1.00 95.44 360 ASP A CA 1
ATOM 2813 C C . ASP A 1 360 ? 19.458 -14.973 -10.373 1.00 95.44 360 ASP A C 1
ATOM 2815 O O . ASP A 1 360 ? 20.300 -15.872 -10.292 1.00 95.44 360 ASP A O 1
ATOM 2819 N N . VAL A 1 361 ? 19.750 -13.699 -10.083 1.00 96.00 361 VAL A N 1
ATOM 2820 C CA . VAL A 1 361 ? 21.127 -13.245 -9.810 1.00 96.00 361 VAL A CA 1
ATOM 2821 C C . VAL A 1 361 ? 21.502 -13.212 -8.324 1.00 96.00 361 VAL A C 1
ATOM 2823 O O . VAL A 1 361 ? 22.658 -13.464 -7.982 1.00 96.00 361 VAL A O 1
ATOM 2826 N N . PHE A 1 362 ? 20.555 -12.943 -7.418 1.00 95.06 362 PHE A N 1
ATOM 2827 C CA . PHE A 1 362 ? 20.794 -12.834 -5.971 1.00 95.06 362 PHE A CA 1
ATOM 2828 C C . PHE A 1 362 ? 19.663 -13.467 -5.125 1.00 95.06 362 PHE A C 1
ATOM 2830 O O . PHE A 1 362 ? 19.123 -12.799 -4.235 1.00 95.06 362 PHE A O 1
ATOM 2837 N N . PRO A 1 363 ? 19.334 -14.763 -5.300 1.00 92.94 363 PRO A N 1
ATOM 2838 C CA . PRO A 1 363 ? 18.208 -15.403 -4.604 1.00 92.94 363 PRO A CA 1
ATOM 2839 C C . PRO A 1 363 ? 18.308 -15.319 -3.071 1.00 92.94 363 PRO A C 1
ATOM 2841 O O . PRO A 1 363 ? 17.313 -15.102 -2.382 1.00 92.94 363 PRO A O 1
ATOM 2844 N N . ASP A 1 364 ? 19.524 -15.402 -2.522 1.00 89.56 364 ASP A N 1
ATOM 2845 C CA . ASP A 1 364 ? 19.774 -15.278 -1.079 1.00 89.56 364 ASP A CA 1
ATOM 2846 C C . ASP A 1 364 ? 19.409 -13.897 -0.522 1.00 89.56 364 ASP A C 1
ATOM 2848 O O . ASP A 1 364 ? 19.013 -13.785 0.639 1.00 89.56 364 ASP A O 1
ATOM 2852 N N . ALA A 1 365 ? 19.544 -12.843 -1.333 1.00 92.88 365 ALA A N 1
ATOM 2853 C CA . ALA A 1 365 ? 19.151 -11.496 -0.943 1.00 92.88 365 ALA A CA 1
ATOM 2854 C C . ALA A 1 365 ? 17.621 -11.365 -0.928 1.00 92.88 365 ALA A C 1
ATOM 2856 O O . ALA A 1 365 ? 17.080 -10.778 0.006 1.00 92.88 365 ALA A O 1
ATOM 2857 N N . VAL A 1 366 ? 16.922 -11.983 -1.886 1.00 94.81 366 VAL A N 1
ATOM 2858 C CA . VAL A 1 366 ? 15.449 -12.013 -1.925 1.00 94.81 366 VAL A CA 1
ATOM 2859 C C . VAL A 1 366 ? 14.882 -12.697 -0.676 1.00 94.81 366 VAL A C 1
ATOM 2861 O O . VAL A 1 366 ? 13.967 -12.169 -0.046 1.00 94.81 366 VAL A O 1
ATOM 2864 N N . CYS A 1 367 ? 15.476 -13.814 -0.239 1.00 90.19 367 CYS A N 1
ATOM 2865 C CA . CYS A 1 367 ? 15.060 -14.540 0.971 1.00 90.19 367 CYS A CA 1
ATOM 2866 C C . CYS A 1 367 ? 15.148 -13.718 2.269 1.00 90.19 367 CYS A C 1
ATOM 2868 O O . CYS A 1 367 ? 14.568 -14.100 3.280 1.00 90.19 367 CYS A O 1
ATOM 2870 N N . ARG A 1 368 ? 15.878 -12.597 2.277 1.00 90.50 368 ARG A N 1
ATOM 2871 C CA . ARG A 1 368 ? 15.992 -11.715 3.448 1.00 90.50 368 ARG A CA 1
ATOM 2872 C C . ARG A 1 368 ? 14.872 -10.681 3.536 1.00 90.50 368 ARG A C 1
ATOM 2874 O O . ARG A 1 368 ? 14.818 -9.953 4.533 1.00 90.50 368 ARG A O 1
ATOM 2881 N N . LEU A 1 369 ? 14.024 -10.558 2.517 1.00 93.19 369 LEU A N 1
ATOM 2882 C CA . LEU A 1 369 ? 12.855 -9.687 2.565 1.00 93.19 369 LEU A CA 1
ATOM 2883 C C . LEU A 1 369 ? 11.907 -10.119 3.686 1.00 93.19 369 LEU A C 1
ATOM 2885 O O . LEU A 1 369 ? 11.789 -11.292 4.018 1.00 93.19 369 LEU A O 1
ATOM 2889 N N . LYS A 1 370 ? 11.211 -9.148 4.274 1.00 91.56 370 LYS A N 1
ATOM 2890 C CA . LYS A 1 370 ? 10.118 -9.399 5.216 1.00 91.56 370 LYS A CA 1
ATOM 2891 C C . LYS A 1 370 ? 8.890 -9.944 4.489 1.00 91.56 370 LYS A C 1
ATOM 2893 O O . LYS A 1 370 ? 8.273 -10.894 4.951 1.00 91.56 370 LYS A O 1
ATOM 2898 N N . GLU A 1 371 ? 8.517 -9.281 3.399 1.00 93.44 371 GLU A N 1
ATOM 2899 C CA . GLU A 1 371 ? 7.354 -9.582 2.567 1.00 93.44 371 GLU A CA 1
ATOM 2900 C C . GLU A 1 371 ? 7.446 -8.817 1.240 1.00 93.44 371 GLU A C 1
ATOM 2902 O O . GLU A 1 371 ? 8.188 -7.831 1.132 1.00 93.44 371 GLU A O 1
ATOM 2907 N N . ILE A 1 372 ? 6.661 -9.263 0.262 1.00 98.44 372 ILE A N 1
ATOM 2908 C CA . ILE A 1 372 ? 6.388 -8.558 -0.990 1.00 98.44 372 ILE A CA 1
ATOM 2909 C C . ILE A 1 372 ? 4.911 -8.153 -1.007 1.00 98.44 372 ILE A C 1
ATOM 2911 O O . ILE A 1 372 ? 4.023 -8.984 -0.808 1.00 98.44 372 ILE A O 1
ATOM 2915 N N . ILE A 1 373 ? 4.644 -6.878 -1.272 1.00 98.75 373 ILE A N 1
ATOM 2916 C CA . ILE A 1 373 ? 3.311 -6.336 -1.544 1.00 98.75 373 ILE A CA 1
ATOM 2917 C C . ILE A 1 373 ? 3.284 -5.981 -3.030 1.00 98.75 373 ILE A C 1
ATOM 2919 O O . ILE A 1 373 ? 4.077 -5.164 -3.487 1.00 98.75 373 ILE A O 1
ATOM 2923 N N . CYS A 1 374 ? 2.404 -6.615 -3.791 1.00 98.75 374 CYS A N 1
ATOM 2924 C CA . CYS A 1 374 ? 2.326 -6.492 -5.239 1.00 98.75 374 CYS A CA 1
ATOM 2925 C C . CYS A 1 374 ? 0.997 -5.866 -5.640 1.00 98.75 374 CYS A C 1
ATOM 2927 O O . CYS A 1 374 ? -0.052 -6.470 -5.420 1.00 98.75 374 CYS A O 1
ATOM 2929 N N . MET A 1 375 ? 1.033 -4.660 -6.208 1.00 98.69 375 MET A N 1
ATOM 2930 C CA . MET A 1 375 ? -0.084 -4.161 -7.000 1.00 98.69 375 MET A CA 1
ATOM 2931 C C . MET A 1 375 ? -0.070 -4.922 -8.321 1.00 98.69 375 MET A C 1
ATOM 2933 O O . MET A 1 375 ? 0.843 -4.788 -9.132 1.00 98.69 375 MET A O 1
ATOM 2937 N N . GLY A 1 376 ? -1.064 -5.781 -8.491 1.00 97.88 376 GLY A N 1
ATOM 2938 C CA . GLY A 1 376 ? -1.182 -6.583 -9.689 1.00 97.88 376 GLY A CA 1
ATOM 2939 C C . GLY A 1 376 ? -2.179 -7.714 -9.528 1.00 97.88 376 GLY A C 1
ATOM 2940 O O . GLY A 1 376 ? -2.556 -8.105 -8.418 1.00 97.88 376 GLY A O 1
ATOM 2941 N N . GLY A 1 377 ? -2.600 -8.249 -10.663 1.00 98.25 377 GLY A N 1
ATOM 2942 C CA . GLY A 1 377 ? -3.520 -9.371 -10.730 1.00 98.25 377 GLY A CA 1
ATOM 2943 C C . GLY A 1 377 ? -4.985 -8.985 -10.544 1.00 98.25 377 GLY A C 1
ATOM 2944 O O . GLY A 1 377 ? -5.358 -7.890 -10.115 1.00 98.25 377 GLY A O 1
ATOM 2945 N N . VAL A 1 378 ? -5.834 -9.939 -10.890 1.00 98.12 378 VAL A N 1
ATOM 2946 C CA . VAL A 1 378 ? -7.283 -9.878 -10.731 1.00 98.12 378 VAL A CA 1
ATOM 2947 C C . VAL A 1 378 ? -7.805 -11.288 -10.481 1.00 98.12 378 VAL A C 1
ATOM 2949 O O . VAL A 1 378 ? -7.432 -12.227 -11.183 1.00 98.12 378 VAL A O 1
ATOM 2952 N N . PHE A 1 379 ? -8.632 -11.461 -9.453 1.00 95.88 379 PHE A N 1
ATOM 2953 C CA . PHE A 1 379 ? -9.004 -12.795 -8.973 1.00 95.88 379 PHE A CA 1
ATOM 2954 C C . PHE A 1 379 ? -10.504 -13.080 -9.053 1.00 95.88 379 PHE A C 1
ATOM 2956 O O . PHE A 1 379 ? -10.893 -14.230 -9.259 1.00 95.88 379 PHE A O 1
ATOM 2963 N N . PHE A 1 380 ? -11.346 -12.062 -8.886 1.00 91.38 380 PHE A N 1
ATOM 2964 C CA . PHE A 1 380 ? -12.795 -12.208 -8.722 1.00 91.38 380 PHE A CA 1
ATOM 2965 C C . PHE A 1 380 ? -13.627 -11.312 -9.639 1.00 91.38 380 PHE A C 1
ATOM 2967 O O . PHE A 1 380 ? -14.853 -11.293 -9.519 1.00 91.38 380 PHE A O 1
ATOM 2974 N N . GLN A 1 381 ? -12.980 -10.574 -10.534 1.00 93.50 381 GLN A N 1
ATOM 2975 C CA . GLN A 1 381 ? -13.620 -9.690 -11.503 1.00 93.50 381 GLN A CA 1
ATOM 2976 C C . GLN A 1 381 ? -12.856 -9.704 -12.835 1.00 93.50 381 GLN A C 1
ATOM 2978 O O . GLN A 1 381 ? -11.927 -10.491 -13.024 1.00 93.50 381 GLN A O 1
ATOM 2983 N N . GLU A 1 382 ? -13.259 -8.852 -13.770 1.00 94.31 382 GLU A N 1
ATOM 2984 C CA . GLU A 1 382 ? -12.633 -8.709 -15.080 1.00 94.31 382 GLU A CA 1
ATOM 2985 C C . GLU A 1 382 ? -11.279 -7.981 -15.012 1.00 94.31 382 GLU A C 1
ATOM 2987 O O . GLU A 1 382 ? -11.054 -7.098 -14.178 1.00 94.31 382 GLU A O 1
ATOM 2992 N N . GLY A 1 383 ? -10.377 -8.350 -15.925 1.00 96.38 383 GLY A N 1
ATOM 2993 C CA . GLY A 1 383 ? -9.101 -7.664 -16.117 1.00 96.38 383 GLY A CA 1
ATOM 2994 C C . GLY A 1 383 ? -9.239 -6.299 -16.798 1.00 96.38 383 GLY A C 1
ATOM 2995 O O . GLY A 1 383 ? -10.259 -5.991 -17.413 1.00 96.38 383 GLY A O 1
ATOM 2996 N N . ASN A 1 384 ? -8.189 -5.479 -16.695 1.00 94.44 384 ASN A N 1
ATOM 2997 C CA . ASN A 1 384 ? -8.101 -4.174 -17.365 1.00 94.44 384 ASN A CA 1
ATOM 2998 C C . ASN A 1 384 ? -7.274 -4.223 -18.662 1.00 94.44 384 ASN A C 1
ATOM 3000 O O . ASN A 1 384 ? -7.448 -3.364 -19.522 1.00 94.44 384 ASN A O 1
ATOM 3004 N N . ARG A 1 385 ? -6.401 -5.229 -18.830 1.00 93.25 385 ARG A N 1
ATOM 3005 C CA . ARG A 1 385 ? -5.573 -5.387 -20.032 1.00 93.25 385 ARG A CA 1
ATOM 3006 C C . ARG A 1 385 ? -6.147 -6.405 -21.004 1.00 93.25 385 ARG A C 1
ATOM 3008 O O . ARG A 1 385 ? -6.251 -6.138 -22.198 1.00 93.25 385 ARG A O 1
ATOM 3015 N N . SER A 1 386 ? -6.531 -7.565 -20.489 1.00 92.06 386 SER A N 1
ATOM 3016 C CA . SER A 1 386 ? -7.378 -8.522 -21.199 1.00 92.06 386 SER A CA 1
ATOM 3017 C C . SER A 1 386 ? -8.627 -8.790 -20.366 1.00 92.06 386 SER A C 1
ATOM 3019 O O . SER A 1 386 ? -8.745 -8.317 -19.239 1.00 92.06 386 SER A O 1
ATOM 3021 N N . GLN A 1 387 ? -9.543 -9.607 -20.885 1.00 92.75 387 GLN A N 1
ATOM 3022 C CA . GLN A 1 387 ? -10.735 -10.021 -20.139 1.00 92.75 387 GLN A CA 1
ATOM 3023 C C . GLN A 1 387 ? -10.391 -10.699 -18.801 1.00 92.75 387 GLN A C 1
ATOM 3025 O O . GLN A 1 387 ? -11.177 -10.624 -17.860 1.00 92.75 387 GLN A O 1
ATOM 3030 N N . THR A 1 388 ? -9.224 -11.346 -18.706 1.00 95.25 388 THR A N 1
ATOM 3031 C CA . THR A 1 388 ? -8.835 -12.184 -17.560 1.00 95.25 388 THR A CA 1
ATOM 3032 C C . THR A 1 388 ? -7.546 -11.746 -16.873 1.00 95.25 388 THR A C 1
ATOM 3034 O O . THR A 1 388 ? -7.123 -12.403 -15.926 1.00 95.25 388 THR A O 1
ATOM 3037 N N . SER A 1 389 ? -6.880 -10.694 -17.354 1.00 96.44 389 SER A N 1
ATOM 3038 C CA . SER A 1 389 ? -5.574 -10.286 -16.835 1.00 96.44 389 SER A CA 1
ATOM 3039 C C . SER A 1 389 ? -5.507 -8.798 -16.532 1.00 96.44 389 SER A C 1
ATOM 3041 O O . SER A 1 389 ? -5.982 -7.945 -17.288 1.00 96.44 389 SER A O 1
ATOM 3043 N N . GLU A 1 390 ? -4.852 -8.515 -15.419 1.00 98.00 390 GLU A N 1
ATOM 3044 C CA . GLU A 1 390 ? -4.420 -7.183 -15.030 1.00 98.00 390 GLU A CA 1
ATOM 3045 C C . GLU A 1 390 ? -3.103 -6.830 -15.755 1.00 98.00 390 GLU A C 1
ATOM 3047 O O . GLU A 1 390 ? -2.330 -7.727 -16.102 1.00 98.00 390 GLU A O 1
ATOM 3052 N N . PHE A 1 391 ? -2.891 -5.545 -16.049 1.00 96.94 391 PHE A N 1
ATOM 3053 C CA . PHE A 1 391 ? -1.776 -5.010 -16.837 1.00 96.94 391 PHE A CA 1
ATOM 3054 C C . PHE A 1 391 ? -0.384 -5.456 -16.369 1.00 96.94 391 PHE A C 1
ATOM 3056 O O . PHE A 1 391 ? 0.333 -6.050 -17.174 1.00 96.94 391 PHE A O 1
ATOM 3063 N N . ASN A 1 392 ? -0.012 -5.250 -15.104 1.00 97.94 392 ASN A N 1
ATOM 3064 C CA . ASN A 1 392 ? 1.327 -5.559 -14.590 1.00 97.94 392 ASN A CA 1
ATOM 3065 C C . ASN A 1 392 ? 1.669 -7.043 -14.725 1.00 97.94 392 ASN A C 1
ATOM 3067 O O . ASN A 1 392 ? 2.770 -7.411 -15.147 1.00 97.94 392 ASN A O 1
ATOM 3071 N N . ILE A 1 393 ? 0.709 -7.918 -14.413 1.00 97.94 393 ILE A N 1
ATOM 3072 C CA . ILE A 1 393 ? 0.897 -9.364 -14.585 1.00 97.94 393 ILE A CA 1
ATOM 3073 C C . ILE A 1 393 ? 0.923 -9.741 -16.068 1.00 97.94 393 ILE A C 1
ATOM 3075 O O . ILE A 1 393 ? 1.722 -10.586 -16.466 1.00 97.94 393 ILE A O 1
ATOM 3079 N N . HIS A 1 394 ? 0.088 -9.114 -16.896 1.00 95.69 394 HIS A N 1
ATOM 3080 C CA . HIS A 1 394 ? 0.030 -9.371 -18.335 1.00 95.69 394 HIS A CA 1
ATOM 3081 C C . HIS A 1 394 ? 1.279 -8.905 -19.090 1.00 95.69 394 HIS A C 1
ATOM 3083 O O . HIS A 1 394 ? 1.647 -9.523 -20.085 1.00 95.69 394 HIS A O 1
ATOM 3089 N N . ALA A 1 395 ? 1.935 -7.841 -18.630 1.00 95.06 395 ALA A N 1
ATOM 3090 C CA . ALA A 1 395 ? 3.144 -7.311 -19.248 1.00 95.06 395 ALA A CA 1
ATOM 3091 C C . ALA A 1 395 ? 4.316 -8.301 -19.164 1.00 95.06 395 ALA A C 1
ATOM 3093 O O . ALA A 1 395 ? 5.105 -8.401 -20.102 1.00 95.06 395 ALA A O 1
ATOM 3094 N N . ASN A 1 396 ? 4.415 -9.075 -18.073 1.00 95.62 396 ASN A N 1
ATOM 3095 C CA . ASN A 1 396 ? 5.384 -10.168 -17.976 1.00 95.62 396 ASN A CA 1
ATOM 3096 C C . ASN A 1 396 ? 4.880 -11.362 -17.131 1.00 95.62 396 ASN A C 1
ATOM 3098 O O . ASN A 1 396 ? 5.306 -11.547 -15.981 1.00 95.62 396 ASN A O 1
ATOM 3102 N N . PRO A 1 397 ? 4.019 -12.226 -17.706 1.00 96.44 397 PRO A N 1
ATOM 3103 C CA . PRO A 1 397 ? 3.405 -13.347 -16.994 1.00 96.44 397 PRO A CA 1
ATOM 3104 C C . PRO A 1 397 ? 4.430 -14.374 -16.510 1.00 96.44 397 PRO A C 1
ATOM 3106 O O . PRO A 1 397 ? 4.298 -14.922 -15.416 1.00 96.44 397 PRO A O 1
ATOM 3109 N N . THR A 1 398 ? 5.493 -14.597 -17.289 1.00 97.12 398 THR A N 1
ATOM 3110 C CA . THR A 1 398 ? 6.588 -15.517 -16.948 1.00 97.12 398 THR A CA 1
ATOM 3111 C C . THR A 1 398 ? 7.322 -15.065 -15.686 1.00 97.12 398 THR A C 1
ATOM 3113 O O . THR A 1 398 ? 7.591 -15.875 -14.795 1.00 97.12 398 THR A O 1
ATOM 3116 N N . SER A 1 399 ? 7.625 -13.767 -15.582 1.00 97.69 399 SER A N 1
ATOM 3117 C CA . SER A 1 399 ? 8.248 -13.187 -14.389 1.00 97.69 399 SER A CA 1
ATOM 3118 C C . SER A 1 399 ? 7.317 -13.262 -13.182 1.00 97.69 399 SER A C 1
ATOM 3120 O O . SER A 1 399 ? 7.738 -13.702 -12.112 1.00 97.69 399 SER A O 1
ATOM 3122 N N . ALA A 1 400 ? 6.035 -12.931 -13.358 1.00 98.06 400 ALA A N 1
ATOM 3123 C CA . ALA A 1 400 ? 5.044 -13.046 -12.293 1.00 98.06 400 ALA A CA 1
ATOM 3124 C C . ALA A 1 400 ? 4.896 -14.491 -11.783 1.00 98.06 400 ALA A C 1
ATOM 3126 O O . ALA A 1 400 ? 4.915 -14.720 -10.571 1.00 98.06 400 ALA A O 1
ATOM 3127 N N . ARG A 1 401 ? 4.843 -15.481 -12.687 1.00 97.69 401 ARG A N 1
ATOM 31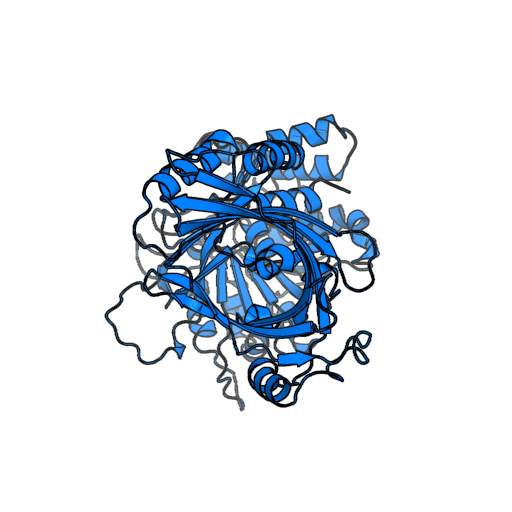28 C CA . ARG A 1 401 ? 4.839 -16.907 -12.331 1.00 97.69 401 ARG A CA 1
ATOM 3129 C C . ARG A 1 401 ? 6.073 -17.281 -11.512 1.00 97.69 401 ARG A C 1
ATOM 3131 O O . ARG A 1 401 ? 5.928 -17.890 -10.454 1.00 97.69 401 ARG A O 1
ATOM 3138 N N . LYS A 1 402 ? 7.269 -16.872 -11.953 1.00 97.69 402 LYS A N 1
ATOM 3139 C CA . LYS A 1 402 ? 8.528 -17.137 -11.235 1.00 97.69 402 LYS A CA 1
ATOM 3140 C C . LYS A 1 402 ? 8.498 -16.577 -9.812 1.00 97.69 402 LYS A C 1
ATOM 3142 O O . LYS A 1 402 ? 8.862 -17.288 -8.879 1.00 97.69 402 LYS A O 1
ATOM 3147 N N . VAL A 1 403 ? 8.050 -15.334 -9.631 1.00 97.75 403 VAL A N 1
ATOM 3148 C CA . VAL A 1 403 ? 7.974 -14.698 -8.305 1.00 97.75 403 VAL A CA 1
ATOM 3149 C C . VAL A 1 403 ? 6.989 -15.433 -7.395 1.00 97.75 403 VAL A C 1
ATOM 3151 O O . VAL A 1 403 ? 7.331 -15.744 -6.255 1.00 97.75 403 VAL A O 1
ATOM 3154 N N . VAL A 1 404 ? 5.798 -15.783 -7.894 1.00 95.94 404 VAL A N 1
ATOM 3155 C CA . VAL A 1 404 ? 4.800 -16.548 -7.125 1.00 95.94 404 VAL A CA 1
ATOM 3156 C C . VAL A 1 404 ? 5.342 -17.922 -6.711 1.00 95.94 404 VAL A C 1
ATOM 3158 O O . VAL A 1 404 ? 5.209 -18.318 -5.548 1.00 95.94 404 VAL A O 1
ATOM 3161 N N . GLU A 1 405 ? 5.983 -18.646 -7.633 1.00 93.69 405 GLU A N 1
ATOM 3162 C CA . GLU A 1 405 ? 6.610 -19.943 -7.358 1.00 93.69 405 GLU A CA 1
ATOM 3163 C C . GLU A 1 405 ? 7.755 -19.815 -6.335 1.00 93.69 405 GLU A C 1
ATOM 3165 O O . GLU A 1 405 ? 7.823 -20.597 -5.380 1.00 93.69 405 GLU A O 1
ATOM 3170 N N . PHE A 1 406 ? 8.613 -18.799 -6.477 1.00 93.12 406 PHE A N 1
ATOM 3171 C CA . PHE A 1 406 ? 9.719 -18.541 -5.556 1.00 93.12 406 PHE A CA 1
ATOM 3172 C C . PHE A 1 406 ? 9.222 -18.201 -4.149 1.00 93.12 406 PHE A C 1
ATOM 3174 O O . PHE A 1 406 ? 9.696 -18.790 -3.184 1.00 93.12 406 PHE A O 1
ATOM 3181 N N . CYS A 1 407 ? 8.231 -17.318 -3.997 1.00 91.44 407 CYS A N 1
ATOM 3182 C CA . CYS A 1 407 ? 7.689 -16.948 -2.684 1.00 91.44 407 CYS A CA 1
ATOM 3183 C C . CYS A 1 407 ? 7.127 -18.151 -1.908 1.00 91.44 407 CYS A C 1
ATOM 3185 O O . CYS A 1 407 ? 7.255 -18.236 -0.682 1.00 91.44 407 CYS A O 1
ATOM 3187 N N . ARG A 1 408 ? 6.536 -19.107 -2.634 1.00 87.25 408 ARG A N 1
ATOM 3188 C CA . ARG A 1 408 ? 5.996 -20.360 -2.092 1.00 87.25 408 ARG A CA 1
ATOM 3189 C C . ARG A 1 408 ? 7.088 -21.299 -1.598 1.00 87.25 408 ARG A C 1
ATOM 3191 O O . ARG A 1 408 ? 6.927 -21.930 -0.554 1.00 87.25 408 ARG A O 1
ATOM 3198 N N . THR A 1 409 ? 8.177 -21.402 -2.352 1.00 85.19 409 THR A N 1
ATOM 3199 C CA . THR A 1 409 ? 9.311 -22.277 -2.046 1.00 85.19 409 THR A CA 1
ATOM 3200 C C . THR A 1 409 ? 10.631 -21.562 -2.338 1.00 85.19 409 THR A C 1
ATOM 3202 O O . THR A 1 409 ? 11.238 -21.843 -3.376 1.00 85.19 409 THR A O 1
ATOM 3205 N N . PRO A 1 410 ? 11.084 -20.650 -1.453 1.00 84.31 410 PRO A N 1
ATOM 3206 C CA . PRO A 1 410 ? 12.304 -19.892 -1.696 1.00 84.31 410 PRO A CA 1
ATOM 3207 C C . PRO A 1 410 ? 13.507 -20.831 -1.787 1.00 84.31 410 PRO A C 1
ATOM 3209 O O . PRO A 1 410 ? 13.751 -21.641 -0.889 1.00 84.31 410 PRO A O 1
ATOM 3212 N N . GLN A 1 411 ? 14.252 -20.748 -2.887 1.00 78.00 411 GLN A N 1
ATOM 3213 C CA . GLN A 1 411 ? 15.467 -21.535 -3.093 1.00 78.00 411 GLN A CA 1
ATOM 3214 C C . GLN A 1 411 ? 16.684 -20.628 -2.916 1.00 78.00 411 GLN A C 1
ATOM 3216 O O . GLN A 1 411 ? 16.755 -19.564 -3.519 1.00 78.00 411 GLN A O 1
ATOM 3221 N N . SER A 1 412 ? 17.636 -21.048 -2.084 1.00 70.19 412 SER A N 1
ATOM 3222 C CA . SER A 1 412 ? 18.910 -20.352 -1.865 1.00 70.19 412 SER A CA 1
ATOM 3223 C C . SER A 1 412 ? 20.041 -21.049 -2.611 1.00 70.19 412 SER A C 1
ATOM 3225 O O . SER A 1 412 ? 20.001 -22.265 -2.810 1.00 70.19 412 SER A O 1
ATOM 3227 N N . SER A 1 413 ? 21.055 -20.281 -3.016 1.00 62.72 413 SER A N 1
ATOM 3228 C CA . SER A 1 413 ? 22.168 -20.764 -3.840 1.00 62.72 413 SER A CA 1
ATOM 3229 C C . SER A 1 413 ? 23.191 -21.627 -3.079 1.00 62.72 413 SER A C 1
ATOM 3231 O O . SER A 1 413 ? 24.039 -22.252 -3.718 1.00 62.72 413 SER A O 1
ATOM 3233 N N . GLY A 1 414 ? 23.104 -21.760 -1.743 1.00 52.44 414 GLY A N 1
ATOM 3234 C CA . GLY A 1 414 ? 23.893 -22.759 -1.008 1.00 52.44 414 GLY A CA 1
ATOM 3235 C C . GLY A 1 414 ? 23.991 -22.600 0.518 1.00 52.44 414 GLY A C 1
ATOM 3236 O O . GLY A 1 414 ? 24.050 -21.505 1.063 1.00 52.44 414 GLY A O 1
ATOM 3237 N N . ILE A 1 415 ? 24.096 -23.744 1.213 1.00 46.00 415 ILE A N 1
ATOM 3238 C CA . ILE A 1 415 ? 24.385 -23.965 2.656 1.00 46.00 415 ILE A CA 1
ATOM 3239 C C . ILE A 1 415 ? 23.219 -23.735 3.636 1.00 46.00 415 ILE A C 1
ATOM 3241 O O . ILE A 1 415 ? 23.154 -24.433 4.650 1.00 46.00 415 ILE A O 1
ATOM 3245 N N . ARG A 1 416 ? 22.259 -22.850 3.351 1.00 48.84 416 ARG A N 1
ATOM 3246 C CA . ARG A 1 416 ? 21.041 -22.708 4.171 1.00 48.84 416 ARG A CA 1
ATOM 3247 C C . ARG A 1 416 ? 19.805 -23.064 3.362 1.00 48.84 416 ARG A C 1
ATOM 3249 O O . ARG A 1 416 ? 19.432 -22.351 2.440 1.00 48.84 416 ARG A O 1
ATOM 3256 N N . SER A 1 417 ? 19.129 -24.140 3.745 1.00 47.78 417 SER A N 1
ATOM 3257 C CA . SER A 1 417 ? 17.736 -24.319 3.365 1.00 47.78 417 SER A CA 1
ATOM 3258 C C . SER A 1 417 ? 16.911 -23.249 4.082 1.00 47.78 417 SER A C 1
ATOM 3260 O O . SER A 1 417 ? 16.716 -23.300 5.298 1.00 47.78 417 SER A O 1
ATOM 3262 N N . TRP A 1 418 ? 16.459 -22.244 3.332 1.00 56.16 418 TRP A N 1
ATOM 3263 C CA . TRP A 1 418 ? 15.417 -21.346 3.810 1.00 56.16 418 TRP A CA 1
ATOM 3264 C C . TRP A 1 418 ? 14.127 -22.156 3.841 1.00 56.16 418 TRP A C 1
ATOM 3266 O O . TRP A 1 418 ? 13.528 -22.463 2.818 1.00 56.16 418 TRP A O 1
ATOM 3276 N N . HIS A 1 419 ? 13.757 -22.603 5.037 1.00 54.28 419 HIS A N 1
ATOM 3277 C CA . HIS A 1 419 ? 12.507 -23.326 5.259 1.00 54.28 419 HIS A CA 1
ATOM 3278 C C . HIS A 1 419 ? 11.321 -22.373 5.478 1.00 54.28 419 HIS A C 1
ATOM 3280 O O . HIS A 1 419 ? 10.179 -22.822 5.575 1.00 54.28 419 HIS A O 1
ATOM 3286 N N . GLU A 1 420 ? 11.592 -21.069 5.564 1.00 64.56 420 GLU A N 1
ATOM 3287 C CA . GLU A 1 420 ? 10.599 -20.018 5.743 1.00 64.56 420 GLU A CA 1
ATOM 3288 C C . GLU A 1 420 ? 10.169 -19.472 4.380 1.00 64.56 420 GLU A C 1
ATOM 3290 O O . GLU A 1 420 ? 10.985 -19.184 3.508 1.00 64.56 420 GLU A O 1
ATOM 3295 N N . LYS A 1 421 ? 8.855 -19.384 4.194 1.00 78.62 421 LYS A N 1
ATOM 3296 C CA . LYS A 1 421 ? 8.222 -18.838 2.994 1.00 78.62 421 LYS A CA 1
ATOM 3297 C C . LYS A 1 421 ? 8.431 -17.331 2.955 1.00 78.62 421 LYS A C 1
ATOM 3299 O O . LYS A 1 421 ? 8.444 -16.708 4.014 1.00 78.62 421 LYS A O 1
ATOM 3304 N N . LEU A 1 422 ? 8.466 -16.745 1.762 1.00 86.88 422 LEU A N 1
ATOM 3305 C CA . LEU A 1 422 ? 8.436 -15.293 1.613 1.00 86.88 422 LEU A CA 1
ATOM 3306 C C . LEU A 1 422 ? 6.978 -14.848 1.418 1.00 86.88 422 LEU A C 1
ATOM 3308 O O . LEU A 1 422 ? 6.391 -15.183 0.386 1.00 86.88 422 LEU A O 1
ATOM 3312 N N . PRO A 1 423 ? 6.360 -14.135 2.381 1.00 88.19 423 PRO A N 1
ATOM 3313 C CA . PRO A 1 423 ? 4.985 -13.676 2.234 1.00 88.19 423 PRO A CA 1
ATOM 3314 C C . PRO A 1 423 ? 4.827 -12.794 0.993 1.00 88.19 423 PRO A C 1
ATOM 3316 O O . PRO A 1 423 ? 5.600 -11.858 0.792 1.00 88.19 423 PRO A O 1
ATOM 3319 N N . LEU A 1 424 ? 3.804 -13.088 0.192 1.00 94.44 424 LEU A N 1
ATOM 3320 C CA . LEU A 1 424 ? 3.413 -12.313 -0.983 1.00 94.44 424 LEU A CA 1
ATOM 3321 C C . LEU A 1 424 ? 1.956 -11.889 -0.821 1.00 94.44 424 LEU A C 1
ATOM 3323 O O . LEU A 1 424 ? 1.102 -12.735 -0.561 1.00 94.44 424 LEU A O 1
ATOM 3327 N N . THR A 1 425 ? 1.667 -10.601 -0.983 1.00 96.50 425 THR A N 1
ATOM 3328 C CA . THR A 1 425 ? 0.300 -10.070 -0.955 1.00 96.50 425 THR A CA 1
ATOM 3329 C C . THR A 1 425 ? -0.037 -9.387 -2.269 1.00 96.50 425 THR A C 1
ATOM 3331 O O . THR A 1 425 ? 0.636 -8.432 -2.636 1.00 96.50 425 THR A O 1
ATOM 3334 N N . PHE A 1 426 ? -1.104 -9.827 -2.934 1.00 98.50 426 PHE A N 1
ATOM 3335 C CA . PHE A 1 426 ? -1.668 -9.159 -4.101 1.00 98.50 426 PHE A CA 1
ATOM 3336 C C . PHE A 1 426 ? -2.710 -8.113 -3.701 1.00 98.50 426 PHE A C 1
ATOM 3338 O O . PHE A 1 426 ? -3.717 -8.410 -3.049 1.00 98.50 426 PHE A O 1
ATOM 3345 N N . ILE A 1 427 ? -2.468 -6.891 -4.160 1.00 98.62 427 ILE A N 1
ATOM 3346 C CA . ILE A 1 427 ? -3.361 -5.738 -4.149 1.00 98.62 427 ILE A CA 1
ATOM 3347 C C . ILE A 1 427 ? -3.914 -5.600 -5.572 1.00 98.62 427 ILE A C 1
ATOM 3349 O O . ILE A 1 427 ? -3.495 -4.745 -6.347 1.00 98.62 427 ILE A O 1
ATOM 3353 N N . GLY A 1 428 ? -4.802 -6.525 -5.937 1.00 98.31 428 GLY A N 1
ATOM 3354 C CA . GLY A 1 428 ? -5.318 -6.649 -7.300 1.00 98.31 428 GLY A CA 1
ATOM 3355 C C . GLY A 1 428 ? -6.434 -5.663 -7.649 1.00 98.31 428 GLY A C 1
ATOM 3356 O O . GLY A 1 428 ? -6.867 -4.838 -6.831 1.00 98.31 428 GLY A O 1
ATOM 3357 N N . LEU A 1 429 ? -6.954 -5.783 -8.874 1.00 98.62 429 LEU A N 1
ATOM 3358 C CA . LEU A 1 429 ? -8.090 -4.982 -9.352 1.00 98.62 429 LEU A CA 1
ATOM 3359 C C . LEU A 1 429 ? -9.321 -5.110 -8.444 1.00 98.62 429 LEU A C 1
ATOM 3361 O O . LEU A 1 429 ? -10.069 -4.141 -8.282 1.00 98.62 429 LEU A O 1
ATOM 3365 N N . ASP A 1 430 ? -9.479 -6.265 -7.790 1.00 96.38 430 ASP A N 1
ATOM 3366 C CA . ASP A 1 430 ? -10.571 -6.577 -6.864 1.00 96.38 430 ASP A CA 1
ATOM 3367 C C . ASP A 1 430 ? -10.733 -5.526 -5.760 1.00 96.38 430 ASP A C 1
ATOM 3369 O O . ASP A 1 430 ? -11.852 -5.228 -5.345 1.00 96.38 430 ASP A O 1
ATOM 3373 N N . VAL A 1 431 ? -9.631 -4.927 -5.293 1.00 94.75 431 VAL A N 1
ATOM 3374 C CA . VAL A 1 431 ? -9.643 -3.854 -4.285 1.00 94.75 431 VAL A CA 1
ATOM 3375 C C . VAL A 1 431 ? -9.317 -2.485 -4.857 1.00 94.75 431 VAL A C 1
ATOM 3377 O O . VAL A 1 431 ? -9.878 -1.491 -4.393 1.00 94.75 431 VAL A O 1
ATOM 3380 N N . THR A 1 432 ? -8.458 -2.399 -5.870 1.00 98.38 432 THR A N 1
ATOM 3381 C CA . THR A 1 432 ? -8.031 -1.099 -6.404 1.00 98.38 432 THR A CA 1
ATOM 3382 C C . THR A 1 432 ? -9.148 -0.373 -7.165 1.00 98.38 432 THR A C 1
ATOM 3384 O O . THR A 1 432 ? -9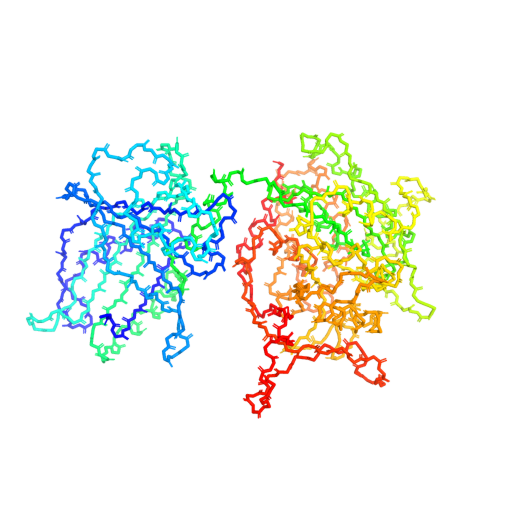.252 0.848 -7.057 1.00 98.38 432 THR A O 1
ATOM 3387 N N . HIS A 1 433 ? -10.099 -1.088 -7.785 1.00 97.31 433 HIS A N 1
ATOM 3388 C CA . HIS A 1 433 ? -11.305 -0.474 -8.374 1.00 97.31 433 HIS A CA 1
ATOM 3389 C C . HIS A 1 433 ? -12.288 0.114 -7.332 1.00 97.31 433 HIS A C 1
ATOM 3391 O O . HIS A 1 433 ? -13.219 0.861 -7.671 1.00 97.31 433 HIS A O 1
ATOM 3397 N N . GLN A 1 434 ? -12.096 -0.183 -6.041 1.00 93.75 434 GLN A N 1
ATOM 3398 C CA . GLN A 1 434 ? -12.943 0.325 -4.954 1.00 93.75 434 GLN A CA 1
ATOM 3399 C C . GLN A 1 434 ? -12.463 1.677 -4.392 1.00 93.75 434 GLN A C 1
ATOM 3401 O O . GLN A 1 434 ? -13.221 2.317 -3.660 1.00 93.75 434 GLN A O 1
ATOM 3406 N N . VAL A 1 435 ? -11.245 2.126 -4.721 1.00 95.38 435 VAL A N 1
ATOM 3407 C CA . VAL A 1 435 ? -10.630 3.363 -4.202 1.00 95.38 435 VAL A CA 1
ATOM 3408 C C . VAL A 1 435 ? -10.419 4.381 -5.316 1.00 95.38 435 VAL A C 1
ATOM 3410 O O . VAL A 1 435 ? -9.877 4.058 -6.370 1.00 95.38 435 VAL A O 1
ATOM 3413 N N . ARG A 1 436 ? -10.894 5.617 -5.123 1.00 97.06 436 ARG A N 1
ATOM 3414 C CA . ARG A 1 436 ? -10.992 6.598 -6.215 1.00 97.06 436 ARG A CA 1
ATOM 3415 C C . ARG A 1 436 ? -10.521 7.982 -5.810 1.00 97.06 436 ARG A C 1
ATOM 3417 O O . ARG A 1 436 ? -11.041 8.586 -4.866 1.00 97.06 436 ARG A O 1
ATOM 3424 N N . PHE A 1 437 ? -9.659 8.565 -6.632 1.00 97.62 437 PHE A N 1
ATOM 3425 C CA . PHE A 1 437 ? -9.325 9.977 -6.547 1.00 97.62 437 PHE A CA 1
ATOM 3426 C C . PHE A 1 437 ? -10.206 10.789 -7.492 1.00 97.62 437 PHE A C 1
ATOM 3428 O O . PHE A 1 437 ? -10.118 10.698 -8.712 1.00 97.62 437 PHE A O 1
ATOM 3435 N N . ARG A 1 438 ? -11.118 11.575 -6.914 1.00 96.88 438 ARG A N 1
ATOM 3436 C CA . ARG A 1 438 ? -12.156 12.281 -7.677 1.00 96.88 438 ARG A CA 1
ATOM 3437 C C . ARG A 1 438 ? -11.696 13.674 -8.076 1.00 96.88 438 ARG A C 1
ATOM 3439 O O . ARG A 1 438 ? -11.315 14.468 -7.209 1.00 96.88 438 ARG A O 1
ATOM 3446 N N . ARG A 1 439 ? -11.887 14.022 -9.351 1.00 96.88 439 ARG A N 1
ATOM 3447 C CA . ARG A 1 439 ? -11.509 15.325 -9.922 1.00 96.88 439 ARG A CA 1
ATOM 3448 C C . ARG A 1 439 ? -12.087 16.498 -9.126 1.00 96.88 439 ARG A C 1
ATOM 3450 O O . ARG A 1 439 ? -11.380 17.456 -8.814 1.00 96.88 439 ARG A O 1
ATOM 3457 N N . LYS A 1 440 ? -13.351 16.392 -8.694 1.00 97.06 440 LYS A N 1
ATOM 3458 C CA . LYS A 1 440 ? -14.027 17.416 -7.873 1.00 97.06 440 LYS A CA 1
ATOM 3459 C C . LYS A 1 440 ? -13.298 17.757 -6.566 1.00 97.06 440 LYS A C 1
ATOM 3461 O O . LYS A 1 440 ? -13.375 18.897 -6.109 1.00 97.06 440 LYS A O 1
ATOM 3466 N N . VAL A 1 441 ? -12.619 16.783 -5.949 1.00 95.44 441 VAL A N 1
ATOM 3467 C CA . VAL A 1 441 ? -11.903 16.975 -4.677 1.00 95.44 441 VAL A CA 1
ATOM 3468 C C . VAL A 1 441 ? -10.640 17.791 -4.922 1.00 95.44 441 VAL A C 1
ATOM 3470 O O . VAL A 1 441 ? -10.429 18.798 -4.245 1.00 95.44 441 VAL A O 1
ATOM 3473 N N . LEU A 1 442 ? -9.863 17.423 -5.943 1.00 95.94 442 LEU A N 1
ATOM 3474 C CA . LEU A 1 442 ? -8.675 18.166 -6.359 1.00 95.94 442 LEU A CA 1
ATOM 3475 C C . LEU A 1 442 ? -9.021 19.599 -6.781 1.00 95.94 442 LEU A C 1
ATOM 3477 O O . LEU A 1 442 ? -8.426 20.553 -6.288 1.00 95.94 442 LEU A O 1
ATOM 3481 N N . GLN A 1 443 ? -10.049 19.769 -7.616 1.00 96.38 443 GLN A N 1
ATOM 3482 C CA . GLN A 1 443 ? -10.508 21.092 -8.048 1.00 96.38 443 GLN A CA 1
ATOM 3483 C C . GLN A 1 443 ? -10.953 21.972 -6.880 1.00 96.38 443 GLN A C 1
ATOM 3485 O O . GLN A 1 443 ? -10.710 23.176 -6.895 1.00 96.38 443 GLN A O 1
ATOM 3490 N N . LYS A 1 444 ? -11.605 21.395 -5.861 1.00 96.19 444 LYS A N 1
ATOM 3491 C CA . LYS A 1 444 ? -11.956 22.143 -4.650 1.00 96.19 444 LYS A CA 1
ATOM 3492 C C . LYS A 1 444 ? -10.698 22.657 -3.950 1.00 96.19 444 LYS A C 1
ATOM 3494 O O . LYS A 1 444 ? -10.617 23.851 -3.694 1.00 96.19 444 LYS A O 1
ATOM 3499 N N . ARG A 1 445 ? -9.700 21.797 -3.721 1.00 95.06 445 ARG A N 1
ATOM 3500 C CA . ARG A 1 445 ? -8.444 22.203 -3.069 1.00 95.06 445 ARG A CA 1
ATOM 3501 C C . ARG A 1 445 ? -7.675 23.255 -3.865 1.00 95.06 445 ARG A C 1
ATOM 3503 O O . ARG A 1 445 ? -7.161 24.182 -3.257 1.00 95.06 445 ARG A O 1
ATOM 3510 N N . LEU A 1 446 ? -7.652 23.148 -5.194 1.00 95.81 446 LEU A N 1
ATOM 3511 C CA . LEU A 1 446 ? -7.041 24.148 -6.076 1.00 95.81 446 LEU A CA 1
ATOM 3512 C C . LEU A 1 446 ? -7.750 25.505 -6.019 1.00 95.81 446 LEU A C 1
ATOM 3514 O O . LEU A 1 446 ? -7.089 26.530 -6.102 1.00 95.81 446 LEU A O 1
ATOM 3518 N N . ARG A 1 447 ? -9.081 25.541 -5.870 1.00 96.56 447 ARG A N 1
ATOM 3519 C CA . ARG A 1 447 ? -9.798 26.810 -5.654 1.00 96.56 447 ARG A CA 1
ATOM 3520 C C . ARG A 1 447 ? -9.474 27.421 -4.296 1.00 96.56 447 ARG A C 1
ATOM 3522 O O . ARG A 1 447 ? -9.328 28.633 -4.208 1.00 96.56 447 ARG A O 1
ATOM 3529 N N . ASP A 1 448 ? -9.363 26.584 -3.266 1.00 95.44 448 ASP A N 1
ATOM 3530 C CA . ASP A 1 448 ? -9.041 27.027 -1.906 1.00 95.44 448 ASP A CA 1
ATOM 3531 C C . ASP A 1 448 ? -7.577 27.512 -1.798 1.00 95.44 448 ASP A C 1
ATOM 3533 O O . ASP A 1 448 ? -7.278 28.404 -1.008 1.00 95.44 448 ASP A O 1
ATOM 3537 N N . ARG A 1 449 ? -6.662 26.927 -2.587 1.00 95.06 449 ARG A N 1
ATOM 3538 C CA . ARG A 1 449 ? -5.222 27.234 -2.616 1.00 95.06 449 ARG A CA 1
ATOM 3539 C C . ARG A 1 449 ? -4.690 27.297 -4.060 1.00 95.06 449 ARG A C 1
ATOM 3541 O O . ARG A 1 449 ? -4.022 26.366 -4.512 1.00 95.06 449 ARG A O 1
ATOM 3548 N N . PRO A 1 450 ? -4.967 28.383 -4.800 1.00 93.62 450 PRO A N 1
ATOM 3549 C CA . PRO A 1 450 ? -4.641 28.478 -6.226 1.00 93.62 450 PRO A CA 1
ATOM 3550 C C . PRO A 1 450 ? -3.143 28.542 -6.526 1.00 93.62 450 PRO A C 1
ATOM 3552 O O . PRO A 1 450 ? -2.745 28.202 -7.638 1.00 93.62 450 PRO A O 1
ATOM 3555 N N . ASP A 1 451 ? -2.314 28.939 -5.558 1.00 94.75 451 ASP A N 1
ATOM 3556 C CA . ASP A 1 451 ? -0.863 29.085 -5.730 1.00 94.75 451 ASP A CA 1
ATOM 3557 C C . ASP A 1 451 ? -0.041 27.895 -5.227 1.00 94.75 451 ASP A C 1
ATOM 3559 O O . ASP A 1 451 ? 1.175 27.874 -5.396 1.00 94.75 451 ASP A O 1
ATOM 3563 N N . ASP A 1 452 ? -0.705 26.877 -4.683 1.00 93.44 452 ASP A N 1
ATOM 3564 C CA . ASP A 1 452 ? -0.071 25.679 -4.140 1.00 93.44 452 ASP A CA 1
ATOM 3565 C C . ASP A 1 452 ? 0.555 24.830 -5.263 1.00 93.44 452 ASP A C 1
ATOM 3567 O O . ASP A 1 452 ? -0.134 24.274 -6.125 1.00 93.44 452 ASP A O 1
ATOM 3571 N N . THR A 1 453 ? 1.889 24.770 -5.278 1.00 92.00 453 THR A N 1
ATOM 3572 C CA . THR A 1 453 ? 2.672 24.076 -6.309 1.00 92.00 453 THR A CA 1
ATOM 3573 C C . THR A 1 453 ? 2.505 22.561 -6.248 1.00 92.00 453 THR A C 1
ATOM 3575 O O . THR A 1 453 ? 2.511 21.923 -7.300 1.00 92.00 453 THR A O 1
ATOM 3578 N N . GLN A 1 454 ? 2.270 21.992 -5.060 1.00 92.38 454 GLN A N 1
ATOM 3579 C CA . GLN A 1 454 ? 1.981 20.568 -4.885 1.00 92.38 454 GLN A CA 1
ATOM 3580 C C . GLN A 1 454 ? 0.656 20.213 -5.558 1.00 92.38 454 GLN A C 1
ATOM 3582 O O . GLN A 1 454 ? 0.589 19.277 -6.356 1.00 92.38 454 GLN A O 1
ATOM 3587 N N . LEU A 1 455 ? -0.392 21.003 -5.314 1.00 94.94 455 LEU A N 1
ATOM 3588 C CA . LEU A 1 455 ? -1.689 20.783 -5.957 1.00 94.94 455 LEU A CA 1
ATOM 3589 C C . LEU A 1 455 ? -1.637 20.968 -7.479 1.00 94.94 455 LEU A C 1
ATOM 3591 O O . LEU A 1 455 ? -2.307 20.226 -8.201 1.00 94.94 455 LEU A O 1
ATOM 3595 N N . LYS A 1 456 ? -0.860 21.943 -7.974 1.00 94.94 456 LYS A N 1
ATOM 3596 C CA . LYS A 1 456 ? -0.645 22.145 -9.417 1.00 94.94 456 LYS A CA 1
ATOM 3597 C C . LYS A 1 456 ? 0.047 20.936 -10.043 1.00 94.94 456 LYS A C 1
ATOM 3599 O O . LYS A 1 456 ? -0.466 20.414 -11.024 1.00 94.94 456 LYS A O 1
ATOM 3604 N N . PHE A 1 457 ? 1.120 20.441 -9.428 1.00 94.69 457 PHE A N 1
ATOM 3605 C CA . PHE A 1 457 ? 1.822 19.252 -9.905 1.00 94.69 457 PHE A CA 1
ATOM 3606 C C . PHE A 1 457 ? 0.903 18.025 -9.961 1.00 94.69 457 PHE A C 1
ATOM 3608 O O . PHE A 1 457 ? 0.800 17.386 -11.003 1.00 94.69 457 PHE A O 1
ATOM 3615 N N . ILE A 1 458 ? 0.154 17.751 -8.883 1.00 95.75 458 ILE A N 1
ATOM 3616 C CA . ILE A 1 458 ? -0.804 16.633 -8.828 1.00 95.75 458 ILE A CA 1
ATOM 3617 C C . ILE A 1 458 ? -1.868 16.760 -9.923 1.00 95.75 458 ILE A C 1
ATOM 3619 O O . ILE A 1 458 ? -2.229 15.769 -10.555 1.00 95.75 458 ILE A O 1
ATOM 3623 N N . ARG A 1 459 ? -2.384 17.970 -10.170 1.00 95.94 459 ARG A N 1
ATOM 3624 C CA . ARG A 1 459 ? -3.313 18.232 -11.279 1.00 95.94 459 ARG A CA 1
ATOM 3625 C C . ARG A 1 459 ? -2.684 17.916 -12.625 1.00 95.94 459 ARG A C 1
ATOM 3627 O O . ARG A 1 459 ? -3.357 17.307 -13.449 1.00 95.94 459 ARG A O 1
ATOM 3634 N N . ASP A 1 460 ? -1.452 18.348 -12.840 1.00 94.88 460 ASP A N 1
ATOM 3635 C CA . ASP A 1 460 ? -0.800 18.253 -14.141 1.00 94.88 460 ASP A CA 1
ATOM 3636 C C . ASP A 1 460 ? -0.511 16.792 -14.509 1.00 94.88 460 ASP A C 1
ATOM 3638 O O . ASP A 1 460 ? -0.920 16.373 -15.590 1.00 94.88 460 ASP A O 1
ATOM 3642 N N . ILE A 1 461 ? 0.014 15.980 -13.580 1.00 95.19 461 ILE A N 1
ATOM 3643 C CA . ILE A 1 461 ? 0.217 14.537 -13.825 1.00 95.19 461 ILE A CA 1
ATOM 3644 C C . ILE A 1 461 ? -1.099 13.760 -13.951 1.00 95.19 461 ILE A C 1
ATOM 3646 O O . ILE A 1 461 ? -1.204 12.832 -14.745 1.00 95.19 461 ILE A O 1
ATOM 3650 N N . SER A 1 462 ? -2.136 14.121 -13.183 1.00 95.62 462 SER A N 1
ATOM 3651 C CA . SER A 1 462 ? -3.362 13.308 -13.113 1.00 95.62 462 SER A CA 1
ATOM 3652 C C . SER A 1 462 ? -4.417 13.655 -14.157 1.00 95.62 462 SER A C 1
ATOM 3654 O O . SER A 1 462 ? -5.359 12.887 -14.343 1.00 95.62 462 SER A O 1
ATOM 3656 N N . LYS A 1 463 ? -4.294 14.788 -14.856 1.00 95.38 463 LYS A N 1
ATOM 3657 C CA . LYS A 1 463 ? -5.340 15.270 -15.768 1.00 95.38 463 LYS A CA 1
ATOM 3658 C C . LYS A 1 463 ? -5.648 14.273 -16.888 1.00 95.38 463 LYS A C 1
ATOM 3660 O O . LYS A 1 463 ? -6.810 13.901 -17.035 1.00 95.38 463 LYS A O 1
ATOM 3665 N N . LEU A 1 464 ? -4.635 13.841 -17.646 1.00 94.12 464 LEU A N 1
ATOM 3666 C CA . LEU A 1 464 ? -4.831 12.905 -18.762 1.00 94.12 464 LEU A CA 1
ATOM 3667 C C . LEU A 1 464 ? -5.340 11.545 -18.278 1.00 94.12 464 LEU A C 1
ATOM 3669 O O . LEU A 1 464 ? -6.271 11.000 -18.865 1.00 94.12 464 LEU A O 1
ATOM 3673 N N . TYR A 1 465 ? -4.815 11.068 -17.151 1.00 96.19 465 TYR A N 1
ATOM 3674 C CA . TYR A 1 465 ? -5.249 9.828 -16.515 1.00 96.19 465 TYR A CA 1
ATOM 3675 C C . TYR A 1 465 ? -6.732 9.879 -16.105 1.00 96.19 465 TYR A C 1
ATOM 3677 O O . TYR A 1 465 ? -7.515 8.987 -16.424 1.00 96.19 465 TYR A O 1
ATOM 3685 N N . MET A 1 466 ? -7.182 10.976 -15.485 1.00 97.56 466 MET A N 1
ATOM 3686 C CA . MET A 1 466 ? -8.604 11.166 -15.173 1.00 97.56 466 MET A CA 1
ATOM 3687 C C . MET A 1 466 ? -9.472 11.352 -16.432 1.00 97.56 466 MET A C 1
ATOM 3689 O O . MET A 1 466 ? -10.661 11.029 -16.425 1.00 97.56 466 MET A O 1
ATOM 3693 N N . ASP A 1 467 ? -8.930 11.926 -17.510 1.00 96.38 467 ASP A N 1
ATOM 3694 C CA . ASP A 1 467 ? -9.640 12.077 -18.789 1.00 96.38 467 ASP A CA 1
ATOM 3695 C C . ASP A 1 467 ? -9.808 10.723 -19.504 1.00 96.38 467 ASP A C 1
ATOM 3697 O O . ASP A 1 467 ? -10.822 10.506 -20.172 1.00 96.38 467 ASP A O 1
ATOM 3701 N N . PHE A 1 468 ? -8.853 9.800 -19.354 1.00 95.69 468 PHE A N 1
ATOM 3702 C CA . PHE A 1 468 ? -8.957 8.417 -19.824 1.00 95.69 468 PHE A CA 1
ATOM 3703 C C . PHE A 1 468 ? -10.134 7.691 -19.157 1.00 95.69 468 PHE A C 1
ATOM 3705 O O . PHE A 1 468 ? -11.067 7.276 -19.848 1.00 95.69 468 PHE A O 1
ATOM 3712 N N . TYR A 1 469 ? -10.164 7.638 -17.821 1.00 97.06 469 TYR A N 1
ATOM 3713 C CA . TYR A 1 469 ? -11.246 6.976 -17.080 1.00 97.06 469 TYR A CA 1
ATOM 3714 C C . TYR A 1 469 ? -12.615 7.602 -17.334 1.00 97.06 469 TYR A C 1
ATOM 3716 O O . TYR A 1 469 ? -13.620 6.899 -17.447 1.00 97.06 469 TYR A O 1
ATOM 3724 N N . PHE A 1 470 ? -12.673 8.926 -17.473 1.00 97.12 470 PHE A N 1
ATOM 3725 C CA . PHE A 1 470 ? -13.927 9.592 -17.793 1.00 97.12 470 PHE A CA 1
ATOM 3726 C C . PHE A 1 470 ? -14.460 9.173 -19.169 1.00 97.12 470 PHE A C 1
ATOM 3728 O O . PHE A 1 470 ? -15.650 8.891 -19.298 1.00 97.12 470 PHE A O 1
ATOM 3735 N N . ARG A 1 471 ? -13.597 9.109 -20.192 1.00 96.75 471 ARG A N 1
ATOM 3736 C CA . ARG A 1 471 ? -13.998 8.745 -21.561 1.00 96.75 471 ARG A CA 1
ATOM 3737 C C . ARG A 1 471 ? -14.370 7.272 -21.702 1.00 96.75 471 ARG A C 1
ATOM 3739 O O . ARG A 1 471 ? -15.303 6.972 -22.441 1.00 96.75 471 ARG A O 1
ATOM 3746 N N . ASN A 1 472 ? -13.665 6.389 -21.000 1.00 94.06 472 ASN A N 1
ATOM 3747 C CA . ASN A 1 472 ? -13.799 4.946 -21.191 1.00 94.06 472 ASN A CA 1
ATOM 3748 C C . ASN A 1 472 ? -14.798 4.302 -20.220 1.00 94.06 472 ASN A C 1
ATOM 3750 O O . ASN A 1 472 ? -15.473 3.346 -20.588 1.00 94.06 472 ASN A O 1
ATOM 3754 N N . GLU A 1 473 ? -14.939 4.848 -19.009 1.00 94.56 473 GLU A N 1
ATOM 3755 C CA . GLU A 1 473 ? -15.758 4.256 -17.938 1.00 94.56 473 GLU A CA 1
ATOM 3756 C C . GLU A 1 473 ? -16.794 5.224 -17.341 1.00 94.56 473 GLU A C 1
ATOM 3758 O O . GLU A 1 473 ? -17.603 4.837 -16.496 1.00 94.56 473 GLU A O 1
ATOM 3763 N N . GLY A 1 474 ? -16.783 6.504 -17.732 1.00 95.88 474 GLY A N 1
ATOM 3764 C CA . GLY A 1 474 ? -17.644 7.531 -17.133 1.00 95.88 474 GLY A CA 1
ATOM 3765 C C . GLY A 1 474 ? -17.232 7.948 -15.714 1.00 95.88 474 GLY A C 1
ATOM 3766 O O . GLY A 1 474 ? -17.984 8.647 -15.028 1.00 95.88 474 GLY A O 1
ATOM 3767 N N . LEU A 1 475 ? -16.046 7.543 -15.249 1.00 95.69 475 LEU A N 1
ATOM 3768 C CA . LEU A 1 475 ? -15.521 7.896 -13.931 1.00 95.69 475 LEU A CA 1
ATOM 3769 C C . LEU A 1 475 ? -14.877 9.295 -13.954 1.00 95.69 475 LEU A C 1
ATOM 3771 O O . LEU A 1 475 ? -13.825 9.498 -14.547 1.00 95.69 475 LEU A O 1
ATOM 3775 N N . ASP A 1 476 ? -15.474 10.272 -13.259 1.00 96.06 476 ASP A N 1
ATOM 3776 C CA . ASP A 1 476 ? -14.895 11.621 -13.083 1.00 96.06 476 ASP A CA 1
ATOM 3777 C C . ASP A 1 476 ? -13.794 11.645 -12.000 1.00 96.06 476 ASP A C 1
ATOM 3779 O O . ASP A 1 476 ? -13.976 12.092 -10.855 1.00 96.06 476 ASP A O 1
ATOM 3783 N N . GLY A 1 477 ? -12.641 11.092 -12.359 1.00 97.00 477 GLY A N 1
ATOM 3784 C CA . GLY A 1 477 ? -11.505 10.845 -11.480 1.00 97.00 477 GLY A CA 1
ATOM 3785 C C . GLY A 1 477 ? -10.656 9.700 -12.016 1.00 97.00 477 GLY A C 1
ATOM 3786 O O . GLY A 1 477 ? -10.686 9.419 -13.205 1.00 97.00 477 GLY A O 1
ATOM 3787 N N . CYS A 1 478 ? -9.923 9.036 -11.135 1.00 97.75 478 CYS A N 1
ATOM 3788 C CA . CYS A 1 478 ? -9.162 7.832 -11.455 1.00 97.75 478 CYS A CA 1
ATOM 3789 C C . CYS A 1 478 ? -9.193 6.840 -10.287 1.00 97.75 478 CYS A C 1
ATOM 3791 O O . CYS A 1 478 ? -9.514 7.220 -9.150 1.00 97.75 478 CYS A O 1
ATOM 3793 N N . TYR A 1 479 ? -8.872 5.576 -10.559 1.00 98.06 479 TYR A N 1
ATOM 3794 C CA . TYR A 1 479 ? -8.582 4.609 -9.503 1.00 98.06 479 TYR A CA 1
ATOM 3795 C C . TYR A 1 479 ? -7.214 4.891 -8.873 1.00 98.06 479 TYR A C 1
ATOM 3797 O O . TYR A 1 479 ? -6.361 5.561 -9.455 1.00 98.06 479 TYR A O 1
ATOM 3805 N N . LEU A 1 480 ? -7.040 4.426 -7.638 1.00 97.94 480 LEU A N 1
ATOM 3806 C CA . LEU A 1 480 ? -5.790 4.532 -6.886 1.00 97.94 480 LEU A CA 1
ATOM 3807 C C . LEU A 1 480 ? -5.171 3.140 -6.737 1.00 97.94 480 LEU A C 1
ATOM 3809 O O . LEU A 1 480 ? -5.201 2.572 -5.646 1.00 97.94 480 LEU A O 1
ATOM 3813 N N . HIS A 1 481 ? -4.648 2.601 -7.841 1.00 98.56 481 HIS A N 1
ATOM 3814 C CA . HIS A 1 481 ? -4.023 1.279 -7.895 1.00 98.56 481 HIS A CA 1
ATOM 3815 C C . HIS A 1 481 ? -2.788 1.198 -6.992 1.00 98.56 481 HIS A C 1
ATOM 3817 O O . HIS A 1 481 ? -2.851 0.662 -5.881 1.00 98.56 481 HIS A O 1
ATOM 3823 N N . ASP A 1 482 ? -1.699 1.824 -7.411 1.00 98.75 482 ASP A N 1
ATOM 3824 C CA . ASP A 1 482 ? -0.401 1.765 -6.733 1.00 98.75 482 ASP A CA 1
ATOM 3825 C C . ASP A 1 482 ? -0.406 2.434 -5.358 1.00 98.75 482 ASP A C 1
ATOM 3827 O O . ASP A 1 482 ? 0.156 1.878 -4.402 1.00 98.75 482 ASP A O 1
ATOM 3831 N N . PRO A 1 483 ? -1.108 3.575 -5.164 1.00 98.81 483 PRO A N 1
ATOM 3832 C CA . PRO A 1 483 ? -1.221 4.169 -3.843 1.00 98.81 483 PRO A CA 1
ATOM 3833 C C . PRO A 1 483 ? -1.876 3.228 -2.827 1.00 98.81 483 PRO A C 1
ATOM 3835 O O . PRO A 1 483 ? -1.567 3.328 -1.639 1.00 98.81 483 PRO A O 1
ATOM 3838 N N . LEU A 1 484 ? -2.751 2.302 -3.246 1.00 98.81 484 LEU A N 1
ATOM 3839 C CA . LEU A 1 484 ? -3.343 1.331 -2.324 1.00 98.81 484 LEU A CA 1
ATOM 3840 C C . LEU A 1 484 ? -2.322 0.296 -1.842 1.00 98.81 484 LEU A C 1
ATOM 3842 O O . LEU A 1 484 ? -2.395 -0.103 -0.680 1.00 98.81 484 LEU A O 1
ATOM 3846 N N . ALA A 1 485 ? -1.344 -0.096 -2.662 1.00 98.81 485 ALA A N 1
ATOM 3847 C CA . ALA A 1 485 ? -0.269 -0.984 -2.219 1.00 98.81 485 ALA A CA 1
ATOM 3848 C C . ALA A 1 485 ? 0.614 -0.322 -1.151 1.00 98.81 485 ALA A C 1
ATOM 3850 O O . ALA A 1 485 ? 0.896 -0.922 -0.109 1.00 98.81 485 ALA A O 1
ATOM 3851 N N . VAL A 1 486 ? 0.945 0.959 -1.334 1.00 98.75 486 VAL A N 1
ATOM 3852 C CA . VAL A 1 486 ? 1.608 1.772 -0.299 1.00 98.75 486 VAL A CA 1
ATOM 3853 C C . VAL A 1 486 ? 0.714 1.930 0.937 1.00 98.75 486 VAL A C 1
ATOM 3855 O O . VAL A 1 486 ? 1.178 1.773 2.068 1.00 98.75 486 VAL A O 1
ATOM 3858 N N . GLY A 1 487 ? -0.583 2.175 0.742 1.00 96.94 487 GLY A N 1
ATOM 3859 C CA . GLY A 1 487 ? -1.577 2.225 1.813 1.00 96.94 487 GLY A CA 1
ATOM 3860 C C . GLY A 1 487 ? -1.604 0.944 2.645 1.00 96.94 487 GLY A C 1
ATOM 3861 O O . GLY A 1 487 ? -1.564 1.008 3.872 1.00 96.94 487 GLY A O 1
ATOM 3862 N N . TYR A 1 488 ? -1.596 -0.220 1.997 1.00 93.81 488 TYR A N 1
ATOM 3863 C CA . TYR A 1 488 ? -1.538 -1.519 2.664 1.00 93.81 488 TYR A CA 1
ATOM 3864 C C . TYR A 1 488 ? -0.235 -1.694 3.457 1.00 93.81 488 TYR A C 1
ATOM 3866 O O . TYR A 1 488 ? -0.269 -2.148 4.601 1.00 93.81 488 TYR A O 1
ATOM 3874 N N . ALA A 1 489 ? 0.908 -1.258 2.916 1.00 93.94 489 ALA A N 1
ATOM 3875 C CA . ALA A 1 489 ? 2.174 -1.269 3.649 1.00 93.94 489 ALA A CA 1
ATOM 3876 C C . ALA A 1 489 ? 2.131 -0.384 4.910 1.00 93.94 489 ALA A C 1
ATOM 3878 O O . ALA A 1 489 ? 2.648 -0.776 5.962 1.00 93.94 489 ALA A O 1
ATOM 3879 N N . ILE A 1 490 ? 1.476 0.780 4.841 1.00 90.88 490 ILE A N 1
ATOM 3880 C CA . ILE A 1 490 ? 1.237 1.672 5.986 1.00 90.88 490 ILE A CA 1
ATOM 3881 C C . ILE A 1 490 ? 0.329 0.975 7.012 1.00 90.88 490 ILE A C 1
ATOM 3883 O O . ILE A 1 490 ? 0.716 0.764 8.169 1.00 90.88 490 ILE A O 1
ATOM 3887 N N . ASP A 1 491 ? -0.854 0.539 6.582 1.00 83.38 491 ASP A N 1
ATOM 3888 C CA . ASP A 1 491 ? -1.841 -0.116 7.430 1.00 83.38 491 ASP A CA 1
ATOM 3889 C C . ASP A 1 491 ? -2.543 -1.292 6.724 1.00 83.38 491 ASP A C 1
ATOM 3891 O O . ASP A 1 491 ? -3.573 -1.098 6.071 1.00 83.38 491 ASP A O 1
ATOM 3895 N N . PRO A 1 492 ? -2.080 -2.538 6.956 1.00 78.69 492 PRO A N 1
ATOM 3896 C CA . PRO A 1 492 ? -2.683 -3.730 6.358 1.00 78.69 492 PRO A CA 1
ATOM 3897 C C . PRO A 1 492 ? -4.169 -3.904 6.690 1.00 78.69 492 PRO A C 1
ATOM 3899 O O . PRO A 1 492 ? -4.903 -4.555 5.955 1.00 78.69 492 PRO A O 1
ATOM 3902 N N . THR A 1 493 ? -4.658 -3.283 7.776 1.00 78.00 493 THR A N 1
ATOM 3903 C CA . THR A 1 493 ? -6.072 -3.372 8.177 1.00 78.00 493 THR A CA 1
ATOM 3904 C C . THR A 1 493 ? -7.026 -2.630 7.231 1.00 78.00 493 THR A C 1
ATOM 3906 O O . THR A 1 493 ? -8.252 -2.754 7.382 1.00 78.00 493 THR A O 1
ATOM 3909 N N . LEU A 1 494 ? -6.486 -1.868 6.266 1.00 72.94 494 LEU A N 1
ATOM 3910 C CA . LEU A 1 494 ? -7.253 -1.248 5.184 1.00 72.94 494 LEU A CA 1
ATOM 3911 C C . LEU A 1 494 ? -7.884 -2.302 4.284 1.00 72.94 494 LEU A C 1
ATOM 3913 O O . LEU A 1 494 ? -8.999 -2.086 3.817 1.00 72.94 494 LEU A O 1
ATOM 3917 N N . CYS A 1 495 ? -7.226 -3.447 4.113 1.00 75.44 495 CYS A N 1
ATOM 3918 C CA . CYS A 1 495 ? -7.712 -4.525 3.271 1.00 75.44 495 CYS A CA 1
ATOM 3919 C C . CYS A 1 495 ? -8.168 -5.731 4.101 1.00 75.44 495 CYS A C 1
ATOM 3921 O O . CYS A 1 495 ? -7.716 -5.979 5.220 1.00 75.44 495 CYS A O 1
ATOM 3923 N N . GLN A 1 496 ? -9.105 -6.485 3.540 1.00 76.69 496 GLN A N 1
ATOM 3924 C CA . GLN A 1 496 ? -9.386 -7.862 3.923 1.00 76.69 496 GLN A CA 1
ATOM 3925 C C . GLN A 1 496 ? -8.708 -8.756 2.896 1.00 76.69 496 GLN A C 1
ATOM 3927 O O . GLN A 1 496 ? -8.827 -8.508 1.693 1.00 76.69 496 GLN A O 1
ATOM 3932 N N . ALA A 1 497 ? -7.988 -9.758 3.385 1.00 78.38 497 ALA A N 1
ATOM 3933 C CA . ALA A 1 497 ? -7.215 -10.674 2.571 1.00 78.38 497 ALA A CA 1
ATOM 3934 C C . ALA A 1 497 ? -7.419 -12.104 3.061 1.00 78.38 497 ALA A C 1
ATOM 3936 O O . ALA A 1 497 ? -7.495 -12.329 4.270 1.00 78.38 497 ALA A O 1
ATOM 3937 N N . ASP A 1 498 ? -7.461 -13.038 2.119 1.00 77.56 498 ASP A N 1
ATOM 3938 C CA . ASP A 1 498 ? -7.463 -14.477 2.377 1.00 77.56 498 ASP A CA 1
ATOM 3939 C C . ASP A 1 498 ? -6.255 -15.119 1.683 1.00 77.56 498 ASP A C 1
ATOM 3941 O O . ASP A 1 498 ? -5.674 -14.542 0.760 1.00 77.56 498 ASP A O 1
ATOM 3945 N N . GLN A 1 499 ? -5.848 -16.297 2.159 1.00 81.75 499 GLN A N 1
ATOM 3946 C CA . GLN A 1 499 ? -4.724 -17.037 1.592 1.00 81.75 499 GLN A CA 1
ATOM 3947 C C . GLN A 1 499 ? -5.204 -18.035 0.545 1.00 81.75 499 GLN A C 1
ATOM 3949 O O . GLN A 1 499 ? -6.124 -18.812 0.801 1.00 81.75 499 GLN A O 1
ATOM 3954 N N . PHE A 1 500 ? -4.524 -18.055 -0.598 1.00 83.44 500 PHE A N 1
ATOM 3955 C CA . PHE A 1 500 ? -4.801 -18.988 -1.685 1.00 83.44 500 PHE A CA 1
ATOM 3956 C C . PHE A 1 500 ? -3.518 -19.633 -2.194 1.00 83.44 500 PHE A C 1
ATOM 3958 O O . PHE A 1 500 ? -2.420 -19.080 -2.077 1.00 83.44 500 PHE A O 1
ATOM 3965 N N . ILE A 1 501 ? -3.671 -20.803 -2.813 1.00 88.12 501 ILE A N 1
ATOM 3966 C CA . ILE A 1 501 ? -2.710 -21.244 -3.820 1.00 88.12 501 ILE A CA 1
ATOM 3967 C C . ILE A 1 501 ? -2.998 -20.404 -5.059 1.00 88.12 501 ILE A C 1
ATOM 3969 O O . ILE A 1 501 ? -4.101 -20.473 -5.604 1.00 88.12 501 ILE A O 1
ATOM 3973 N N . VAL A 1 502 ? -2.017 -19.600 -5.456 1.00 92.25 502 VAL A N 1
ATOM 3974 C CA . VAL A 1 502 ? -2.085 -18.770 -6.656 1.00 92.25 502 VAL A CA 1
ATOM 3975 C C . VAL A 1 502 ? -1.141 -19.333 -7.709 1.00 92.25 502 VAL A C 1
ATOM 3977 O O . VAL A 1 502 ? 0.002 -19.679 -7.401 1.00 92.25 502 VAL A O 1
ATOM 3980 N N . GLU A 1 503 ? -1.634 -19.411 -8.940 1.00 94.88 503 GLU A N 1
ATOM 3981 C CA . GLU A 1 503 ? -0.845 -19.668 -10.143 1.00 94.88 503 GLU A CA 1
ATOM 3982 C C . GLU A 1 503 ? -1.009 -18.498 -11.121 1.00 94.88 503 GLU A C 1
ATOM 3984 O O . GLU A 1 503 ? -2.012 -17.781 -11.084 1.00 94.88 503 GLU A O 1
ATOM 3989 N N . VAL A 1 504 ? -0.027 -18.314 -12.000 1.00 97.81 504 VAL A N 1
ATOM 3990 C CA . VAL A 1 504 ? -0.081 -17.341 -13.099 1.00 97.81 504 VAL A CA 1
ATOM 3991 C C . VAL A 1 504 ? 0.015 -18.112 -14.407 1.00 97.81 504 VAL A C 1
ATOM 3993 O O . VAL A 1 504 ? 0.948 -18.892 -14.594 1.00 97.81 504 VAL A O 1
ATOM 3996 N N . GLU A 1 505 ? -0.954 -17.922 -15.296 1.00 97.44 505 GLU A N 1
ATOM 3997 C CA . GLU A 1 505 ? -0.932 -18.514 -16.635 1.00 97.44 505 GLU A CA 1
ATOM 3998 C C . GLU A 1 505 ? -0.002 -17.709 -17.554 1.00 97.44 505 GLU A C 1
ATOM 4000 O O . GLU A 1 505 ? -0.193 -16.507 -17.715 1.00 97.44 505 GLU A O 1
ATOM 4005 N N . ASP A 1 506 ? 0.993 -18.353 -18.167 1.00 95.94 506 ASP A N 1
ATOM 4006 C CA . ASP A 1 506 ? 2.002 -17.694 -19.013 1.00 95.94 506 ASP A CA 1
ATOM 4007 C C . ASP A 1 506 ? 2.176 -18.320 -20.409 1.00 95.94 506 ASP A C 1
ATOM 4009 O O . ASP A 1 506 ? 3.102 -17.962 -21.136 1.00 95.94 506 ASP A O 1
ATOM 4013 N N . LYS A 1 507 ? 1.305 -19.259 -20.805 1.00 93.88 507 LYS A N 1
ATOM 4014 C CA . LYS A 1 507 ? 1.385 -19.975 -22.094 1.00 93.88 507 LYS A CA 1
ATOM 4015 C C . LYS A 1 507 ? 0.138 -19.832 -22.959 1.00 93.88 507 LYS A C 1
ATOM 4017 O O . LYS A 1 507 ? 0.231 -19.990 -24.174 1.00 93.88 507 LYS A O 1
ATOM 4022 N N . GLY A 1 508 ? -1.026 -19.624 -22.350 1.00 88.25 508 GLY A N 1
ATOM 4023 C CA . GLY A 1 508 ? -2.311 -19.578 -23.044 1.00 88.25 508 GLY A CA 1
ATOM 4024 C C . GLY A 1 508 ? -2.432 -18.414 -24.032 1.00 88.25 508 GLY A C 1
ATOM 4025 O O . GLY A 1 508 ? -1.956 -17.318 -23.772 1.00 88.25 508 GLY A O 1
ATOM 4026 N N . GLU A 1 509 ? -3.135 -18.631 -25.144 1.00 89.69 509 GLU A N 1
ATOM 4027 C CA . GLU A 1 509 ? -3.373 -17.598 -26.168 1.00 89.69 509 GLU A CA 1
ATOM 4028 C C . GLU A 1 509 ? -4.269 -16.456 -25.657 1.00 89.69 509 GLU A C 1
ATOM 4030 O O . GLU A 1 509 ? -3.997 -15.287 -25.913 1.00 89.69 509 GLU A O 1
ATOM 4035 N N . PHE A 1 510 ? -5.320 -16.788 -24.899 1.00 92.12 510 PHE A N 1
ATOM 4036 C CA . PHE A 1 510 ? -6.320 -15.820 -24.421 1.00 92.12 510 PHE A CA 1
ATOM 4037 C C . PHE A 1 510 ? -6.186 -15.466 -22.940 1.00 92.12 510 PHE A C 1
ATOM 4039 O O . PHE A 1 510 ? -6.723 -14.456 -22.500 1.00 92.12 510 PHE A O 1
ATOM 4046 N N . THR A 1 511 ? -5.506 -16.311 -22.166 1.00 95.50 511 THR A N 1
ATOM 4047 C CA . THR A 1 511 ? -5.462 -16.231 -20.699 1.00 95.50 511 THR A CA 1
ATOM 4048 C C . THR A 1 511 ? -4.063 -15.944 -20.162 1.00 95.50 511 THR A C 1
ATOM 4050 O O . THR A 1 511 ? -3.849 -16.051 -18.958 1.00 95.50 511 THR A O 1
ATOM 4053 N N . SER A 1 512 ? -3.104 -15.587 -21.023 1.00 95.06 512 SER A N 1
ATOM 4054 C CA . SER A 1 512 ? -1.774 -15.167 -20.574 1.00 95.06 512 SER A CA 1
ATOM 4055 C C . SER A 1 512 ? -1.876 -13.957 -19.636 1.00 95.06 512 SER A C 1
ATOM 4057 O O . SER A 1 512 ? -2.572 -12.977 -19.922 1.00 95.06 512 SER A O 1
ATOM 4059 N N . GLY A 1 513 ? -1.212 -14.044 -18.487 1.00 95.88 513 GLY A N 1
ATOM 4060 C CA . GLY A 1 513 ? -1.285 -13.072 -17.399 1.00 95.88 513 GLY A CA 1
ATOM 4061 C C . GLY A 1 513 ? -2.468 -13.262 -16.444 1.00 95.88 513 GLY A C 1
ATOM 4062 O O . GLY A 1 513 ? -2.641 -12.452 -15.536 1.00 95.88 513 GLY A O 1
ATOM 4063 N N . MET A 1 514 ? -3.300 -14.296 -16.618 1.00 97.94 514 MET A N 1
ATOM 4064 C CA . MET A 1 514 ? -4.380 -14.586 -15.672 1.00 97.94 514 MET A CA 1
ATOM 4065 C C . MET A 1 514 ? -3.805 -15.065 -14.334 1.00 97.94 514 MET A C 1
ATOM 4067 O O . MET A 1 514 ? -3.068 -16.053 -14.280 1.00 97.94 514 MET A O 1
ATOM 4071 N N . THR A 1 515 ? -4.192 -14.400 -13.245 1.00 98.06 515 THR A N 1
ATOM 4072 C CA . THR A 1 515 ? -3.927 -14.838 -11.870 1.00 98.06 515 THR A CA 1
ATOM 4073 C C . THR A 1 515 ? -5.047 -15.749 -11.380 1.00 98.06 515 THR A C 1
ATOM 4075 O O . THR A 1 515 ? -6.206 -15.349 -11.306 1.00 98.06 515 THR A O 1
ATOM 4078 N N . ILE A 1 516 ? -4.710 -16.987 -11.030 1.00 95.38 516 ILE A N 1
ATOM 4079 C CA . ILE A 1 516 ? -5.675 -18.037 -10.702 1.00 95.38 516 ILE A CA 1
ATOM 4080 C C . ILE A 1 516 ? -5.534 -18.388 -9.226 1.00 95.38 516 ILE A C 1
ATOM 4082 O O . ILE A 1 516 ? -4.555 -19.017 -8.834 1.00 95.38 516 ILE A O 1
ATOM 4086 N N . ALA A 1 517 ? -6.524 -18.027 -8.410 1.00 90.62 517 ALA A N 1
ATOM 4087 C CA . ALA A 1 517 ? -6.613 -18.492 -7.027 1.00 90.62 517 ALA A CA 1
ATOM 4088 C C . ALA A 1 517 ? -7.460 -19.776 -6.926 1.00 90.62 517 ALA A C 1
ATOM 4090 O O . ALA A 1 517 ? -8.548 -19.875 -7.498 1.00 90.62 517 ALA A O 1
ATOM 4091 N N . ASP A 1 518 ? -6.962 -20.780 -6.200 1.00 86.69 518 ASP A N 1
ATOM 4092 C CA . ASP A 1 518 ? -7.665 -22.053 -5.998 1.00 86.69 518 ASP A CA 1
ATOM 4093 C C . ASP A 1 518 ? -8.666 -21.980 -4.830 1.00 86.69 518 ASP A C 1
ATOM 4095 O O . ASP A 1 518 ? -8.290 -22.076 -3.664 1.00 86.69 518 ASP A O 1
ATOM 4099 N N . TYR A 1 519 ? -9.959 -21.859 -5.148 1.00 76.88 519 TYR A N 1
ATOM 4100 C CA . TYR A 1 519 ? -11.067 -21.800 -4.174 1.00 76.88 519 TYR A CA 1
ATOM 4101 C C . TYR A 1 519 ? -11.677 -23.161 -3.821 1.00 76.88 519 TYR A C 1
ATOM 4103 O O . TYR A 1 519 ? -12.693 -23.230 -3.120 1.00 76.88 519 TYR A O 1
ATOM 4111 N N . ARG A 1 520 ? -11.149 -24.269 -4.354 1.00 72.81 520 ARG A N 1
ATOM 4112 C CA . ARG A 1 520 ? -11.820 -25.569 -4.227 1.00 72.81 520 ARG A CA 1
ATOM 4113 C C . ARG A 1 520 ? -11.717 -26.097 -2.789 1.00 72.81 520 ARG A C 1
ATOM 4115 O O . ARG A 1 520 ? -10.611 -26.308 -2.303 1.00 72.81 520 ARG A O 1
ATOM 4122 N N . PRO A 1 521 ? -12.839 -26.466 -2.140 1.00 60.78 521 PRO A N 1
ATOM 4123 C CA . PRO A 1 521 ? -12.820 -26.998 -0.774 1.00 60.78 521 PRO A CA 1
ATOM 4124 C C . PRO A 1 521 ? -12.282 -28.440 -0.672 1.00 60.78 521 PRO A C 1
ATOM 4126 O O . PRO A 1 521 ? -12.030 -28.929 0.425 1.00 60.78 521 PRO A O 1
ATOM 4129 N N . THR A 1 522 ? -12.160 -29.159 -1.796 1.00 49.66 522 THR A N 1
ATOM 4130 C CA . THR A 1 522 ? -12.110 -30.635 -1.844 1.00 49.66 522 THR A CA 1
ATOM 4131 C C . THR A 1 522 ? -10.775 -31.253 -2.257 1.00 49.66 522 THR A C 1
ATOM 4133 O O . THR A 1 522 ? -10.666 -32.480 -2.276 1.00 49.66 522 THR A O 1
ATOM 4136 N N . ARG A 1 523 ? -9.727 -30.473 -2.549 1.00 48.69 523 ARG A N 1
ATOM 4137 C CA . ARG A 1 523 ? -8.387 -31.038 -2.784 1.00 48.69 523 ARG A CA 1
ATOM 4138 C C . ARG A 1 523 ? -7.513 -30.804 -1.564 1.00 48.69 523 ARG A C 1
ATOM 4140 O O . ARG A 1 523 ? -6.907 -29.757 -1.403 1.00 48.69 523 ARG A O 1
ATOM 4147 N N . LEU A 1 524 ? -7.484 -31.833 -0.718 1.00 46.81 524 LEU A N 1
ATOM 4148 C CA . LEU A 1 524 ? -6.586 -32.041 0.416 1.00 46.81 524 LEU A CA 1
ATOM 4149 C C . LEU A 1 524 ? -5.108 -31.909 0.001 1.00 46.81 524 LEU A C 1
ATOM 4151 O O . LEU A 1 524 ? -4.376 -32.898 -0.045 1.00 46.81 524 LEU A O 1
ATOM 4155 N N . PHE A 1 525 ? -4.621 -30.696 -0.238 1.00 51.25 525 PHE A N 1
ATOM 4156 C CA . PHE A 1 525 ? -3.223 -30.412 0.027 1.00 51.25 525 PHE A CA 1
ATOM 4157 C C . PHE A 1 525 ? -3.116 -30.320 1.546 1.00 51.25 525 PHE A C 1
ATOM 4159 O O . PHE A 1 525 ? -3.349 -29.285 2.153 1.00 51.25 525 PHE A O 1
ATOM 4166 N N . LYS A 1 526 ? -2.781 -31.449 2.187 1.00 49.31 526 LYS A N 1
ATOM 4167 C CA . LYS A 1 526 ? -2.404 -31.473 3.614 1.00 49.31 526 LYS A CA 1
ATOM 4168 C C . LYS A 1 526 ? -1.237 -30.525 3.917 1.00 49.31 526 LYS A C 1
ATOM 4170 O O . LYS A 1 526 ? -0.947 -30.250 5.076 1.00 49.31 526 LYS A O 1
ATOM 4175 N N . ASP A 1 527 ? -0.579 -30.047 2.869 1.00 59.16 527 ASP A N 1
ATOM 4176 C CA . ASP A 1 527 ? 0.517 -29.120 2.933 1.00 59.16 527 ASP A CA 1
ATOM 4177 C C . ASP A 1 527 ? 0.030 -27.665 2.891 1.00 59.16 527 ASP A C 1
ATOM 4179 O O . ASP A 1 527 ? 0.057 -27.002 1.850 1.00 59.16 527 ASP A O 1
ATOM 4183 N N . LYS A 1 528 ? -0.353 -27.147 4.067 1.00 60.59 528 LYS A N 1
ATOM 4184 C CA . LYS A 1 528 ? -0.549 -25.703 4.293 1.00 60.59 528 LYS A CA 1
ATOM 4185 C C . LYS A 1 528 ? 0.693 -24.879 3.919 1.00 60.59 528 LYS A C 1
ATOM 4187 O O . LYS A 1 528 ? 0.644 -23.647 3.897 1.00 60.59 528 LYS A O 1
ATOM 4192 N N . MET A 1 529 ? 1.829 -25.514 3.597 1.00 58.66 529 MET A N 1
ATOM 4193 C CA . MET A 1 529 ? 2.985 -24.799 3.082 1.00 58.66 529 MET A CA 1
ATOM 4194 C C . MET A 1 529 ? 2.750 -24.151 1.705 1.00 58.66 529 MET A C 1
ATOM 4196 O O . MET A 1 529 ? 3.531 -23.299 1.309 1.00 58.66 529 MET A O 1
ATOM 4200 N N . LYS A 1 530 ? 1.654 -24.453 0.999 1.00 65.94 530 LYS A N 1
ATOM 4201 C CA . LYS A 1 530 ? 1.380 -23.872 -0.329 1.00 65.94 530 LYS A CA 1
ATOM 4202 C C . LYS A 1 530 ? 0.491 -22.620 -0.326 1.00 65.94 530 LYS A C 1
ATOM 4204 O O . LYS A 1 530 ? 0.471 -21.901 -1.316 1.00 65.94 530 LYS A O 1
ATOM 4209 N N . GLU A 1 531 ? -0.184 -22.328 0.784 1.00 69.88 531 GLU A N 1
ATOM 4210 C CA . GLU A 1 531 ? -1.085 -21.176 0.957 1.00 69.88 531 GLU A CA 1
ATOM 4211 C C . GLU A 1 531 ? -0.317 -19.983 1.563 1.00 69.88 531 GLU A C 1
ATOM 4213 O O . GLU A 1 531 ? -0.406 -19.711 2.758 1.00 69.88 531 GLU A O 1
ATOM 4218 N N . VAL A 1 532 ? 0.539 -19.317 0.780 1.00 72.50 532 VAL A N 1
ATOM 4219 C CA . VAL A 1 532 ? 1.347 -18.159 1.256 1.00 72.50 532 VAL A CA 1
ATOM 4220 C C . VAL A 1 532 ? 1.010 -16.846 0.587 1.00 72.50 532 VAL A C 1
ATOM 4222 O O . VAL A 1 532 ? 1.492 -15.796 1.013 1.00 72.50 532 VAL A O 1
ATOM 4225 N N . THR A 1 533 ? 0.206 -16.923 -0.462 1.00 87.62 533 THR A N 1
ATOM 4226 C CA . THR A 1 533 ? -0.185 -15.774 -1.245 1.00 87.62 533 THR A CA 1
ATOM 4227 C C . THR A 1 533 ? -1.468 -15.221 -0.663 1.00 87.62 533 THR A C 1
ATOM 4229 O O . THR A 1 533 ? -2.507 -15.881 -0.674 1.00 87.62 533 THR A O 1
ATOM 4232 N N . TRP A 1 534 ? -1.379 -14.012 -0.132 1.00 87.62 534 TRP A N 1
ATOM 4233 C CA . TRP A 1 534 ? -2.522 -13.253 0.335 1.00 87.62 534 TRP A CA 1
ATOM 4234 C C . TRP A 1 534 ? -3.148 -12.530 -0.848 1.00 87.62 534 TRP A C 1
ATOM 4236 O O . TRP A 1 534 ? -2.450 -11.867 -1.608 1.00 87.62 534 TRP A O 1
ATOM 4246 N N . VAL A 1 535 ? -4.461 -12.637 -0.997 1.00 89.38 535 VAL A N 1
ATOM 4247 C CA . VAL A 1 535 ? -5.215 -11.919 -2.027 1.00 89.38 535 VAL A CA 1
ATOM 4248 C C . VAL A 1 535 ? -6.185 -10.985 -1.331 1.00 89.38 535 VAL A C 1
ATOM 4250 O O . VAL A 1 535 ? -7.075 -11.429 -0.601 1.00 89.38 535 VAL A O 1
ATOM 4253 N N . CYS A 1 536 ? -6.002 -9.681 -1.530 1.00 86.56 536 CYS A N 1
ATOM 4254 C CA . CYS A 1 536 ? -6.937 -8.687 -1.029 1.00 86.56 536 CYS A CA 1
ATOM 4255 C C . CYS A 1 536 ? -8.211 -8.672 -1.882 1.00 86.56 536 CYS A C 1
ATOM 4257 O O . CYS A 1 536 ? -8.143 -8.482 -3.090 1.00 86.56 536 CYS A O 1
ATOM 4259 N N . TYR A 1 537 ? -9.374 -8.820 -1.243 1.00 82.94 537 TYR A N 1
ATOM 4260 C CA . TYR A 1 537 ? -10.680 -8.865 -1.924 1.00 82.94 537 TYR A CA 1
ATOM 4261 C C . TYR A 1 537 ? -11.647 -7.759 -1.483 1.00 82.94 537 TYR A C 1
ATOM 4263 O O . TYR A 1 537 ? -12.708 -7.563 -2.075 1.00 82.94 537 TYR A O 1
ATOM 4271 N N . LYS A 1 538 ? -11.323 -7.025 -0.413 1.00 79.88 538 LYS A N 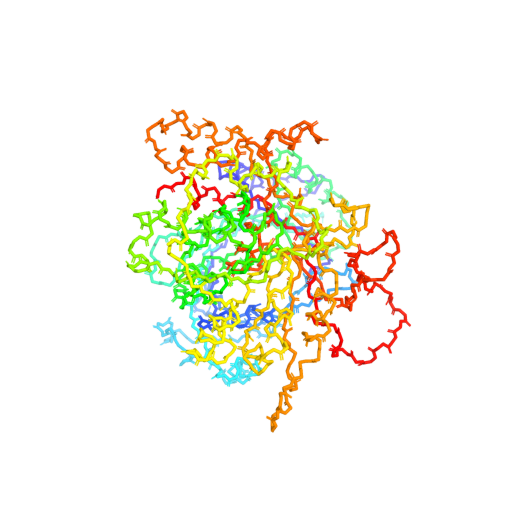1
ATOM 4272 C CA . LYS A 1 538 ? -12.131 -5.890 0.047 1.00 79.88 538 LYS A CA 1
ATOM 4273 C C . LYS A 1 538 ? -11.271 -4.830 0.710 1.00 79.88 538 LYS A C 1
ATOM 4275 O O . LYS A 1 538 ? -10.365 -5.172 1.461 1.00 79.88 538 LYS A O 1
ATOM 4280 N N . VAL A 1 539 ? -11.605 -3.559 0.506 1.00 82.50 539 VAL A N 1
ATOM 4281 C CA . VAL A 1 539 ? -10.900 -2.420 1.111 1.00 82.50 539 VAL A CA 1
ATOM 4282 C C . VAL A 1 539 ? -11.869 -1.482 1.832 1.00 82.50 539 VAL A C 1
ATOM 4284 O O . VAL A 1 539 ? -13.008 -1.281 1.409 1.00 82.50 539 VAL A O 1
ATOM 4287 N N . ASP A 1 540 ? -11.425 -0.903 2.947 1.00 81.38 540 ASP A N 1
ATOM 4288 C CA . ASP A 1 540 ? -12.061 0.266 3.559 1.00 81.38 540 ASP A CA 1
ATOM 4289 C C . ASP A 1 540 ? -11.700 1.515 2.746 1.00 81.38 540 ASP A C 1
ATOM 4291 O O . ASP A 1 540 ? -10.766 2.258 3.068 1.00 81.38 540 ASP A O 1
ATOM 4295 N N . SER A 1 541 ? -12.411 1.698 1.632 1.00 84.19 541 SER A N 1
ATOM 4296 C CA . SER A 1 541 ? -12.077 2.728 0.653 1.00 84.19 541 SER A CA 1
ATOM 4297 C C . SER A 1 541 ? -12.184 4.138 1.214 1.00 84.19 541 SER A C 1
ATOM 4299 O O . SER A 1 541 ? -11.348 4.974 0.896 1.00 84.19 541 SER A O 1
ATOM 4301 N N . ALA A 1 542 ? -13.145 4.401 2.102 1.00 80.56 542 ALA A N 1
ATOM 4302 C CA . ALA A 1 542 ? -13.293 5.709 2.729 1.00 80.56 542 ALA A CA 1
ATOM 4303 C C . ALA A 1 542 ? -12.075 6.059 3.593 1.00 80.56 542 ALA A C 1
ATOM 4305 O O . ALA A 1 542 ? -11.540 7.159 3.474 1.00 80.56 542 ALA A O 1
ATOM 4306 N N . ARG A 1 543 ? -11.610 5.113 4.421 1.00 83.81 543 ARG A N 1
ATOM 4307 C CA . ARG A 1 543 ? -10.447 5.331 5.289 1.00 83.81 543 ARG A CA 1
ATOM 4308 C C . ARG A 1 543 ? -9.153 5.463 4.489 1.00 83.81 543 ARG A C 1
ATOM 4310 O O . ARG A 1 543 ? -8.307 6.284 4.831 1.00 83.81 543 ARG A O 1
ATOM 4317 N N . PHE A 1 544 ? -8.999 4.673 3.426 1.00 90.06 544 PHE A N 1
ATOM 4318 C CA . PHE A 1 544 ? -7.852 4.807 2.532 1.00 90.06 544 PHE A CA 1
ATOM 4319 C C . PHE A 1 544 ? -7.867 6.143 1.778 1.00 90.06 544 PHE A C 1
ATOM 4321 O O . PHE A 1 544 ? -6.858 6.838 1.765 1.00 90.06 544 PHE A O 1
ATOM 4328 N N . GLU A 1 545 ? -8.999 6.527 1.183 1.00 91.62 545 GLU A N 1
ATOM 4329 C CA . GLU A 1 545 ? -9.128 7.797 0.464 1.00 91.62 545 GLU A CA 1
ATOM 4330 C C . GLU A 1 545 ? -8.873 8.988 1.399 1.00 91.62 545 GLU A C 1
ATOM 4332 O O . GLU A 1 545 ? -8.203 9.935 1.003 1.00 91.62 545 GLU A O 1
ATOM 4337 N N . GLU A 1 546 ? -9.343 8.946 2.648 1.00 86.19 546 GLU A N 1
ATOM 4338 C CA . GLU A 1 546 ? -9.038 9.977 3.646 1.00 86.19 546 GLU A CA 1
ATOM 4339 C C . GLU A 1 546 ? -7.537 10.058 3.952 1.00 86.19 546 GLU A C 1
ATOM 4341 O O . GLU A 1 546 ? -6.969 11.146 3.877 1.00 86.19 546 GLU A O 1
ATOM 4346 N N . LEU A 1 547 ? -6.884 8.919 4.219 1.00 88.69 547 LEU A N 1
ATOM 4347 C CA . LEU A 1 547 ? -5.432 8.848 4.417 1.00 88.69 547 LEU A CA 1
ATOM 4348 C C . LEU A 1 547 ? -4.680 9.421 3.208 1.00 88.69 547 LEU A C 1
ATOM 4350 O O . LEU A 1 547 ? -3.794 10.258 3.367 1.00 88.69 547 LEU A O 1
ATOM 4354 N N . PHE A 1 548 ? -5.046 8.990 2.000 1.00 96.50 548 PH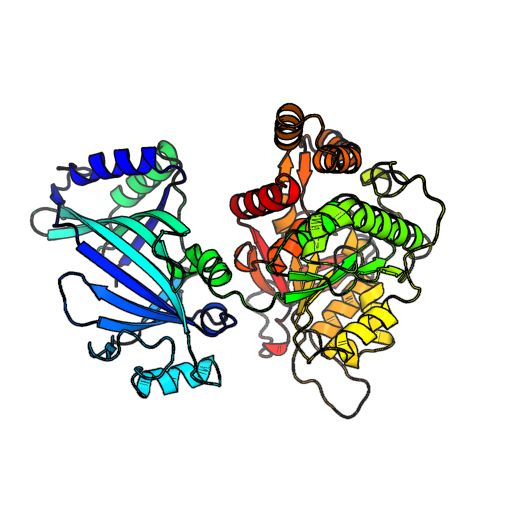E A N 1
ATOM 4355 C CA . PHE A 1 548 ? -4.442 9.454 0.758 1.00 96.50 548 PHE A CA 1
ATOM 4356 C C . PHE A 1 548 ? -4.582 10.971 0.615 1.00 96.50 548 PHE A C 1
ATOM 4358 O O . PHE A 1 548 ? -3.589 11.667 0.425 1.00 96.50 548 PHE A O 1
ATOM 4365 N N . LEU A 1 549 ? -5.799 11.503 0.751 1.00 92.75 549 LEU A N 1
ATOM 4366 C CA . LEU A 1 549 ? -6.067 12.932 0.598 1.00 92.75 549 LEU A CA 1
ATOM 4367 C C . LEU A 1 549 ? -5.367 13.769 1.673 1.00 92.75 549 LEU A C 1
ATOM 4369 O O . LEU A 1 549 ? -4.912 14.869 1.362 1.00 92.75 549 LEU A O 1
ATOM 4373 N N . ASP A 1 550 ? -5.269 13.265 2.904 1.00 90.56 550 ASP A N 1
ATOM 4374 C CA . ASP A 1 550 ? -4.549 13.939 3.983 1.00 90.56 550 ASP A CA 1
ATOM 4375 C C . ASP A 1 550 ? -3.059 14.079 3.654 1.00 90.56 550 ASP A C 1
ATOM 4377 O O . ASP A 1 550 ? -2.506 15.173 3.725 1.00 90.56 550 ASP A O 1
ATOM 4381 N N . ARG A 1 551 ? -2.418 13.004 3.184 1.00 90.44 551 ARG A N 1
ATOM 4382 C CA . ARG A 1 551 ? -0.994 13.025 2.817 1.00 90.44 551 ARG A CA 1
ATOM 4383 C C . ARG A 1 551 ? -0.726 13.836 1.548 1.00 90.44 551 ARG A C 1
ATOM 4385 O O . ARG A 1 551 ? 0.235 14.599 1.498 1.00 90.44 551 ARG A O 1
ATOM 4392 N N . ILE A 1 552 ? -1.562 13.665 0.526 1.00 89.50 552 ILE A N 1
ATOM 4393 C CA . ILE A 1 552 ? -1.313 14.140 -0.844 1.00 89.50 552 ILE A CA 1
ATOM 4394 C C . ILE A 1 552 ? -1.811 15.561 -1.069 1.00 89.50 552 ILE A C 1
ATOM 4396 O O . ILE A 1 552 ? -1.253 16.268 -1.900 1.00 89.50 552 ILE A O 1
ATOM 4400 N N . LEU A 1 553 ? -2.865 16.006 -0.381 1.00 85.56 553 LEU A N 1
ATOM 4401 C CA . LEU A 1 553 ? -3.434 17.332 -0.628 1.00 85.56 553 LEU A CA 1
ATOM 4402 C C . LEU A 1 553 ? -3.160 18.325 0.492 1.00 85.56 553 LEU A C 1
ATOM 4404 O O . LEU A 1 553 ? -3.269 19.518 0.227 1.00 85.56 553 LEU A O 1
ATOM 4408 N N . ASN A 1 554 ? -2.816 17.910 1.708 1.00 76.38 554 ASN A N 1
ATOM 4409 C CA . ASN A 1 554 ? -2.430 18.851 2.761 1.00 76.38 554 ASN A CA 1
ATOM 4410 C C . ASN A 1 554 ? -0.903 19.049 2.755 1.00 76.38 554 ASN A C 1
ATOM 4412 O O . ASN A 1 554 ? -0.172 18.187 2.253 1.00 76.38 554 ASN A O 1
ATOM 4416 N N . ASN A 1 555 ? -0.444 20.212 3.232 1.00 59.69 555 ASN A N 1
ATOM 4417 C CA . ASN A 1 555 ? 0.986 20.496 3.385 1.00 59.69 555 ASN A CA 1
ATOM 4418 C C . ASN A 1 555 ? 1.535 19.770 4.600 1.00 59.69 555 ASN A C 1
ATOM 4420 O O . ASN A 1 555 ? 0.958 19.974 5.693 1.00 59.69 555 ASN A O 1
#

Sequence (555 aa):
MAAWEYKFVFKNDQMAGDLFLILTRLKNFAGYQCYLEKTEKYSDLYYDTADLNLEAQGVVCRKRKNENNPDSYLTLKRQSIGPNKEVIYLKTEPVRVEPDRDNKTTTQGLAEEILSTLRIFTGTGSIDHILTLEVERTTVNIMSSVKVIAYLHLDLVKGYLPGQNTPAVKEYEIELKSDNLEFPEADLFCDYLKRSFNMISIARSKLRRMAGLAKKGIAGKPKRVILDMDTGVDDALAIILAMKSPEIQVMGLTTTGGNVDADQSAKNTVLVLNTVRDWVKERYPDLPPVARGEPLADGAIDASDVHGPDGLGGINETDSNKGFHDDAAILFRDIVYGHASHTITLITTGPLTNVAHWIDVFPDAVCRLKEIICMGGVFFQEGNRSQTSEFNIHANPTSARKVVEFCRTPQSSGIRSWHEKLPLTFIGLDVTHQVRFRRKVLQKRLRDRPDDTQLKFIRDISKLYMDFYFRNEGLDGCYLHDPLAVGYAIDPTLCQADQFIVEVEDKGEFTSGMTIADYRPTRLFKDKMKEVTWVCYKVDSARFEELFLDRILNN